Protein AF-A0A0W1F5X5-F1 (afdb_monomer)

Foldseek 3Di:
DDAWDKDKAKFVDDPQAFEKFWADALFPPGFTKIKGWIKMKIFGQGPPDQKWAWDFKWKDFVVGGIDGQDDQLCKFKPVSRRIHGHRGIMIGFQAWDAPDPPGDIDGSIDMDGDDDTQKMKIWIDTDVDPGTDIDMHGYHYPFDPFVQFFWAAQAFQVLADLQKFWKWAQDDRGCGTSNNPFNSKIWIAMWGFDPFDIDQACDDDDFAQVRGPQFQGFGAGGAKWFWADWDADFAFDGAQDFADPVDADWGWIWTDDGQKIKIKTQFHHPFADDDGGDIGHGGEGGGGFTHGHGRHHHTTIMMWMAGNVPRGTDHGFHFQKKKHNVSQQGSVRDGHRIDGGGGGHHHNDIITMRHHHDDNDDPPPPPPPPVPVQPPDDADFDADPQQKTWGQDPNDIDIDGHDGPVVVVVVVVVVVVVVVVVVVVVVVVVVVVVVVVVVVVVVPPDD

Mean predicted aligned error: 12.85 Å

pLDDT: mean 77.41, std 20.09, range [31.41, 98.75]

Solvent-accessible surface area (backbone atoms only — not comparable to full-atom values): 23651 Å² total; per-residue (Å²): 128,67,50,62,40,68,51,77,48,50,38,40,38,70,93,78,28,37,44,26,39,44,27,32,39,55,28,86,89,47,69,49,35,33,39,41,58,51,33,35,40,38,28,30,62,38,80,98,49,74,57,49,40,54,70,40,50,33,44,33,34,52,100,52,68,74,45,83,45,85,70,44,37,79,57,34,30,44,54,40,79,30,66,29,39,62,74,32,64,36,40,36,31,21,18,41,51,50,92,50,94,86,45,78,73,46,66,49,57,45,76,40,64,64,75,82,45,59,34,38,35,42,36,41,33,36,78,95,38,95,36,60,31,73,52,77,31,51,35,39,76,54,70,63,88,51,79,79,60,52,30,42,58,46,50,48,38,89,84,44,57,86,54,46,26,44,33,37,25,53,61,42,74,45,27,12,21,83,82,36,83,36,34,67,20,36,59,38,37,28,32,31,62,54,98,73,36,85,31,50,47,77,51,91,84,64,72,45,53,80,28,30,59,28,30,72,34,66,30,25,31,36,40,58,34,33,27,72,40,70,41,74,85,34,62,54,44,60,50,66,36,58,56,59,86,91,58,90,55,43,15,30,42,30,35,31,44,73,42,35,33,37,39,43,30,18,20,28,52,95,36,70,70,69,52,64,72,38,79,36,41,48,36,34,68,41,29,20,23,12,29,6,25,94,33,72,50,62,53,31,34,37,36,41,31,22,34,62,91,73,67,45,43,28,72,70,36,27,27,63,26,39,37,24,30,46,90,57,38,46,70,86,47,50,89,31,56,55,32,75,29,74,64,17,28,57,22,64,58,72,28,31,32,46,42,42,82,63,55,73,58,76,82,71,81,62,82,73,82,61,66,71,78,79,75,78,50,78,73,65,85,55,79,47,102,81,56,37,37,48,40,38,58,91,91,38,83,39,83,41,81,56,82,50,74,68,48,56,50,50,47,50,51,50,52,49,50,50,48,52,50,48,52,49,52,51,49,51,50,51,51,51,52,52,51,54,53,51,50,52,55,65,71,65,71,80,126

Radius of gyration: 28.17 Å; Cα contacts (8 Å, |Δi|>4): 1066; chains: 1; bounding box: 66×93×84 Å

Nearest PDB structures (foldseek):
  6yj1-assembly2_B  TM=6.302E-01  e=2.392E-03  Staphylococcus phage 2638A
  4zyb-assembly3_C  TM=6.434E-01  e=2.174E-03  Staphylococcus aureus subsp. aureus NCTC 8325
  4lxc-assembly1_A  TM=3.436E-01  e=1.059E-03  Staphylococcus simulans
  1tza-assembly1_A  TM=5.305E-01  e=2.896E-02  Shewanella oneidensis MR-1
  6h04-assembly1_A  TM=2.179E-01  e=1.477E+00  Homo sapiens

Structure (mmCIF, N/CA/C/O backbone):
data_AF-A0A0W1F5X5-F1
#
_entry.id   AF-A0A0W1F5X5-F1
#
loop_
_atom_site.group_PDB
_atom_site.id
_atom_site.type_symbol
_atom_site.label_atom_id
_atom_site.label_alt_id
_atom_site.label_comp_id
_atom_site.label_asym_id
_atom_site.label_entity_id
_atom_site.label_seq_id
_atom_site.pdbx_PDB_ins_code
_atom_site.Cartn_x
_atom_site.Cartn_y
_atom_site.Cartn_z
_atom_site.occupancy
_atom_site.B_iso_or_equiv
_atom_site.auth_seq_id
_atom_site.auth_comp_id
_atom_site.auth_asym_id
_atom_site.auth_atom_id
_atom_site.pdbx_PDB_model_num
ATOM 1 N N . MET A 1 1 ? -18.154 5.837 39.447 1.00 60.09 1 MET A N 1
ATOM 2 C CA . MET A 1 1 ? -18.493 6.417 38.129 1.00 60.09 1 MET A CA 1
ATOM 3 C C . MET A 1 1 ? -18.363 5.328 37.068 1.00 60.09 1 MET A C 1
ATOM 5 O O . MET A 1 1 ? -17.418 4.536 37.122 1.00 60.09 1 MET A O 1
ATOM 9 N N . SER A 1 2 ? -19.360 5.171 36.197 1.00 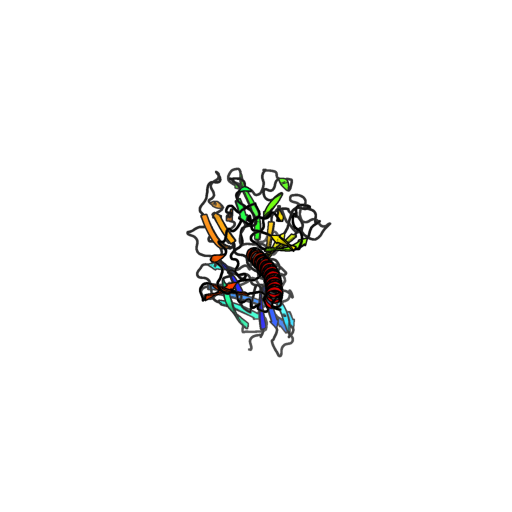80.50 2 SER A N 1
ATOM 10 C CA . SER A 1 2 ? -19.313 4.207 35.087 1.00 80.50 2 SER A CA 1
ATOM 11 C C . SER A 1 2 ? -18.207 4.596 34.099 1.00 80.50 2 SER A C 1
ATOM 13 O O . SER A 1 2 ? -17.767 5.739 34.110 1.00 80.50 2 SER A O 1
ATOM 15 N N . ALA A 1 3 ? -17.697 3.639 33.327 1.00 84.88 3 ALA A N 1
ATOM 16 C CA . ALA A 1 3 ? -16.928 3.936 32.116 1.00 84.88 3 ALA A CA 1
ATOM 17 C C . ALA A 1 3 ? -17.918 4.277 30.983 1.00 84.88 3 ALA A C 1
ATOM 19 O O . ALA A 1 3 ? -19.086 3.873 31.088 1.00 84.88 3 ALA A O 1
ATOM 20 N N . PRO A 1 4 ? -17.503 4.992 29.924 1.00 92.88 4 PRO A N 1
ATOM 21 C CA . PRO A 1 4 ? -18.316 5.062 28.718 1.00 92.88 4 PRO A CA 1
ATOM 22 C C . PRO A 1 4 ? -18.407 3.661 28.092 1.00 92.88 4 PRO A C 1
ATOM 24 O O . PRO A 1 4 ? -17.625 2.770 28.429 1.00 92.88 4 PRO A O 1
ATOM 27 N N . ILE A 1 5 ? -19.373 3.448 27.204 1.00 95.25 5 ILE A N 1
ATOM 28 C CA . ILE A 1 5 ? -19.547 2.187 26.477 1.00 95.25 5 ILE A CA 1
ATOM 29 C C . ILE A 1 5 ? -19.448 2.489 24.988 1.00 95.25 5 ILE A C 1
ATOM 31 O O . ILE A 1 5 ? -20.163 3.355 24.481 1.00 95.25 5 ILE A O 1
ATOM 35 N N . PHE A 1 6 ? -18.585 1.751 24.296 1.00 95.50 6 PHE A N 1
ATOM 36 C CA . PHE A 1 6 ? -18.416 1.853 22.853 1.00 95.50 6 PHE A CA 1
ATOM 37 C C . PHE A 1 6 ? -18.528 0.490 22.184 1.00 95.50 6 PHE A C 1
ATOM 39 O O . PHE A 1 6 ? -18.164 -0.531 22.755 1.00 95.50 6 PHE A O 1
ATOM 46 N N . GLU A 1 7 ? -18.966 0.490 20.936 1.00 94.75 7 GLU A N 1
ATOM 47 C CA . GLU A 1 7 ? -18.729 -0.610 20.007 1.00 94.75 7 GLU A CA 1
ATOM 48 C C . GLU A 1 7 ? -17.584 -0.191 19.080 1.00 94.75 7 GLU A C 1
ATOM 50 O O . GLU A 1 7 ? -17.727 0.777 18.328 1.00 94.75 7 GLU A O 1
ATOM 55 N N . ILE A 1 8 ? -16.433 -0.867 19.164 1.00 92.00 8 ILE A N 1
ATOM 56 C CA . ILE A 1 8 ? -15.252 -0.526 18.361 1.00 92.00 8 ILE A CA 1
ATOM 57 C C . ILE A 1 8 ? -15.034 -1.588 17.285 1.00 92.00 8 ILE A C 1
ATOM 59 O O . ILE A 1 8 ? -14.964 -2.784 17.565 1.00 92.00 8 ILE A O 1
ATOM 63 N N . SER A 1 9 ? -14.865 -1.130 16.050 1.00 88.19 9 SER A N 1
ATOM 64 C CA . SER A 1 9 ? -14.369 -1.925 14.923 1.00 88.19 9 SER A CA 1
ATOM 65 C C . SER A 1 9 ? -13.081 -1.306 14.381 1.00 88.19 9 SER A C 1
ATOM 67 O O . SER A 1 9 ? -12.815 -0.131 14.627 1.00 88.19 9 SER A O 1
ATOM 69 N N . ALA A 1 10 ? -12.260 -2.097 13.693 1.00 83.25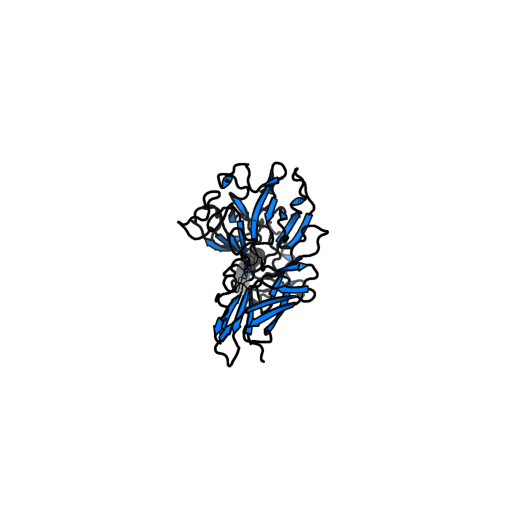 10 ALA A N 1
ATOM 70 C CA . ALA A 1 10 ? -10.944 -1.685 13.217 1.00 83.25 10 ALA A CA 1
ATOM 71 C C . ALA A 1 10 ? -10.701 -2.158 11.778 1.00 83.25 10 ALA A C 1
ATOM 73 O O . ALA A 1 10 ? -11.122 -3.259 11.432 1.00 83.25 10 ALA A O 1
ATOM 74 N N . ASP A 1 11 ? -9.993 -1.352 10.984 1.00 77.75 11 ASP A N 1
ATOM 75 C CA . ASP A 1 11 ? -9.624 -1.611 9.590 1.00 77.75 11 ASP A CA 1
ATOM 76 C C . ASP A 1 11 ? -8.106 -1.477 9.342 1.00 77.75 11 ASP A C 1
ATOM 78 O O . ASP A 1 11 ? -7.529 -0.496 9.807 1.00 77.75 11 ASP A O 1
ATOM 82 N N . PRO A 1 12 ? -7.448 -2.382 8.586 1.00 67.25 12 PRO A N 1
ATOM 83 C CA . PRO A 1 12 ? -7.967 -3.648 8.066 1.00 67.25 12 PRO A CA 1
ATOM 84 C C . PRO A 1 12 ? -8.328 -4.619 9.185 1.00 67.25 12 PRO A C 1
ATOM 86 O O . PRO A 1 12 ? -7.456 -5.147 9.881 1.00 67.25 12 PRO A O 1
ATOM 89 N N . GLY A 1 13 ? -9.619 -4.914 9.299 1.00 64.31 13 GLY A N 1
ATOM 90 C CA . GLY A 1 13 ? -10.119 -5.969 10.144 1.00 64.31 13 GLY A CA 1
ATOM 91 C C . GLY A 1 13 ? -11.014 -6.882 9.342 1.00 64.31 13 GLY A C 1
ATOM 92 O O . GLY A 1 13 ? -12.101 -6.505 8.892 1.00 64.31 13 GLY A O 1
ATOM 93 N N . LEU A 1 14 ? -10.549 -8.114 9.158 1.00 62.94 14 LEU A N 1
ATOM 94 C CA . LEU A 1 14 ? -11.404 -9.207 8.724 1.00 62.94 14 LEU A CA 1
ATOM 95 C C . LEU A 1 14 ? -11.882 -9.957 9.960 1.00 62.94 14 LEU A C 1
ATOM 97 O O . LEU A 1 14 ? -11.085 -10.347 10.813 1.00 62.94 14 LEU A O 1
ATOM 101 N N . ASN A 1 15 ? -13.194 -10.172 10.045 1.00 67.50 15 ASN A N 1
ATOM 102 C CA . ASN A 1 15 ? -13.817 -11.009 11.073 1.00 67.50 15 ASN A CA 1
ATOM 103 C C . ASN A 1 15 ? -13.499 -10.576 12.520 1.00 67.50 15 ASN A C 1
ATOM 105 O O . ASN A 1 15 ? -13.303 -11.420 13.390 1.00 67.50 15 ASN A O 1
ATOM 109 N N . GLY A 1 16 ? -13.417 -9.263 12.773 1.00 74.50 16 GLY A N 1
ATOM 110 C CA . GLY A 1 16 ? -13.181 -8.705 14.113 1.00 74.50 16 GLY A CA 1
ATOM 111 C C . GLY A 1 16 ? -11.739 -8.819 14.622 1.00 74.50 16 GLY A C 1
ATOM 112 O O . GLY A 1 16 ? -11.485 -8.515 15.784 1.00 74.50 16 GLY A O 1
ATOM 113 N N . LYS A 1 17 ? -10.799 -9.241 13.771 1.00 84.19 17 LYS A N 1
ATOM 114 C CA . LYS A 1 17 ? -9.362 -9.301 14.075 1.00 84.19 17 LYS A CA 1
ATOM 115 C C . LYS A 1 17 ? -8.639 -8.117 13.459 1.00 84.19 17 LYS A C 1
ATOM 117 O O . LYS A 1 17 ? -9.147 -7.535 12.509 1.00 84.19 17 LYS A O 1
ATOM 122 N N . ILE A 1 18 ? -7.448 -7.800 13.953 1.00 85.31 18 ILE A N 1
ATOM 123 C CA . ILE A 1 18 ? -6.573 -6.785 13.358 1.00 85.31 18 ILE A CA 1
ATOM 124 C C . ILE A 1 18 ? -5.333 -7.481 12.839 1.00 85.31 18 ILE A C 1
ATOM 126 O O . ILE A 1 18 ? -4.806 -8.390 13.478 1.00 85.31 18 ILE A O 1
ATOM 130 N N . TYR A 1 19 ? -4.867 -7.060 11.674 1.00 86.06 19 TYR A N 1
ATOM 131 C CA . TYR A 1 19 ? -3.731 -7.697 11.044 1.00 86.06 19 TYR A CA 1
ATOM 132 C C . TYR A 1 19 ? -2.483 -6.816 11.085 1.00 86.06 19 TYR A C 1
ATOM 134 O O . TYR A 1 19 ? -2.550 -5.606 10.862 1.00 86.06 19 TYR A O 1
ATOM 142 N N . TYR A 1 20 ? -1.332 -7.436 11.334 1.00 89.06 20 TYR A N 1
ATOM 143 C CA . TYR A 1 20 ? -0.025 -6.783 11.291 1.00 89.06 20 TYR A CA 1
ATOM 144 C C . TYR A 1 20 ? 0.777 -7.240 10.075 1.00 89.06 20 TYR A C 1
ATOM 146 O O . TYR A 1 20 ? 0.798 -8.421 9.749 1.00 89.06 20 TYR A O 1
ATOM 154 N N . LEU A 1 21 ? 1.502 -6.336 9.425 1.00 91.38 21 LEU A N 1
ATOM 155 C CA . LEU A 1 21 ? 2.411 -6.689 8.337 1.00 91.38 21 LEU A CA 1
ATOM 156 C C . LEU A 1 21 ? 3.797 -7.029 8.908 1.00 91.38 21 LEU A C 1
ATOM 158 O O . LEU A 1 21 ? 4.434 -6.141 9.484 1.00 91.38 21 LEU A O 1
ATOM 162 N N . PRO A 1 22 ? 4.304 -8.265 8.754 1.00 92.62 22 PRO A N 1
ATOM 163 C CA . PRO A 1 22 ? 5.716 -8.546 9.001 1.00 92.62 22 PRO A CA 1
ATOM 164 C C . PRO A 1 22 ? 6.579 -7.782 7.993 1.00 92.62 22 PRO A C 1
ATOM 166 O O . PRO A 1 22 ? 6.312 -7.817 6.791 1.00 92.62 22 PRO A O 1
ATOM 169 N N . LEU A 1 23 ? 7.618 -7.101 8.466 1.00 93.50 23 LEU A N 1
ATOM 170 C CA . LEU A 1 23 ? 8.556 -6.368 7.620 1.00 93.50 23 LEU A CA 1
ATOM 171 C C . LEU A 1 23 ? 9.862 -7.143 7.504 1.00 93.50 23 LEU A C 1
ATOM 173 O O . LEU A 1 23 ? 10.369 -7.685 8.488 1.00 93.50 23 LEU A O 1
ATOM 177 N N . ALA A 1 24 ? 10.438 -7.157 6.307 1.00 90.38 24 ALA A N 1
ATOM 178 C CA . ALA A 1 24 ? 11.785 -7.662 6.127 1.00 90.38 24 ALA A CA 1
ATOM 179 C C . ALA A 1 24 ? 12.769 -6.786 6.924 1.00 90.38 24 ALA A C 1
ATOM 181 O O . ALA A 1 24 ? 12.716 -5.554 6.806 1.00 90.38 24 ALA A O 1
ATOM 182 N N . PRO A 1 25 ? 13.689 -7.381 7.704 1.00 85.38 25 PRO A N 1
ATOM 183 C CA . PRO A 1 25 ? 14.663 -6.611 8.463 1.00 85.38 25 PRO A CA 1
ATOM 184 C C . PRO A 1 25 ? 15.579 -5.850 7.500 1.00 85.38 25 PRO A C 1
ATOM 186 O O . PRO A 1 25 ? 15.880 -6.316 6.401 1.00 85.38 25 PRO A O 1
ATOM 189 N N . GLN A 1 26 ? 16.056 -4.668 7.885 1.00 78.94 26 GLN A N 1
ATOM 190 C CA . GLN A 1 26 ? 16.924 -3.873 7.007 1.00 78.94 26 GLN A CA 1
ATOM 191 C C . GLN A 1 26 ? 18.217 -4.630 6.632 1.00 78.94 26 GLN A C 1
ATOM 193 O O . GLN A 1 26 ? 18.745 -4.463 5.534 1.00 78.94 26 GLN A O 1
ATOM 198 N N . SER A 1 27 ? 18.694 -5.509 7.518 1.00 74.88 27 SER A N 1
ATOM 199 C CA . SER A 1 27 ? 19.760 -6.477 7.250 1.00 74.88 27 SER A CA 1
ATOM 200 C C . SER A 1 27 ? 19.672 -7.656 8.229 1.00 74.88 27 SER A C 1
ATOM 202 O O . SER A 1 27 ? 18.883 -7.620 9.167 1.00 74.88 27 SER A O 1
ATOM 204 N N . LYS A 1 28 ? 20.476 -8.707 8.021 1.00 75.19 28 LYS A N 1
ATOM 205 C CA . LYS A 1 28 ? 20.411 -9.969 8.790 1.00 75.19 28 LYS A CA 1
ATOM 206 C C . LYS A 1 28 ? 20.594 -9.820 10.311 1.00 75.19 28 LYS A C 1
ATOM 208 O O . LYS A 1 28 ? 20.215 -10.719 11.046 1.00 75.19 28 LYS A O 1
ATOM 213 N N . ASP A 1 29 ? 21.220 -8.728 10.747 1.00 80.31 29 ASP A N 1
ATOM 214 C CA . ASP A 1 29 ? 21.550 -8.480 12.155 1.00 80.31 29 ASP A CA 1
ATOM 215 C C . ASP A 1 29 ? 20.536 -7.525 12.818 1.00 80.31 29 ASP A C 1
ATOM 217 O O . ASP A 1 29 ? 20.648 -7.226 14.004 1.00 80.31 29 ASP A O 1
ATOM 221 N N . HIS A 1 30 ? 19.551 -7.028 12.060 1.00 80.56 30 HIS A N 1
ATOM 222 C CA . HIS A 1 30 ? 18.452 -6.239 12.603 1.00 80.56 30 HIS A CA 1
ATOM 223 C C . HIS A 1 30 ? 17.339 -7.149 13.120 1.00 80.56 30 HIS A C 1
ATOM 225 O O . HIS A 1 30 ? 17.049 -8.192 12.534 1.00 80.56 30 HIS A O 1
ATOM 231 N N . GLN A 1 31 ? 16.704 -6.724 14.213 1.00 83.62 31 GLN A N 1
ATOM 232 C CA . GLN A 1 31 ? 15.558 -7.425 14.779 1.00 83.62 31 GLN A CA 1
ATOM 233 C C . GLN A 1 31 ? 14.386 -7.457 13.794 1.00 83.62 31 GLN A C 1
ATOM 235 O O . GLN A 1 31 ? 14.233 -6.577 12.942 1.00 83.62 31 GLN A O 1
ATOM 240 N N . GLU A 1 32 ? 13.549 -8.482 13.930 1.00 85.06 32 GLU A N 1
ATOM 241 C CA . GLU A 1 32 ? 12.275 -8.541 13.223 1.00 85.06 32 GLU A CA 1
ATOM 242 C C . GLU A 1 32 ? 11.399 -7.351 13.607 1.00 85.06 32 GLU A C 1
ATOM 244 O O . GLU A 1 32 ? 11.373 -6.927 14.764 1.00 85.06 32 GLU A O 1
ATOM 249 N N . ARG A 1 33 ? 10.675 -6.824 12.619 1.00 90.69 33 ARG A N 1
ATOM 250 C CA . ARG A 1 33 ? 9.828 -5.641 12.765 1.00 90.69 33 ARG A CA 1
ATOM 251 C C . ARG A 1 33 ? 8.442 -5.937 12.228 1.00 90.69 33 ARG A C 1
ATOM 253 O O . ARG A 1 33 ? 8.286 -6.599 11.200 1.00 90.69 33 ARG A O 1
ATOM 260 N N . TYR A 1 34 ? 7.441 -5.383 12.891 1.00 90.94 34 TYR A N 1
ATOM 261 C CA . TYR A 1 34 ? 6.040 -5.578 12.554 1.00 90.94 34 TYR A CA 1
ATOM 262 C C . TYR A 1 34 ? 5.351 -4.227 12.460 1.00 90.94 34 TYR A C 1
ATOM 264 O O . TYR A 1 34 ? 5.500 -3.390 13.346 1.00 90.94 34 TYR A O 1
ATOM 272 N N . LYS A 1 35 ? 4.590 -4.012 11.389 1.00 90.44 35 LYS A N 1
ATOM 273 C CA . LYS A 1 35 ? 3.799 -2.798 11.200 1.00 90.44 35 LYS A CA 1
ATOM 274 C C . LYS A 1 35 ? 2.341 -3.079 11.519 1.00 90.44 35 LYS A C 1
ATOM 276 O O . LYS A 1 35 ? 1.724 -3.942 10.894 1.00 90.44 35 LYS A O 1
ATOM 281 N N . VAL A 1 36 ? 1.775 -2.298 12.429 1.00 87.50 36 VAL A N 1
ATOM 282 C CA . VAL A 1 36 ? 0.338 -2.272 12.700 1.00 87.50 36 VAL A CA 1
ATOM 283 C C . VAL A 1 36 ? -0.218 -0.944 12.209 1.00 87.50 36 VAL A C 1
ATOM 285 O O . VAL A 1 36 ? 0.294 0.134 12.520 1.00 87.50 36 VAL A O 1
ATOM 288 N N . CYS A 1 37 ? -1.274 -1.025 11.410 1.00 82.62 37 CYS A N 1
ATOM 289 C CA . CYS A 1 37 ? -2.082 0.120 11.030 1.00 82.62 37 CYS A CA 1
ATOM 290 C C . CYS A 1 37 ? -3.541 -0.222 11.285 1.00 82.62 37 CYS A C 1
ATOM 292 O O . CYS A 1 37 ? -3.983 -1.305 10.911 1.00 82.62 37 CYS A O 1
ATOM 294 N N . ALA A 1 38 ? -4.259 0.686 11.940 1.00 79.88 38 ALA A N 1
ATOM 295 C CA . ALA A 1 38 ? -5.662 0.508 12.263 1.00 79.88 38 ALA A CA 1
ATOM 296 C C . ALA A 1 38 ? -6.408 1.835 12.097 1.00 79.88 38 ALA A C 1
ATOM 298 O O . ALA A 1 38 ? -6.045 2.837 12.708 1.00 79.88 38 ALA A O 1
ATOM 299 N N . ARG A 1 39 ? -7.479 1.827 11.310 1.00 82.31 39 ARG A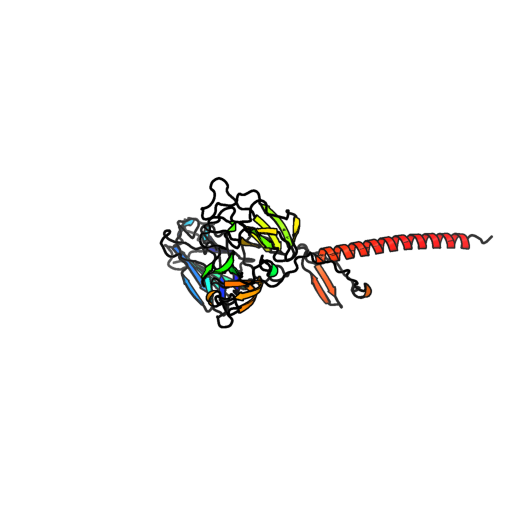 N 1
ATOM 300 C CA . ARG A 1 39 ? -8.537 2.835 11.331 1.00 82.31 39 ARG A CA 1
ATOM 301 C C . ARG A 1 39 ? -9.643 2.307 12.228 1.00 82.31 39 ARG A C 1
ATOM 303 O O . ARG A 1 39 ? -10.184 1.241 11.960 1.00 82.31 39 ARG A O 1
ATOM 310 N N . LEU A 1 40 ? -9.957 3.014 13.302 1.00 86.44 40 LEU A N 1
ATOM 311 C CA . LEU A 1 40 ? -10.970 2.591 14.261 1.00 86.44 40 LEU A CA 1
ATOM 312 C C . LEU A 1 40 ? -12.295 3.278 13.945 1.00 86.44 40 LEU A C 1
ATOM 314 O O . LEU A 1 40 ? -12.323 4.473 13.678 1.00 86.44 40 LEU A O 1
ATOM 318 N N . ARG A 1 41 ? -13.402 2.548 14.026 1.00 89.38 41 ARG A N 1
ATOM 319 C CA . ARG A 1 41 ? -14.750 3.117 14.043 1.00 89.38 41 ARG A CA 1
ATOM 320 C C . ARG A 1 41 ? -15.379 2.821 15.395 1.00 89.38 41 ARG A C 1
ATOM 322 O O . ARG A 1 41 ? -15.563 1.655 15.741 1.00 89.38 41 ARG A O 1
ATOM 329 N N . LEU A 1 42 ? -15.687 3.877 16.139 1.00 92.94 42 LEU A N 1
ATOM 330 C CA . LEU A 1 42 ? -16.192 3.842 17.505 1.00 92.94 42 LEU A CA 1
ATOM 331 C C . LEU A 1 42 ? -17.643 4.315 17.507 1.00 92.94 42 LEU A C 1
ATOM 333 O O . LEU A 1 42 ? -17.893 5.470 17.185 1.00 92.94 42 LEU A O 1
ATOM 337 N N . VAL A 1 43 ? -18.592 3.459 17.882 1.00 95.50 43 VAL A N 1
ATOM 338 C CA . VAL A 1 43 ? -20.001 3.848 18.063 1.00 95.50 43 VAL A CA 1
ATOM 339 C C . VAL A 1 43 ? -20.274 4.059 19.539 1.00 95.50 43 VAL A C 1
ATOM 341 O O . VAL A 1 43 ? -20.027 3.157 20.341 1.00 95.50 43 VAL A O 1
ATOM 344 N N . ASN A 1 44 ? -20.799 5.223 19.911 1.00 96.25 44 ASN A N 1
ATOM 345 C CA . ASN A 1 44 ? -21.176 5.489 21.293 1.00 96.25 44 ASN A CA 1
ATOM 346 C C . ASN A 1 44 ? -22.433 4.687 21.673 1.00 96.25 44 ASN A C 1
ATOM 348 O O . ASN A 1 44 ? -23.509 4.903 21.124 1.00 96.25 44 ASN A O 1
ATOM 352 N N . LYS A 1 45 ? -22.309 3.800 22.662 1.00 96.31 45 LYS A N 1
ATOM 353 C CA . LYS A 1 45 ? -23.406 2.996 23.230 1.00 96.31 45 LYS A CA 1
ATOM 354 C C . LYS A 1 45 ? -23.686 3.350 24.693 1.00 96.31 45 LYS A C 1
ATOM 356 O O . LYS A 1 45 ? -24.310 2.586 25.430 1.00 96.31 45 LYS A O 1
ATOM 361 N N . THR A 1 46 ? -23.214 4.509 25.145 1.00 94.75 46 THR A N 1
ATOM 362 C CA . THR A 1 46 ? -23.349 4.951 26.534 1.00 94.75 46 THR A CA 1
ATOM 363 C C . THR A 1 46 ? -24.774 5.421 26.816 1.00 94.75 46 THR A C 1
ATOM 365 O O . THR A 1 46 ? -25.147 6.552 26.512 1.00 94.75 46 THR A O 1
ATOM 368 N N . THR A 1 47 ? -25.584 4.567 27.436 1.00 91.62 47 THR A N 1
ATOM 369 C CA . THR A 1 47 ? -26.965 4.898 27.817 1.00 91.62 47 THR A CA 1
ATOM 370 C C . THR A 1 47 ? -27.025 5.940 28.939 1.00 91.62 47 THR A C 1
ATOM 372 O O . THR A 1 47 ? -26.175 5.952 29.830 1.00 91.62 47 THR A O 1
ATOM 375 N N . GLY A 1 48 ? -28.072 6.773 28.957 1.00 87.94 48 GLY A N 1
ATOM 376 C CA . GLY A 1 48 ? -28.311 7.745 30.037 1.00 87.94 48 GLY A CA 1
ATOM 377 C C . GLY A 1 48 ? -27.487 9.035 29.941 1.00 87.94 48 GLY A C 1
ATOM 378 O O . GLY A 1 48 ? -27.482 9.837 30.875 1.00 87.94 48 GLY A O 1
ATOM 379 N N . ARG A 1 49 ? -26.800 9.258 28.816 1.00 85.44 49 ARG A N 1
ATOM 380 C CA . ARG A 1 49 ? -26.101 10.504 28.474 1.00 85.44 49 ARG A CA 1
ATOM 381 C C . ARG A 1 49 ? -26.588 10.998 27.114 1.00 85.44 49 ARG A C 1
ATOM 383 O O . ARG A 1 49 ? -26.924 10.194 26.253 1.00 85.44 49 ARG A O 1
ATOM 390 N N . ARG A 1 50 ? -26.597 12.319 26.919 1.00 87.69 50 ARG A N 1
ATOM 391 C CA . ARG A 1 50 ? -26.923 12.927 25.618 1.00 87.69 50 ARG A CA 1
ATOM 392 C C . ARG A 1 50 ? -25.795 12.726 24.601 1.00 87.69 50 ARG A C 1
ATOM 394 O O . ARG A 1 50 ? -26.080 12.444 23.445 1.00 87.69 50 ARG A O 1
ATOM 401 N N . ALA A 1 51 ? -24.549 12.871 25.044 1.00 94.25 51 ALA A N 1
ATOM 402 C CA . ALA A 1 51 ? -23.349 12.667 24.243 1.00 94.25 51 ALA A CA 1
ATOM 403 C C . ALA A 1 51 ? -22.160 12.277 25.135 1.00 94.25 51 ALA A C 1
ATOM 405 O O . ALA A 1 51 ? -22.227 12.413 26.362 1.00 94.25 51 ALA A O 1
ATOM 406 N N . VAL A 1 52 ? -21.087 11.798 24.509 1.00 94.31 52 VAL A N 1
ATOM 407 C CA . VAL A 1 52 ? -19.761 11.618 25.116 1.00 94.31 52 VAL A CA 1
ATOM 408 C C . VAL A 1 52 ? -18.727 12.391 24.304 1.00 94.31 52 VAL A C 1
ATOM 410 O O . VAL A 1 52 ? -18.846 12.463 23.086 1.00 94.31 52 VAL A O 1
ATOM 413 N N . THR A 1 53 ? -17.709 12.936 24.965 1.00 93.31 53 THR A N 1
ATOM 414 C CA . THR A 1 53 ? -16.590 13.615 24.295 1.00 93.31 53 THR A CA 1
ATOM 415 C C . THR A 1 53 ? -15.337 12.769 24.440 1.00 93.31 53 THR A C 1
ATOM 417 O O . THR A 1 53 ? -14.840 12.599 25.557 1.00 93.31 53 THR A O 1
ATOM 420 N N . ILE A 1 54 ? -14.848 12.212 23.333 1.00 90.88 54 ILE A N 1
ATOM 421 C CA . ILE A 1 54 ? -13.591 11.459 23.281 1.00 90.88 54 ILE A CA 1
ATOM 422 C C . ILE A 1 54 ? -12.426 12.445 23.384 1.00 90.88 54 ILE A C 1
ATOM 424 O O . ILE A 1 54 ? -12.309 13.365 22.584 1.00 90.88 54 ILE A O 1
ATOM 428 N N . THR A 1 55 ? -11.546 12.230 24.359 1.00 88.44 55 THR A N 1
ATOM 429 C CA . THR A 1 55 ? -10.364 13.073 24.607 1.00 88.44 55 THR A CA 1
ATOM 430 C C . THR A 1 55 ? -9.047 12.321 24.446 1.00 88.44 55 THR A C 1
ATOM 432 O O . THR A 1 55 ? -7.984 12.934 24.463 1.00 88.44 55 THR A O 1
ATOM 435 N N . GLY A 1 56 ? -9.089 10.995 24.292 1.00 85.12 56 GLY A N 1
ATOM 436 C CA . GLY A 1 56 ? -7.890 10.174 24.171 1.00 85.12 56 GLY A CA 1
ATOM 437 C C . GLY A 1 56 ? -8.179 8.795 23.589 1.00 85.12 56 GLY A C 1
ATOM 438 O O . GLY A 1 56 ? -9.169 8.165 23.957 1.00 85.12 56 GLY A O 1
ATOM 439 N N . ILE A 1 57 ? -7.289 8.307 22.728 1.00 86.25 57 ILE A N 1
ATOM 440 C CA . ILE A 1 57 ? -7.223 6.916 22.284 1.00 86.25 57 ILE A CA 1
ATOM 441 C C . ILE A 1 57 ? -5.778 6.463 22.466 1.00 86.25 57 ILE A C 1
ATOM 443 O O . ILE A 1 57 ? -4.847 7.115 22.003 1.00 86.25 57 ILE A O 1
ATOM 447 N N . ARG A 1 58 ? -5.594 5.342 23.156 1.00 85.94 58 ARG A N 1
ATOM 448 C CA . ARG A 1 58 ? -4.287 4.732 23.408 1.00 85.94 58 ARG A CA 1
ATOM 449 C C . ARG A 1 58 ? -4.296 3.299 22.904 1.00 85.94 58 ARG A C 1
ATOM 451 O O . ARG A 1 58 ? -5.256 2.568 23.161 1.00 85.94 58 ARG A O 1
ATOM 458 N N . LEU A 1 59 ? -3.222 2.905 22.225 1.00 87.88 59 LEU A N 1
ATOM 459 C CA . LEU A 1 59 ? -3.000 1.529 21.795 1.00 87.88 59 LEU A CA 1
ATOM 460 C C . LEU A 1 59 ? -1.957 0.891 22.708 1.00 87.88 59 LEU A C 1
ATOM 462 O O . LEU A 1 59 ? -0.901 1.467 22.955 1.00 87.88 59 LEU A O 1
ATOM 466 N N . SER A 1 60 ? -2.225 -0.303 23.217 1.00 89.44 60 SER A N 1
ATOM 467 C CA . SER A 1 60 ? -1.215 -1.113 23.897 1.00 89.44 60 SER A CA 1
ATOM 468 C C . SER A 1 60 ? -1.165 -2.508 23.304 1.00 89.44 60 SER A C 1
ATOM 470 O O . SER A 1 60 ? -2.164 -3.030 22.807 1.00 89.44 60 SER A O 1
ATOM 472 N N . PHE A 1 61 ? 0.015 -3.108 23.342 1.00 90.75 61 PHE A N 1
ATOM 473 C CA . PHE A 1 61 ? 0.286 -4.384 22.699 1.00 90.75 61 PHE A CA 1
ATOM 474 C C . PHE A 1 61 ? 0.840 -5.347 23.743 1.00 90.75 61 PHE A C 1
ATOM 476 O O . PHE A 1 61 ? 1.619 -4.961 24.606 1.00 90.75 61 PHE A O 1
ATOM 483 N N . GLU A 1 62 ? 0.412 -6.602 23.717 1.00 86.94 62 GLU A N 1
ATOM 484 C CA . GLU A 1 62 ? 0.894 -7.591 24.686 1.00 86.94 62 GLU A CA 1
ATOM 485 C C . GLU A 1 62 ? 2.411 -7.800 24.567 1.00 86.94 62 GLU A C 1
ATOM 487 O O . GLU A 1 62 ? 2.916 -8.011 23.470 1.00 86.94 62 GLU A O 1
ATOM 492 N N . GLY A 1 63 ? 3.137 -7.749 25.690 1.00 84.94 63 GLY A N 1
ATOM 493 C CA . GLY A 1 63 ? 4.606 -7.850 25.703 1.00 84.94 63 GLY A CA 1
ATOM 494 C C . GLY A 1 63 ? 5.330 -6.590 25.217 1.00 84.94 63 GLY A C 1
ATOM 495 O O . GLY A 1 63 ? 6.556 -6.546 25.211 1.00 84.94 63 GLY A O 1
ATOM 496 N N . HIS A 1 64 ? 4.569 -5.558 24.864 1.00 80.06 64 HIS A N 1
ATOM 497 C CA . HIS A 1 64 ? 5.029 -4.284 24.337 1.00 80.06 64 HIS A CA 1
ATOM 498 C C . HIS A 1 64 ? 4.442 -3.150 25.189 1.00 80.06 64 HIS A C 1
ATOM 500 O O . HIS A 1 64 ? 3.458 -3.320 25.911 1.00 80.06 64 HIS A O 1
ATOM 506 N N . GLY A 1 65 ? 5.075 -1.981 25.172 1.00 73.88 65 GLY A N 1
ATOM 507 C CA . GLY A 1 65 ? 4.591 -0.828 25.931 1.00 73.88 65 GLY A CA 1
ATOM 508 C C . GLY A 1 65 ? 3.210 -0.334 25.476 1.00 73.88 65 GLY A C 1
ATOM 509 O O . GLY A 1 65 ? 2.615 -0.814 24.507 1.00 73.88 65 GLY A O 1
ATOM 510 N N . ALA A 1 66 ? 2.701 0.674 26.181 1.00 74.81 66 ALA A N 1
ATOM 511 C CA . ALA A 1 66 ? 1.597 1.474 25.674 1.00 74.81 66 ALA A CA 1
ATOM 512 C C . ALA A 1 66 ? 2.139 2.577 24.760 1.00 74.81 66 ALA A C 1
ATOM 514 O O . ALA A 1 66 ? 3.121 3.237 25.096 1.00 74.81 66 ALA A O 1
ATOM 515 N N . PHE A 1 67 ? 1.467 2.783 23.635 1.00 72.38 67 PHE A N 1
ATOM 516 C CA . PHE A 1 67 ? 1.752 3.839 22.681 1.00 72.38 67 PHE A CA 1
ATOM 517 C C . PHE A 1 67 ? 0.632 4.864 22.782 1.00 72.38 67 PHE A C 1
ATOM 519 O O . PHE A 1 67 ? -0.536 4.584 22.479 1.00 72.38 67 PHE A O 1
ATOM 526 N N . ASP A 1 68 ? 0.995 6.045 23.271 1.00 63.50 68 ASP A N 1
ATOM 527 C CA . ASP A 1 68 ? 0.130 7.205 23.174 1.00 63.50 68 ASP A CA 1
ATOM 528 C C . ASP A 1 68 ? 0.038 7.600 21.712 1.00 63.50 68 ASP A C 1
ATOM 530 O O . ASP A 1 68 ? 1.021 8.010 21.098 1.00 63.50 68 ASP A O 1
ATOM 534 N N . MET A 1 69 ? -1.153 7.421 21.154 1.00 66.38 69 MET A N 1
ATOM 535 C CA . MET A 1 69 ? -1.441 7.949 19.839 1.00 66.38 69 MET A CA 1
ATOM 536 C C . MET A 1 69 ? -1.750 9.423 20.011 1.00 66.38 69 MET A C 1
ATOM 538 O O . MET A 1 69 ? -2.527 9.798 20.895 1.00 66.38 69 MET A O 1
ATOM 542 N N . GLU A 1 70 ? -1.159 10.264 19.171 1.00 62.09 70 GLU A N 1
ATOM 543 C CA . GLU A 1 70 ? -1.444 11.683 19.252 1.00 62.09 70 GLU A CA 1
ATOM 544 C C . GLU A 1 70 ? -2.867 11.930 18.746 1.00 62.09 70 GLU A C 1
ATOM 546 O O . GLU A 1 70 ? -3.176 11.857 17.547 1.00 62.09 70 GLU A O 1
ATOM 551 N N . MET A 1 71 ? -3.756 12.155 19.709 1.00 60.25 71 MET A N 1
ATOM 552 C CA . MET A 1 71 ? -5.129 12.551 19.474 1.00 60.25 71 MET A CA 1
ATOM 553 C C . MET A 1 71 ? -5.151 14.048 19.256 1.00 60.25 71 MET A C 1
ATOM 555 O O . MET A 1 71 ? -5.221 14.824 20.204 1.00 60.25 71 MET A O 1
ATOM 559 N N . VAL A 1 72 ? -5.128 14.432 17.987 1.00 60.78 72 VAL A N 1
ATOM 560 C CA . VAL A 1 72 ? -5.579 15.750 17.561 1.00 60.78 72 VAL A CA 1
ATOM 561 C C . VAL A 1 72 ? -6.936 15.519 16.899 1.00 60.78 72 VAL A C 1
ATOM 563 O O . VAL A 1 72 ? -6.960 15.109 15.736 1.00 60.78 72 VAL A O 1
ATOM 566 N N . PRO A 1 73 ? -8.054 15.655 17.645 1.00 55.94 73 PRO A N 1
ATOM 567 C CA . PRO A 1 73 ? -9.400 15.398 17.136 1.00 55.94 73 PRO A CA 1
ATOM 568 C C . PRO A 1 73 ? -9.649 16.050 15.768 1.00 55.94 73 PRO A C 1
ATOM 570 O O . PRO A 1 73 ? -10.026 15.356 14.835 1.00 55.94 73 PRO A O 1
ATOM 573 N N . GLU A 1 74 ? -9.232 17.307 15.593 1.00 56.72 74 GLU A N 1
ATOM 574 C CA . GLU A 1 74 ? -9.316 18.094 14.347 1.00 56.72 74 GLU A CA 1
ATOM 575 C C . GLU A 1 74 ? -8.469 17.592 13.158 1.00 56.72 74 GLU A C 1
ATOM 577 O O . GLU A 1 74 ? -8.384 18.264 12.125 1.00 56.72 74 GLU A O 1
ATOM 582 N N . LYS A 1 75 ? -7.722 16.494 13.317 1.00 63.19 75 LYS A N 1
ATOM 583 C CA . LYS A 1 75 ? -6.776 15.981 12.302 1.00 63.19 75 LYS A CA 1
ATOM 584 C C . LYS A 1 75 ? -6.850 14.473 12.107 1.00 63.19 75 LYS A C 1
ATOM 586 O O . LYS A 1 75 ? -6.554 13.977 11.024 1.00 63.19 75 LYS A O 1
ATOM 591 N N . ASN A 1 76 ? -7.197 13.743 13.166 1.00 71.31 76 ASN A N 1
ATOM 592 C CA . ASN A 1 76 ? -7.132 12.284 13.201 1.00 71.31 76 ASN A CA 1
ATOM 593 C C . ASN A 1 76 ? -8.468 11.651 13.619 1.00 71.31 76 ASN A C 1
ATOM 595 O O . ASN A 1 76 ? -8.501 10.440 13.861 1.00 71.31 76 ASN A O 1
ATOM 599 N N . MET A 1 77 ? -9.547 12.438 13.721 1.00 78.38 77 MET A N 1
ATOM 600 C CA . MET A 1 77 ? -10.880 11.944 14.042 1.00 78.38 77 MET A CA 1
ATOM 601 C C . MET A 1 77 ? -11.978 12.676 13.259 1.00 78.38 77 MET A C 1
ATOM 603 O O . MET A 1 77 ? -11.915 13.877 13.040 1.00 78.38 77 MET A O 1
ATOM 607 N N . GLU A 1 78 ? -13.017 11.940 12.884 1.00 83.12 78 GLU A N 1
ATOM 608 C CA . GLU A 1 78 ? -14.255 12.476 12.318 1.00 83.12 78 GLU A CA 1
ATOM 609 C C . GLU A 1 78 ? -15.432 11.955 13.168 1.00 83.12 78 GLU A C 1
ATOM 611 O O . GLU A 1 78 ? -15.587 10.733 13.233 1.00 83.12 78 GLU A O 1
ATOM 616 N N . PRO A 1 79 ? -16.255 12.803 13.825 1.00 84.56 79 PRO A N 1
ATOM 617 C CA . PRO A 1 79 ? -16.194 14.263 13.813 1.00 84.56 79 PRO A CA 1
ATOM 618 C C . PRO A 1 79 ? -14.970 14.813 14.557 1.00 84.56 79 PRO A C 1
ATOM 620 O O . PRO A 1 79 ? -14.486 14.230 15.529 1.00 84.56 79 PRO A O 1
ATOM 623 N N . GLU A 1 80 ? -14.502 15.965 14.083 1.00 82.94 80 GLU A N 1
ATOM 624 C CA . GLU A 1 80 ? -13.274 16.627 14.534 1.00 82.94 80 GLU A CA 1
ATOM 625 C C . GLU A 1 80 ? -13.310 17.080 16.000 1.00 82.94 80 GLU A C 1
ATOM 627 O O . GLU A 1 80 ? -12.262 17.252 16.607 1.00 82.94 80 GLU A O 1
ATOM 632 N N . ASP A 1 81 ? -14.487 17.257 16.601 1.00 84.69 81 ASP A N 1
ATOM 633 C CA . ASP A 1 81 ? -14.636 17.660 18.006 1.00 84.69 81 ASP A CA 1
ATOM 634 C C . ASP A 1 81 ? -14.687 16.468 18.982 1.00 84.69 81 ASP A C 1
ATOM 636 O O . ASP A 1 81 ? -14.656 16.649 20.203 1.00 84.69 81 ASP A O 1
ATOM 640 N N . GLY A 1 82 ? -14.769 15.237 18.462 1.00 87.31 82 GLY A N 1
ATOM 641 C CA . GLY A 1 82 ? -14.892 14.020 19.261 1.00 87.31 82 GLY A CA 1
ATOM 642 C C . GLY A 1 82 ? -16.183 13.887 20.056 1.00 87.31 82 GLY A C 1
ATOM 643 O O . GLY A 1 82 ? -16.252 13.024 20.938 1.00 87.31 82 GLY A O 1
ATOM 644 N N . VAL A 1 83 ? -17.185 14.724 19.785 1.00 92.69 83 VAL A N 1
ATOM 645 C CA . VAL A 1 83 ? -18.481 14.683 20.457 1.00 92.69 83 VAL A CA 1
ATOM 646 C C . VAL A 1 83 ? -19.384 13.706 19.715 1.00 92.69 83 VAL A C 1
ATOM 648 O O . VAL A 1 83 ? -19.691 13.884 18.544 1.00 92.69 83 VAL A O 1
ATOM 651 N N . LEU A 1 84 ? -19.832 12.665 20.412 1.00 94.06 84 LEU A N 1
ATOM 652 C CA . LEU A 1 84 ? -20.699 11.632 19.850 1.00 94.06 84 LEU A CA 1
ATOM 653 C C . LEU A 1 84 ? -22.004 11.551 20.624 1.00 94.06 84 LEU A C 1
ATOM 655 O O . LEU A 1 84 ? -21.996 11.207 21.814 1.00 94.06 84 LEU A O 1
ATOM 659 N N . ALA A 1 85 ? -23.134 11.795 19.957 1.00 95.75 85 ALA A N 1
ATOM 660 C CA . ALA A 1 85 ? -24.432 11.452 20.525 1.00 95.75 85 ALA A CA 1
ATOM 661 C C . ALA A 1 85 ? -24.574 9.927 20.687 1.00 95.75 85 ALA A C 1
ATOM 663 O O . ALA A 1 85 ? -23.732 9.143 20.243 1.00 95.75 85 ALA A O 1
ATOM 664 N N . PHE A 1 86 ? -25.622 9.485 21.381 1.00 95.38 86 PHE A N 1
ATOM 665 C CA . PHE A 1 86 ? -25.934 8.057 21.457 1.00 95.38 86 PHE A CA 1
ATOM 666 C C . PHE A 1 86 ? -26.155 7.482 20.047 1.00 95.38 86 PHE A C 1
ATOM 668 O O . PHE A 1 86 ? -26.848 8.095 19.242 1.00 95.38 86 PHE A O 1
ATOM 675 N N . ASP A 1 87 ? -25.571 6.316 19.770 1.00 95.12 87 ASP A N 1
ATOM 676 C CA . ASP A 1 87 ? -25.570 5.619 18.475 1.00 95.12 87 ASP A CA 1
ATOM 677 C C . ASP A 1 87 ? -24.854 6.321 17.308 1.00 95.12 87 ASP A C 1
ATOM 679 O O . ASP A 1 87 ? -24.782 5.762 16.210 1.00 95.12 87 ASP A O 1
ATOM 683 N N . GLU A 1 88 ? -24.227 7.474 17.537 1.00 95.88 88 GLU A N 1
ATOM 684 C CA . GLU A 1 88 ? -23.339 8.091 16.552 1.00 95.88 88 GLU A CA 1
ATOM 685 C C . GLU A 1 88 ? -21.943 7.465 16.569 1.00 95.88 88 GLU A C 1
ATOM 687 O O . GLU A 1 88 ? -21.508 6.857 17.556 1.00 95.88 88 GLU A O 1
ATOM 692 N N . ALA A 1 89 ? -21.240 7.601 15.443 1.00 92.44 89 ALA A N 1
ATOM 693 C CA . ALA A 1 89 ? -19.934 7.002 15.235 1.00 92.44 89 ALA A CA 1
ATOM 694 C C . ALA A 1 89 ? -18.852 8.056 15.010 1.00 92.44 89 ALA A C 1
ATOM 696 O O . ALA A 1 89 ? -19.045 8.966 14.209 1.00 92.44 89 ALA A O 1
ATOM 697 N N . ALA A 1 90 ? -17.698 7.855 15.645 1.00 89.69 90 ALA A N 1
ATOM 698 C CA . ALA A 1 90 ? -16.456 8.489 15.238 1.00 89.69 90 ALA A CA 1
ATOM 699 C C . ALA A 1 90 ? -15.615 7.514 14.420 1.00 89.69 90 ALA A C 1
ATOM 701 O O . ALA A 1 90 ? -15.562 6.314 14.710 1.00 89.69 90 ALA A O 1
ATOM 702 N N . THR A 1 91 ? -14.898 8.041 13.440 1.00 86.00 91 THR A N 1
ATOM 703 C CA . THR A 1 91 ? -13.757 7.364 12.841 1.00 86.00 91 THR A CA 1
ATOM 704 C C . THR A 1 91 ? -12.486 7.971 13.400 1.00 86.00 91 THR A C 1
ATOM 706 O O . THR A 1 91 ? -12.341 9.182 13.384 1.00 86.00 91 THR A O 1
ATOM 709 N N . TRP A 1 92 ? -11.561 7.135 13.851 1.00 83.06 92 TRP A N 1
ATOM 710 C CA . TRP A 1 92 ? -10.198 7.520 14.173 1.00 83.06 92 TRP A CA 1
ATOM 711 C C . TRP A 1 92 ? -9.219 6.868 13.201 1.00 83.06 92 TRP A C 1
ATOM 713 O O . TRP A 1 92 ? -9.412 5.721 12.783 1.00 83.06 92 TRP A O 1
ATOM 723 N N . HIS A 1 93 ? -8.147 7.577 12.862 1.00 76.50 93 HIS A N 1
ATOM 724 C CA . HIS A 1 93 ? -7.183 7.132 11.864 1.00 76.50 93 HIS A CA 1
ATOM 725 C C . HIS A 1 93 ? -5.742 7.252 12.373 1.00 76.50 93 HIS A C 1
ATOM 727 O O . HIS A 1 93 ? -5.374 8.184 13.087 1.00 76.50 93 HIS A O 1
ATOM 733 N N . ASN A 1 94 ? -4.894 6.318 11.950 1.00 70.00 94 ASN A N 1
ATOM 734 C CA . ASN A 1 94 ? -3.501 6.201 12.372 1.00 70.00 94 ASN A CA 1
ATOM 735 C C . ASN A 1 94 ? -2.515 6.964 11.454 1.00 70.00 94 ASN A C 1
ATOM 737 O O . ASN A 1 94 ? -1.396 6.512 11.195 1.00 70.00 94 ASN A O 1
ATOM 741 N N . GLY A 1 95 ? -2.967 8.120 10.965 1.00 64.38 95 GLY A N 1
ATOM 742 C CA . GLY A 1 95 ? -2.334 8.970 9.959 1.00 64.38 95 GLY A CA 1
ATOM 743 C C . GLY A 1 95 ? -1.051 9.652 10.380 1.00 64.38 95 GLY A C 1
ATOM 744 O O . GLY A 1 95 ? -0.554 9.483 11.489 1.00 64.38 95 GLY A O 1
ATOM 745 N N . SER A 1 96 ? -0.501 10.458 9.474 1.00 65.44 96 SER A N 1
ATOM 746 C CA . SER A 1 96 ? 0.543 11.406 9.840 1.00 65.44 96 SER A CA 1
ATOM 747 C C . SER A 1 96 ? 0.037 12.835 9.736 1.00 65.44 96 SER A C 1
ATOM 749 O O . SER A 1 96 ? -0.681 13.180 8.794 1.00 65.44 96 SER A O 1
ATOM 751 N N . TRP A 1 97 ? 0.432 13.671 10.689 1.00 65.56 97 TRP A N 1
ATOM 752 C CA . TRP A 1 97 ? 0.047 15.075 10.740 1.00 65.56 97 TRP A CA 1
ATOM 753 C C . TRP A 1 97 ? 1.259 15.940 11.103 1.00 65.56 97 TRP A C 1
ATOM 755 O O . TRP A 1 97 ? 2.286 15.452 11.572 1.00 65.56 97 TRP A O 1
ATOM 765 N N . ARG A 1 98 ? 1.171 17.231 10.803 1.00 64.00 98 ARG A N 1
ATOM 766 C CA . ARG A 1 98 ? 2.118 18.266 11.233 1.00 64.00 98 ARG A CA 1
ATOM 767 C C . ARG A 1 98 ? 1.319 19.545 11.446 1.00 64.00 98 ARG A C 1
ATOM 769 O O . ARG A 1 98 ? 0.339 19.759 10.734 1.00 64.00 98 ARG A O 1
ATOM 776 N N . GLU A 1 99 ? 1.729 20.372 12.393 1.00 64.88 99 GLU A N 1
ATOM 777 C CA . GLU A 1 99 ? 1.036 21.623 12.726 1.00 64.88 99 GLU A CA 1
ATOM 778 C C . GLU A 1 99 ? 1.063 22.633 11.573 1.00 64.88 99 GLU A C 1
ATOM 780 O O . GLU A 1 99 ? 0.054 23.243 11.236 1.00 64.88 99 GLU A O 1
ATOM 785 N N . ASN A 1 100 ? 2.210 22.753 10.915 1.00 71.44 100 ASN A N 1
ATOM 786 C CA . ASN A 1 100 ? 2.422 23.567 9.725 1.00 71.44 100 ASN A CA 1
ATOM 787 C C . ASN A 1 100 ? 3.508 22.903 8.861 1.00 71.44 100 ASN A C 1
ATOM 789 O O . ASN A 1 100 ? 3.968 21.807 9.182 1.00 71.44 100 ASN A O 1
ATOM 793 N N . GLU A 1 101 ? 3.888 23.504 7.732 1.00 67.69 101 GLU A N 1
ATOM 794 C CA . GLU A 1 101 ? 4.871 22.899 6.821 1.00 67.69 101 GLU A CA 1
ATOM 795 C C . GLU A 1 101 ? 6.275 22.737 7.410 1.00 67.69 101 GLU A C 1
ATOM 797 O O . GLU A 1 101 ? 6.975 21.807 7.004 1.00 67.69 101 GLU A O 1
ATOM 802 N N . ASP A 1 102 ? 6.630 23.556 8.398 1.00 72.69 102 ASP A N 1
ATOM 803 C CA . ASP A 1 102 ? 7.951 23.583 9.026 1.00 72.69 102 ASP A CA 1
ATOM 804 C C . ASP A 1 102 ? 8.047 22.657 10.254 1.00 72.69 102 ASP A C 1
ATOM 806 O O . ASP A 1 102 ? 9.146 22.276 10.667 1.00 72.69 102 ASP A O 1
ATOM 810 N N . SER A 1 103 ? 6.911 22.253 10.834 1.00 71.69 103 SER A N 1
ATOM 811 C CA . SER A 1 103 ? 6.874 21.369 12.003 1.00 71.69 103 SER A CA 1
ATOM 812 C C . SER A 1 103 ? 7.246 19.916 11.664 1.00 71.69 103 SER A C 1
ATOM 814 O O . SER A 1 103 ? 6.843 19.387 10.616 1.00 71.69 103 SER A O 1
ATOM 816 N N . PRO A 1 104 ? 7.959 19.210 12.570 1.00 68.62 104 PRO A N 1
ATOM 817 C CA . PRO A 1 104 ? 8.251 17.795 12.397 1.00 68.62 104 PRO A CA 1
ATOM 818 C C . PRO A 1 104 ? 6.949 16.998 12.314 1.00 68.62 104 PRO A C 1
ATOM 820 O O . PRO A 1 104 ? 6.004 17.205 13.074 1.00 68.62 104 PRO A O 1
ATOM 823 N N . ARG A 1 105 ? 6.905 16.079 11.353 1.00 70.00 105 ARG A N 1
ATOM 824 C CA . ARG A 1 105 ? 5.733 15.248 11.099 1.00 70.00 105 ARG A CA 1
ATOM 825 C C . ARG A 1 105 ? 5.612 14.146 12.141 1.00 70.00 105 ARG A C 1
ATOM 827 O O . ARG A 1 105 ? 6.550 13.378 12.342 1.00 70.00 105 ARG A O 1
ATOM 834 N N . GLN A 1 106 ? 4.426 14.041 12.714 1.00 68.56 106 GLN A N 1
ATOM 835 C CA . GLN A 1 106 ? 4.029 13.009 13.656 1.00 68.56 106 GLN A CA 1
ATOM 836 C C . GLN A 1 106 ? 3.381 11.865 12.886 1.00 68.56 106 GLN A C 1
ATOM 838 O O . GLN A 1 106 ? 2.573 12.108 11.991 1.00 68.56 106 GLN A O 1
ATOM 843 N N . TYR A 1 107 ? 3.750 10.624 13.194 1.00 71.06 107 TYR A N 1
ATOM 844 C CA . TYR A 1 107 ? 3.249 9.430 12.515 1.00 71.06 107 TYR A CA 1
ATOM 845 C C . TYR A 1 107 ? 2.568 8.517 13.530 1.00 71.06 107 TYR A C 1
ATOM 847 O O . TYR A 1 107 ? 3.228 7.987 14.416 1.00 71.06 107 TYR A O 1
ATOM 855 N N . ASN A 1 108 ? 1.277 8.253 13.343 1.00 71.25 108 ASN A N 1
ATOM 856 C CA . ASN A 1 108 ? 0.512 7.325 14.177 1.00 71.25 108 ASN A CA 1
ATOM 857 C C . ASN A 1 108 ? 0.587 5.866 13.664 1.00 71.25 108 ASN A C 1
ATOM 859 O O . ASN A 1 108 ? -0.187 5.001 14.067 1.00 71.25 108 ASN A O 1
ATOM 863 N N . GLN A 1 109 ? 1.533 5.552 12.776 1.00 78.31 109 GLN A N 1
ATOM 864 C CA . GLN A 1 109 ? 1.824 4.174 12.371 1.00 78.31 109 GLN A CA 1
ATOM 865 C C . GLN A 1 109 ? 2.638 3.489 13.464 1.00 78.31 109 GLN A C 1
ATOM 867 O O . GLN A 1 109 ? 3.655 4.028 13.896 1.00 78.31 109 GLN A O 1
ATOM 872 N N . VAL A 1 110 ? 2.234 2.286 13.870 1.00 84.50 110 VAL A N 1
ATOM 873 C CA . VAL A 1 110 ? 2.928 1.560 14.934 1.00 84.50 110 VAL A CA 1
ATOM 874 C C . VAL A 1 110 ? 3.899 0.560 14.321 1.00 84.50 110 VAL A C 1
ATOM 876 O O . VAL A 1 110 ? 3.506 -0.289 13.517 1.00 84.50 110 VAL A O 1
ATOM 879 N N . TYR A 1 111 ? 5.160 0.654 14.734 1.00 87.69 111 TYR A N 1
ATOM 880 C CA . TYR A 1 111 ? 6.207 -0.313 14.430 1.00 87.69 111 TYR A CA 1
ATOM 881 C C . TYR A 1 111 ? 6.645 -0.972 15.731 1.00 87.69 111 TYR A C 1
ATOM 883 O O . TYR A 1 111 ? 6.951 -0.284 16.704 1.00 87.69 111 TYR A O 1
ATOM 891 N N . LEU A 1 112 ? 6.634 -2.299 15.749 1.00 89.25 112 LEU A N 1
ATOM 892 C CA . LEU A 1 112 ? 6.938 -3.108 16.923 1.00 89.25 112 LEU A CA 1
ATOM 893 C C . LEU A 1 112 ? 8.151 -3.975 16.617 1.00 89.25 112 LEU A C 1
ATOM 895 O O . LEU A 1 112 ? 8.227 -4.576 15.540 1.00 89.25 112 LEU A O 1
ATOM 899 N N . ASP A 1 113 ? 9.079 -4.039 17.563 1.00 89.31 113 ASP A N 1
ATOM 900 C CA . ASP A 1 113 ? 10.175 -5.001 17.520 1.00 89.31 113 ASP A CA 1
ATOM 901 C C . ASP A 1 113 ? 9.644 -6.409 17.859 1.00 89.31 113 ASP A C 1
ATOM 903 O O . ASP A 1 113 ? 8.525 -6.577 18.347 1.00 89.31 113 ASP A O 1
ATOM 907 N N . GLY A 1 114 ? 10.409 -7.452 17.551 1.00 84.56 114 GLY A N 1
ATOM 908 C CA . GLY A 1 114 ? 10.011 -8.823 17.869 1.00 84.56 114 GLY A CA 1
ATOM 909 C C . GLY A 1 114 ? 10.110 -9.180 19.359 1.00 84.56 114 GLY A C 1
ATOM 910 O O . GLY A 1 114 ? 10.909 -8.586 20.083 1.00 84.56 114 GLY A O 1
ATOM 911 N N . PRO A 1 115 ? 9.348 -10.192 19.824 1.00 87.88 115 PRO A N 1
ATOM 912 C CA . PRO A 1 115 ? 8.416 -11.029 19.057 1.00 87.88 115 PRO A CA 1
ATOM 913 C C . PRO A 1 115 ? 7.079 -10.327 18.757 1.00 87.88 115 PRO A C 1
ATOM 915 O O . PRO A 1 115 ? 6.678 -9.400 19.461 1.00 87.88 115 PRO A O 1
ATOM 918 N N . ALA A 1 116 ? 6.374 -10.784 17.716 1.00 86.06 116 ALA A N 1
ATOM 919 C CA . ALA A 1 116 ? 5.079 -10.219 17.337 1.00 86.06 116 ALA A CA 1
ATOM 920 C C . ALA A 1 116 ? 4.046 -10.333 18.481 1.00 86.06 116 ALA A C 1
ATOM 922 O O . ALA A 1 116 ? 3.896 -11.419 19.050 1.00 86.06 116 ALA A O 1
ATOM 923 N N . PRO A 1 117 ? 3.292 -9.263 18.796 1.00 87.88 117 PRO A N 1
ATOM 924 C CA . PRO A 1 117 ? 2.213 -9.343 19.773 1.00 87.88 117 PRO A CA 1
ATOM 925 C C . PRO A 1 117 ? 1.056 -10.189 19.244 1.00 87.88 117 PRO A C 1
ATOM 927 O O . PRO A 1 117 ? 0.750 -10.161 18.053 1.00 87.88 117 PRO A O 1
ATOM 930 N N . THR A 1 118 ? 0.348 -10.868 20.148 1.00 92.31 118 THR A N 1
ATOM 931 C CA . THR A 1 118 ? -0.878 -11.609 19.793 1.00 92.31 118 THR A CA 1
ATOM 932 C C . THR A 1 118 ? -2.153 -10.811 20.035 1.00 92.31 118 THR A C 1
ATOM 934 O O . THR A 1 118 ? -3.224 -11.182 19.557 1.00 92.31 118 THR A O 1
ATOM 937 N N . LYS A 1 119 ? -2.048 -9.693 20.764 1.00 92.25 119 LYS A N 1
ATOM 938 C CA . LYS A 1 119 ? -3.178 -8.851 21.153 1.00 92.25 119 LYS A CA 1
ATOM 939 C C . LYS A 1 119 ? -2.842 -7.374 21.064 1.00 92.25 119 LYS A C 1
ATOM 941 O O . LYS A 1 119 ? -1.738 -6.952 21.414 1.00 92.25 119 LYS A O 1
ATOM 946 N N . MET A 1 120 ? -3.847 -6.596 20.677 1.00 91.50 120 MET A N 1
ATOM 947 C CA . MET A 1 120 ? -3.848 -5.139 20.747 1.00 91.50 120 MET A CA 1
ATOM 948 C C . MET A 1 120 ? -5.047 -4.678 21.572 1.00 91.50 120 MET A C 1
ATOM 950 O O . MET A 1 120 ? -6.171 -5.111 21.333 1.00 91.50 120 MET A O 1
ATOM 954 N N . THR A 1 121 ? -4.827 -3.786 22.532 1.00 92.25 121 THR A N 1
ATOM 955 C CA . THR A 1 121 ? -5.892 -3.172 23.329 1.00 92.25 121 THR A CA 1
ATOM 956 C C . THR A 1 121 ? -6.039 -1.706 22.957 1.00 92.25 121 THR A C 1
ATOM 958 O O . THR A 1 121 ? -5.075 -0.946 22.994 1.00 92.25 121 THR A O 1
ATOM 961 N N . VAL A 1 122 ? -7.266 -1.316 22.623 1.00 91.62 122 VAL A N 1
ATOM 962 C CA . VAL A 1 122 ? -7.682 0.076 22.446 1.00 91.62 122 VAL A CA 1
ATOM 963 C C . VAL A 1 122 ? -8.241 0.568 23.775 1.00 91.62 122 VAL A C 1
ATOM 965 O O . VAL A 1 122 ? -9.140 -0.062 24.328 1.00 91.62 122 VAL A O 1
ATOM 968 N N . SER A 1 123 ? -7.733 1.690 24.276 1.00 92.06 123 SER A N 1
ATOM 969 C CA . SER A 1 123 ? -8.261 2.401 25.443 1.00 92.06 123 SER A CA 1
ATOM 970 C C . SER A 1 123 ? -8.801 3.760 25.014 1.00 92.06 123 SER A C 1
ATOM 972 O O . SER A 1 123 ? -8.044 4.559 24.471 1.00 92.06 123 SER A O 1
ATOM 974 N N . VAL A 1 124 ? -10.068 4.043 25.312 1.00 92.31 124 VAL A N 1
ATOM 975 C CA . VAL A 1 124 ? -10.760 5.300 24.989 1.00 92.31 124 VAL A CA 1
ATOM 976 C C . VAL A 1 124 ? -11.017 6.092 26.268 1.00 92.31 124 VAL A C 1
ATOM 978 O O . VAL A 1 124 ? -11.671 5.600 27.193 1.00 92.31 124 VAL A O 1
ATOM 981 N N . THR A 1 125 ? -10.511 7.320 26.306 1.00 91.88 125 THR A N 1
ATOM 982 C CA . THR A 1 125 ? -10.699 8.287 27.392 1.00 91.88 125 THR A CA 1
ATOM 983 C C . THR A 1 125 ? -11.769 9.300 26.988 1.00 91.88 125 THR A C 1
ATOM 985 O O . THR A 1 125 ? -11.765 9.782 25.853 1.00 91.88 125 THR A O 1
ATOM 988 N N . CYS A 1 126 ? -12.669 9.645 27.912 1.00 92.38 126 CYS A N 1
ATOM 989 C CA . CYS A 1 126 ? -13.698 10.662 27.694 1.00 92.38 126 CYS A CA 1
ATOM 990 C C . CYS A 1 126 ? -13.703 11.701 28.823 1.00 92.38 126 CYS A C 1
ATOM 992 O O . CYS A 1 126 ? -13.493 11.336 29.979 1.00 92.38 126 CYS A O 1
ATOM 994 N N . ALA A 1 127 ? -13.991 12.967 28.497 1.00 91.25 127 ALA A N 1
ATOM 995 C CA . ALA A 1 127 ? -13.878 14.113 29.415 1.00 91.25 127 ALA A CA 1
ATOM 996 C C . ALA A 1 127 ? -14.615 13.920 30.758 1.00 91.25 127 ALA A C 1
ATOM 998 O O . ALA A 1 127 ? -14.052 14.173 31.820 1.00 91.25 127 ALA A O 1
ATOM 999 N N . ASP A 1 128 ? -15.847 13.403 30.719 1.00 87.75 128 ASP A N 1
ATOM 1000 C CA . ASP A 1 128 ? -16.722 13.287 31.897 1.00 87.75 128 ASP A CA 1
ATOM 1001 C C . ASP A 1 128 ? -16.671 11.909 32.584 1.00 87.75 128 ASP A C 1
ATOM 1003 O O . ASP A 1 128 ? -17.605 11.522 33.301 1.00 87.75 128 ASP A O 1
ATOM 1007 N N . PHE A 1 129 ? -15.617 11.127 32.332 1.00 91.56 129 PHE A N 1
ATOM 1008 C CA . PHE A 1 129 ? -15.487 9.756 32.818 1.00 91.56 129 PHE A CA 1
ATOM 1009 C C . PHE A 1 129 ? -14.139 9.534 33.507 1.00 91.56 129 PHE A C 1
ATOM 1011 O O . PHE A 1 129 ? -13.081 9.801 32.954 1.00 91.56 129 PHE A O 1
ATOM 1018 N N . THR A 1 130 ? -14.164 8.962 34.713 1.00 89.25 130 THR A N 1
ATOM 1019 C CA . THR A 1 130 ? -12.937 8.645 35.472 1.00 89.25 130 THR A CA 1
ATOM 1020 C C . THR A 1 130 ? -12.344 7.278 35.127 1.00 89.25 130 THR A C 1
ATOM 1022 O O . THR A 1 130 ? -11.343 6.877 35.714 1.00 89.25 130 THR A O 1
ATOM 1025 N N . ARG A 1 131 ? -13.007 6.507 34.258 1.00 92.94 131 ARG A N 1
ATOM 1026 C CA . ARG A 1 131 ? -12.546 5.202 33.777 1.00 92.94 131 ARG A CA 1
ATOM 1027 C C . ARG A 1 131 ? -12.613 5.176 32.262 1.00 92.94 131 ARG A C 1
ATOM 1029 O O . ARG A 1 131 ? -13.626 5.575 31.692 1.00 92.94 131 ARG A O 1
ATOM 1036 N N . ASN A 1 132 ? -11.567 4.637 31.654 1.00 93.50 132 ASN A N 1
ATOM 1037 C CA . ASN A 1 132 ? -11.499 4.434 30.216 1.00 93.50 132 ASN A CA 1
ATOM 1038 C C . ASN A 1 132 ? -12.354 3.230 29.809 1.00 93.50 132 ASN A C 1
ATOM 1040 O O . ASN A 1 132 ? -12.487 2.270 30.574 1.00 93.50 132 ASN A O 1
ATOM 1044 N N . TYR A 1 133 ? -12.896 3.267 28.595 1.00 95.06 133 TYR A N 1
ATOM 1045 C CA . TYR A 1 133 ? -13.400 2.063 27.940 1.00 95.06 133 TYR A CA 1
ATOM 1046 C C . TYR A 1 133 ? -12.230 1.334 27.282 1.00 95.06 133 TYR A C 1
ATOM 1048 O O . TYR A 1 133 ? -11.400 1.975 26.641 1.00 95.06 133 TYR A O 1
ATOM 1056 N N . THR A 1 134 ? -12.156 0.013 27.420 1.00 94.31 134 THR A N 1
ATOM 1057 C CA . THR A 1 134 ? -11.119 -0.791 26.770 1.00 94.31 134 THR A CA 1
ATOM 1058 C C . THR A 1 134 ? -11.728 -1.910 25.941 1.00 94.31 134 THR A C 1
ATOM 1060 O O . THR A 1 134 ? -12.675 -2.568 26.366 1.00 94.31 134 THR A O 1
ATOM 1063 N N . GLN A 1 135 ? -11.160 -2.150 24.761 1.00 93.75 135 GLN A N 1
ATOM 1064 C CA . GLN A 1 135 ? -11.498 -3.291 23.914 1.00 93.75 135 GLN A CA 1
ATOM 1065 C C . GLN A 1 135 ? -10.218 -3.930 23.383 1.00 93.75 135 GLN A C 1
ATOM 1067 O O . GLN A 1 135 ? -9.340 -3.242 22.862 1.00 93.75 135 GLN A O 1
ATOM 1072 N N . THR A 1 136 ? -10.112 -5.249 23.523 1.00 93.44 136 THR A N 1
ATOM 1073 C CA . THR A 1 136 ? -8.957 -6.025 23.064 1.00 93.44 136 THR A CA 1
ATOM 1074 C C . THR A 1 136 ? -9.310 -6.786 21.796 1.00 93.44 136 THR A C 1
ATOM 1076 O O . THR A 1 136 ? -10.367 -7.407 21.709 1.00 93.44 136 THR A O 1
ATOM 1079 N N . PHE A 1 137 ? -8.401 -6.743 20.830 1.00 91.50 137 PHE A N 1
ATOM 1080 C CA . PHE A 1 137 ? -8.482 -7.433 19.553 1.00 91.50 137 PHE A CA 1
ATOM 1081 C C . PHE A 1 137 ? -7.372 -8.475 19.463 1.00 91.50 137 PHE A C 1
ATOM 1083 O O . PHE A 1 137 ? -6.247 -8.227 19.911 1.00 91.50 137 PHE A O 1
ATOM 1090 N N . ASP A 1 138 ? -7.679 -9.604 18.829 1.00 91.50 138 ASP A N 1
ATOM 1091 C CA . ASP A 1 138 ? -6.648 -10.526 18.366 1.00 91.50 138 ASP A CA 1
ATOM 1092 C C . ASP A 1 138 ? -5.843 -9.853 17.253 1.00 91.50 138 ASP A C 1
ATOM 1094 O O . ASP A 1 138 ? -6.408 -9.301 16.299 1.00 91.50 138 ASP A O 1
ATOM 1098 N N . LEU A 1 139 ? -4.521 -9.922 17.380 1.00 89.19 139 LEU A N 1
ATOM 1099 C CA . LEU A 1 139 ? -3.574 -9.413 16.406 1.00 89.19 139 LEU A CA 1
ATOM 1100 C C . LEU A 1 139 ? -2.985 -10.592 15.623 1.00 89.19 139 LEU A C 1
ATOM 1102 O O . LEU A 1 139 ? -2.353 -11.482 16.190 1.00 89.19 139 LEU A O 1
ATOM 1106 N N . ILE A 1 140 ? -3.225 -10.618 14.315 1.00 88.00 140 ILE A N 1
ATOM 1107 C CA . ILE A 1 140 ? -2.884 -11.743 13.440 1.00 88.00 140 ILE A CA 1
ATOM 1108 C C . ILE A 1 140 ? -1.867 -11.306 12.397 1.00 88.00 140 ILE A C 1
ATOM 1110 O O . ILE A 1 140 ? -1.955 -10.215 11.839 1.00 88.00 140 ILE A O 1
ATOM 1114 N N . ARG A 1 141 ? -0.905 -12.177 12.090 1.00 87.81 141 ARG A N 1
ATOM 1115 C CA . ARG A 1 141 ? 0.031 -11.934 10.995 1.00 87.81 141 ARG A CA 1
ATOM 1116 C C . ARG A 1 141 ? -0.753 -11.769 9.699 1.00 87.81 141 ARG A C 1
ATOM 1118 O O . ARG A 1 141 ? -1.493 -12.671 9.309 1.00 87.81 141 ARG A O 1
ATOM 1125 N N . TRP A 1 142 ? -0.554 -10.654 9.009 1.00 83.12 142 TRP A N 1
ATOM 1126 C CA . TRP A 1 142 ? -0.911 -10.537 7.606 1.00 83.12 142 TRP A CA 1
ATOM 1127 C C . TRP A 1 142 ? -0.068 -11.556 6.843 1.00 83.12 142 TRP A C 1
ATOM 1129 O O . TRP A 1 142 ? 1.151 -11.420 6.738 1.00 83.12 142 TRP A O 1
ATOM 1139 N N . GLY A 1 143 ? -0.716 -12.641 6.437 1.00 70.00 143 GLY A N 1
ATOM 1140 C CA . GLY A 1 143 ? -0.148 -13.676 5.583 1.00 70.00 143 GLY A CA 1
ATOM 1141 C C . GLY A 1 143 ? -0.794 -13.627 4.210 1.00 70.00 143 GLY A C 1
ATOM 1142 O O . GLY A 1 143 ? -1.180 -12.558 3.757 1.00 70.00 143 GLY A O 1
ATOM 1143 N N . ASP A 1 144 ? -0.929 -14.791 3.587 1.00 60.03 144 ASP A N 1
ATOM 1144 C CA . ASP A 1 144 ? -1.606 -15.001 2.311 1.00 60.03 144 ASP A CA 1
ATOM 1145 C C . ASP A 1 144 ? -3.133 -15.164 2.517 1.00 60.03 144 ASP A C 1
ATOM 1147 O O . ASP A 1 144 ? -3.581 -16.268 2.839 1.00 60.03 144 ASP A O 1
ATOM 1151 N N . PRO A 1 145 ? -3.964 -14.104 2.397 1.00 51.66 145 PRO A N 1
ATOM 1152 C CA . PRO A 1 145 ? -5.417 -14.246 2.470 1.00 51.66 145 PRO A CA 1
ATOM 1153 C C . PRO A 1 145 ? -6.017 -14.904 1.217 1.00 51.66 145 PRO A C 1
ATOM 1155 O O . PRO A 1 145 ? -7.215 -15.174 1.228 1.00 51.66 145 PRO A O 1
ATOM 1158 N N . THR A 1 146 ? -5.233 -15.146 0.154 1.00 49.44 146 THR A N 1
ATOM 1159 C CA . THR A 1 146 ? -5.723 -15.631 -1.149 1.00 49.44 146 THR A CA 1
ATOM 1160 C C . THR A 1 146 ? -5.489 -17.128 -1.349 1.00 49.44 146 THR A C 1
ATOM 1162 O O . THR A 1 146 ? -6.258 -17.789 -2.039 1.00 49.44 146 THR A O 1
ATOM 1165 N N . GLY A 1 147 ? -4.460 -17.685 -0.708 1.00 53.62 147 GLY A N 1
ATOM 1166 C CA . GLY A 1 147 ? -3.979 -19.044 -0.951 1.00 53.62 147 GLY A CA 1
ATOM 1167 C C . GLY A 1 147 ? -3.037 -19.171 -2.159 1.00 53.62 147 GLY A C 1
ATOM 1168 O O . GLY A 1 147 ? -2.627 -20.293 -2.467 1.00 53.62 147 GLY A O 1
ATOM 1169 N N . ASP A 1 148 ? -2.685 -18.060 -2.825 1.00 59.41 148 ASP A N 1
ATOM 1170 C CA . ASP A 1 148 ? -1.843 -18.012 -4.039 1.00 59.41 148 ASP A CA 1
ATOM 1171 C C . ASP A 1 148 ? -0.399 -17.540 -3.773 1.00 59.41 148 ASP A C 1
ATOM 1173 O O . ASP A 1 148 ? 0.459 -17.535 -4.667 1.00 59.41 148 ASP A O 1
ATOM 1177 N N . GLY A 1 149 ? -0.100 -17.198 -2.523 1.00 73.69 149 GLY A N 1
ATOM 1178 C CA . GLY A 1 149 ? 1.202 -16.766 -2.042 1.00 73.69 149 GLY A CA 1
ATOM 1179 C C . GLY A 1 149 ? 1.498 -15.269 -2.226 1.00 73.69 149 GLY A C 1
ATOM 1180 O O . GLY A 1 149 ? 0.706 -14.514 -2.787 1.00 73.69 149 GLY A O 1
ATOM 1181 N N . PRO A 1 150 ? 2.675 -14.814 -1.755 1.00 87.69 150 PRO A N 1
ATOM 1182 C CA . PRO A 1 150 ? 3.053 -13.403 -1.803 1.00 87.69 150 PRO A CA 1
ATOM 1183 C C . PRO A 1 150 ? 3.230 -12.878 -3.232 1.00 87.69 150 PRO A C 1
ATOM 1185 O O . PRO A 1 150 ? 3.600 -13.612 -4.156 1.00 87.69 150 PRO A O 1
ATOM 1188 N N . LEU A 1 151 ? 3.068 -11.571 -3.401 1.00 91.44 151 LEU A N 1
ATOM 1189 C CA . LEU A 1 151 ? 3.170 -10.907 -4.697 1.00 91.44 151 LEU A CA 1
ATOM 1190 C C . LEU A 1 151 ? 4.638 -10.665 -5.109 1.00 91.44 151 LEU A C 1
ATOM 1192 O O . LEU A 1 151 ? 5.545 -10.599 -4.283 1.00 91.44 151 LEU A O 1
ATOM 1196 N N . LEU A 1 152 ? 4.917 -10.529 -6.402 1.00 92.19 152 LEU A N 1
ATOM 1197 C CA . LEU A 1 152 ? 6.199 -9.996 -6.887 1.00 92.19 152 LEU A CA 1
ATOM 1198 C C . LEU A 1 152 ? 6.222 -8.468 -6.750 1.00 92.19 152 LEU A C 1
ATOM 1200 O O . LEU A 1 152 ? 5.184 -7.845 -6.567 1.00 92.19 152 LEU A O 1
ATOM 1204 N N . LEU A 1 153 ? 7.390 -7.839 -6.883 1.00 94.19 153 LEU A N 1
ATOM 1205 C CA . LEU A 1 153 ? 7.437 -6.390 -7.099 1.00 94.19 153 LEU A CA 1
ATOM 1206 C C . LEU A 1 153 ? 6.910 -6.027 -8.500 1.00 94.19 153 LEU A C 1
ATOM 1208 O O . LEU A 1 153 ? 7.083 -6.809 -9.436 1.00 94.19 153 LEU A O 1
ATOM 1212 N N . PRO A 1 154 ? 6.359 -4.814 -8.689 1.00 95.81 154 PRO A N 1
ATOM 1213 C CA . PRO A 1 154 ? 5.823 -4.354 -9.975 1.00 95.81 154 PRO A CA 1
ATOM 1214 C C . PRO A 1 154 ? 6.909 -3.920 -10.981 1.00 95.81 154 PRO A C 1
ATOM 1216 O O . PRO A 1 154 ? 6.619 -3.225 -11.952 1.00 95.81 154 PRO A O 1
ATOM 1219 N N . PHE A 1 155 ? 8.162 -4.314 -10.744 1.00 94.44 155 PHE A N 1
ATOM 1220 C CA . PHE A 1 155 ? 9.330 -4.045 -11.580 1.00 94.44 155 PHE A CA 1
ATOM 1221 C C . PHE A 1 155 ? 10.172 -5.318 -11.671 1.00 94.44 155 PHE A C 1
ATOM 1223 O O . PHE A 1 155 ? 10.282 -6.063 -10.696 1.00 94.44 155 PHE A O 1
ATOM 1230 N N . VAL A 1 156 ? 10.810 -5.551 -12.816 1.00 86.88 156 VAL A N 1
ATOM 1231 C CA . VAL A 1 156 ? 11.587 -6.774 -13.070 1.00 86.88 156 VAL A CA 1
ATOM 1232 C C . VAL A 1 156 ? 13.062 -6.458 -13.294 1.00 86.88 156 VAL A C 1
ATOM 1234 O O . VAL A 1 156 ? 13.419 -5.422 -13.853 1.00 86.88 156 VAL A O 1
ATOM 1237 N N . ARG A 1 157 ? 13.948 -7.365 -12.859 1.00 85.62 157 ARG A N 1
ATOM 1238 C CA . ARG A 1 157 ? 15.396 -7.101 -12.811 1.00 85.62 157 ARG A CA 1
ATOM 1239 C C . ARG A 1 157 ? 15.999 -6.638 -14.136 1.00 85.62 157 ARG A C 1
ATOM 1241 O O . ARG A 1 157 ? 16.804 -5.718 -14.119 1.00 85.62 157 ARG A O 1
ATOM 1248 N N . HIS A 1 158 ? 15.668 -7.285 -15.249 1.00 84.94 158 HIS A N 1
ATOM 1249 C CA . HIS A 1 158 ? 16.315 -7.036 -16.544 1.00 84.94 158 HIS A CA 1
ATOM 1250 C C . HIS A 1 158 ? 15.874 -5.717 -17.208 1.00 84.94 158 HIS A C 1
ATOM 1252 O O . HIS A 1 158 ? 16.435 -5.345 -18.230 1.00 84.94 158 HIS A O 1
ATOM 1258 N N . GLU A 1 159 ? 14.894 -5.007 -16.638 1.00 89.44 159 GLU A N 1
ATOM 1259 C CA . GLU A 1 159 ? 14.479 -3.665 -17.083 1.00 89.44 159 GLU A CA 1
ATOM 1260 C C . GLU A 1 159 ? 15.121 -2.534 -16.265 1.00 89.44 159 GLU A C 1
ATOM 1262 O O . GLU A 1 159 ? 14.915 -1.352 -16.557 1.00 89.44 159 GLU A O 1
ATOM 1267 N N . LEU A 1 160 ? 15.893 -2.891 -15.237 1.00 89.88 160 LEU A N 1
ATOM 1268 C CA . LEU A 1 160 ? 16.670 -1.971 -14.415 1.00 89.88 160 LEU A CA 1
ATOM 1269 C C . LEU A 1 160 ? 18.120 -1.949 -14.901 1.00 89.88 160 LEU A C 1
ATOM 1271 O O . LEU A 1 160 ? 18.685 -3.000 -15.218 1.00 89.88 160 LEU A O 1
ATOM 1275 N N . GLY A 1 161 ? 18.740 -0.768 -14.894 1.00 88.69 161 GLY A N 1
ATOM 1276 C CA . GLY A 1 161 ? 20.192 -0.656 -15.015 1.00 88.69 161 GLY A CA 1
ATOM 1277 C C . GLY A 1 161 ? 20.914 -1.458 -13.928 1.00 88.69 161 GLY A C 1
ATOM 1278 O O . GLY A 1 161 ? 20.347 -1.768 -12.878 1.00 88.69 161 GLY A O 1
ATOM 1279 N N . ASP A 1 162 ? 22.174 -1.812 -14.167 1.00 86.06 162 ASP A N 1
ATOM 1280 C CA . ASP A 1 162 ? 22.978 -2.551 -13.183 1.00 86.06 162 ASP A CA 1
ATOM 1281 C C . ASP A 1 162 ? 23.233 -1.756 -11.899 1.00 86.06 162 ASP A C 1
ATOM 1283 O O . ASP A 1 162 ? 23.424 -2.343 -10.832 1.00 86.06 162 ASP A O 1
ATOM 1287 N N . ASP A 1 163 ? 23.179 -0.431 -11.995 1.00 89.06 163 ASP A N 1
ATOM 1288 C CA . ASP A 1 163 ? 23.285 0.535 -10.908 1.00 89.06 163 ASP A CA 1
ATOM 1289 C C . ASP A 1 163 ? 21.928 0.965 -10.326 1.00 89.06 163 ASP A C 1
ATOM 1291 O O . ASP A 1 163 ? 21.886 1.715 -9.351 1.00 89.06 163 ASP A O 1
ATOM 1295 N N . GLU A 1 164 ? 20.814 0.506 -10.901 1.00 93.19 164 GLU A N 1
ATOM 1296 C CA . GLU A 1 164 ? 19.477 0.930 -10.499 1.00 93.19 164 GLU A CA 1
ATOM 1297 C C . GLU A 1 164 ? 18.832 -0.030 -9.499 1.00 93.19 164 GLU A C 1
ATOM 1299 O O . GLU A 1 164 ? 18.950 -1.257 -9.561 1.00 93.19 164 GLU A O 1
ATOM 1304 N N . TYR A 1 165 ? 18.092 0.564 -8.569 1.00 94.69 165 TYR A N 1
ATOM 1305 C CA . TYR A 1 165 ? 17.375 -0.129 -7.513 1.00 94.69 165 TYR A CA 1
ATOM 1306 C C . TYR A 1 165 ? 15.951 0.401 -7.439 1.00 94.69 165 TYR A C 1
ATOM 1308 O O . TYR A 1 165 ? 15.716 1.604 -7.575 1.00 94.69 165 TYR A O 1
ATOM 1316 N N . VAL A 1 166 ? 15.008 -0.493 -7.159 1.00 96.31 166 VAL A N 1
ATOM 1317 C CA . VAL A 1 166 ? 13.670 -0.097 -6.717 1.00 96.31 166 VAL A CA 1
ATOM 1318 C C . VAL A 1 166 ? 13.811 0.420 -5.286 1.00 96.31 166 VAL A C 1
ATOM 1320 O O . VAL A 1 166 ? 14.398 -0.258 -4.453 1.00 96.31 166 VAL A O 1
ATOM 1323 N N . VAL A 1 167 ? 13.328 1.619 -4.979 1.00 95.62 167 VAL A N 1
ATOM 1324 C CA . VAL A 1 167 ? 13.502 2.244 -3.660 1.00 95.62 167 VAL A CA 1
ATOM 1325 C C . VAL A 1 167 ? 12.155 2.657 -3.088 1.00 95.62 167 VAL A C 1
ATOM 1327 O O . VAL A 1 167 ? 11.428 3.441 -3.702 1.00 95.62 167 VAL A O 1
ATOM 1330 N N . THR A 1 168 ? 11.850 2.137 -1.900 1.00 94.69 168 THR A N 1
ATOM 1331 C CA . THR A 1 168 ? 10.612 2.392 -1.151 1.00 94.69 168 THR A CA 1
ATOM 1332 C C . THR A 1 168 ? 10.818 2.096 0.345 1.00 94.69 168 THR A C 1
ATOM 1334 O O . THR A 1 168 ? 11.907 1.692 0.763 1.00 94.69 168 THR A O 1
ATOM 1337 N N . SER A 1 169 ? 9.784 2.309 1.155 1.00 92.06 169 SER A N 1
ATOM 1338 C CA . SER A 1 169 ? 9.728 1.984 2.582 1.00 92.06 169 SER A CA 1
ATOM 1339 C C . SER A 1 169 ? 8.318 1.564 2.976 1.00 92.06 169 SER A C 1
ATOM 1341 O O . SER A 1 169 ? 7.348 2.025 2.384 1.00 92.06 169 SER A O 1
ATOM 1343 N N . ALA A 1 170 ? 8.180 0.774 4.041 1.00 89.88 170 ALA A N 1
ATOM 1344 C CA . ALA A 1 170 ? 6.875 0.539 4.660 1.00 89.88 170 ALA A CA 1
ATOM 1345 C C . ALA A 1 170 ? 6.308 1.788 5.354 1.00 89.88 170 ALA A C 1
ATOM 1347 O O . ALA A 1 170 ? 5.107 1.834 5.627 1.00 89.88 170 ALA A O 1
ATOM 1348 N N . ARG A 1 171 ? 7.124 2.820 5.604 1.00 85.19 171 ARG A N 1
ATOM 1349 C CA . ARG A 1 171 ? 6.617 4.156 5.929 1.00 85.19 171 ARG A CA 1
ATOM 1350 C C . ARG A 1 171 ? 5.971 4.757 4.691 1.00 85.19 171 ARG A C 1
ATOM 1352 O O . ARG A 1 171 ? 6.619 4.895 3.659 1.00 85.19 171 ARG A O 1
ATOM 1359 N N . HIS A 1 172 ? 4.718 5.160 4.828 1.00 78.81 172 HIS A N 1
ATOM 1360 C CA . HIS A 1 172 ? 4.024 5.934 3.808 1.00 78.81 172 HIS A CA 1
ATOM 1361 C C . HIS A 1 172 ? 3.275 7.093 4.461 1.00 78.81 172 HIS A C 1
ATOM 1363 O O . HIS A 1 172 ? 2.773 6.993 5.585 1.00 78.81 172 HIS A O 1
ATOM 1369 N N . TYR A 1 173 ? 3.292 8.225 3.766 1.00 67.44 173 TYR A N 1
ATOM 1370 C CA . TYR A 1 173 ? 2.926 9.531 4.289 1.00 67.44 173 TYR A CA 1
ATOM 1371 C C . TYR A 1 173 ? 1.434 9.628 4.641 1.00 67.44 173 TYR A C 1
ATOM 1373 O O . TYR A 1 173 ? 1.094 10.253 5.644 1.00 67.44 173 TYR A O 1
ATOM 1381 N N . TYR A 1 174 ? 0.552 8.952 3.901 1.00 63.75 174 TYR A N 1
ATOM 1382 C CA . TYR A 1 174 ? -0.897 8.969 4.142 1.00 63.75 174 TYR A CA 1
ATOM 1383 C C . TYR A 1 174 ? -1.462 7.639 4.659 1.00 63.75 174 TYR A C 1
ATOM 1385 O O . TYR A 1 174 ? -2.681 7.461 4.645 1.00 63.75 174 TYR A O 1
ATOM 1393 N N . ASN A 1 175 ? -0.622 6.732 5.185 1.00 59.78 175 ASN A N 1
ATOM 1394 C CA . ASN A 1 175 ? -1.109 5.538 5.892 1.00 59.78 175 ASN A CA 1
ATOM 1395 C C . ASN A 1 175 ? -2.031 5.974 7.032 1.00 59.78 175 ASN A C 1
ATOM 1397 O O . ASN A 1 175 ? -1.540 6.385 8.079 1.00 59.78 175 ASN A O 1
ATOM 1401 N N . GLY A 1 176 ? -3.342 5.898 6.820 1.00 52.12 176 GLY A N 1
ATOM 1402 C CA . GLY A 1 176 ? -4.304 6.327 7.821 1.00 52.12 176 GLY A CA 1
ATOM 1403 C C . GLY A 1 176 ? -4.551 7.843 7.915 1.00 52.12 176 GLY A C 1
ATOM 1404 O O . GLY A 1 176 ? -4.959 8.247 8.984 1.00 52.12 176 GLY A O 1
ATOM 1405 N N . GLY A 1 177 ? -4.289 8.688 6.897 1.00 45.66 177 GLY A N 1
ATOM 1406 C CA . GLY A 1 177 ? -4.483 10.170 6.945 1.00 45.66 177 GLY A CA 1
ATOM 1407 C C . GLY A 1 177 ? -5.911 10.668 7.293 1.00 45.66 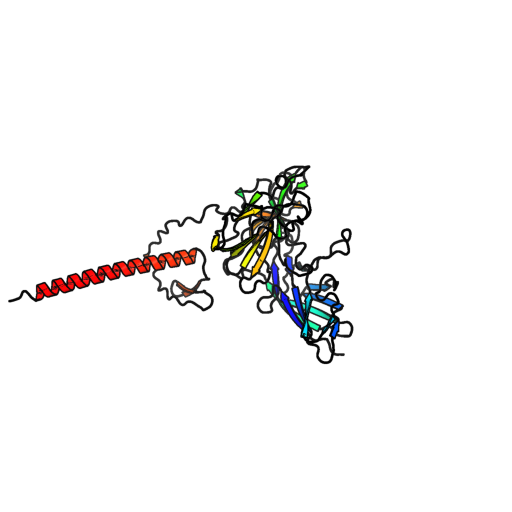177 GLY A C 1
ATOM 1408 O O . GLY A 1 177 ? -6.719 9.870 7.735 1.00 45.66 177 GLY A O 1
ATOM 1409 N N . ASN A 1 178 ? -6.260 11.948 7.055 1.00 43.59 178 ASN A N 1
ATOM 1410 C CA . ASN A 1 178 ? -7.531 12.592 7.500 1.00 43.59 178 ASN A CA 1
ATOM 1411 C C . ASN A 1 178 ? -8.826 11.798 7.202 1.00 43.59 178 ASN A C 1
ATOM 1413 O O . ASN A 1 178 ? -9.824 12.018 7.862 1.00 43.59 178 ASN A O 1
ATOM 1417 N N . SER A 1 179 ? -8.806 10.859 6.245 1.00 52.69 179 SER A N 1
ATOM 1418 C CA . SER A 1 179 ? -9.901 9.898 6.008 1.00 52.69 179 SER A CA 1
ATOM 1419 C C . SER A 1 179 ? -9.457 8.421 5.964 1.00 52.69 179 SER A C 1
ATOM 1421 O O . SER A 1 179 ? -10.254 7.526 5.686 1.00 52.69 179 SER A O 1
ATOM 1423 N N . GLY A 1 180 ? -8.187 8.123 6.244 1.00 57.09 180 GLY A N 1
ATOM 1424 C CA . GLY A 1 180 ? -7.644 6.773 6.396 1.00 57.09 180 GLY A CA 1
ATOM 1425 C C . GLY A 1 180 ? -7.586 5.921 5.127 1.00 57.09 180 GLY A C 1
ATOM 1426 O O . GLY A 1 180 ? -7.703 4.704 5.220 1.00 57.09 180 GLY A O 1
ATOM 1427 N N . THR A 1 181 ? -7.444 6.537 3.953 1.00 68.19 181 THR A N 1
ATOM 1428 C CA . THR A 1 181 ? -7.685 5.883 2.654 1.00 68.19 181 THR A CA 1
ATOM 1429 C C . THR A 1 181 ? -6.458 5.268 1.977 1.00 68.19 181 THR A C 1
ATOM 1431 O O . THR A 1 181 ? -6.605 4.781 0.872 1.00 68.19 181 THR A O 1
ATOM 1434 N N . GLN A 1 182 ? -5.269 5.267 2.593 1.00 77.75 182 GLN A N 1
ATOM 1435 C CA . GLN A 1 182 ? -4.044 4.690 1.993 1.00 77.75 182 GLN A CA 1
ATOM 1436 C C . GLN A 1 182 ? -3.288 3.779 2.978 1.00 77.75 182 GLN A C 1
ATOM 1438 O O . GLN A 1 182 ? -2.068 3.842 3.125 1.00 77.75 182 GLN A O 1
ATOM 1443 N N . ILE A 1 183 ? -4.023 2.971 3.749 1.00 81.25 183 ILE A N 1
ATOM 1444 C CA . ILE A 1 183 ? -3.453 2.071 4.764 1.00 81.25 183 ILE A CA 1
ATOM 1445 C C . ILE A 1 183 ? -2.597 0.984 4.087 1.00 81.25 183 ILE A C 1
ATOM 1447 O O . ILE A 1 183 ? -3.077 0.269 3.219 1.00 81.25 183 ILE A O 1
ATOM 1451 N N . PHE A 1 184 ? -1.339 0.852 4.526 1.00 86.38 184 PHE A N 1
ATOM 1452 C CA . PHE A 1 184 ? -0.311 -0.049 3.975 1.00 86.38 184 PHE A CA 1
ATOM 1453 C C . PHE A 1 184 ? 0.126 0.231 2.529 1.00 86.38 184 PHE A C 1
ATOM 1455 O O . PHE A 1 184 ? 0.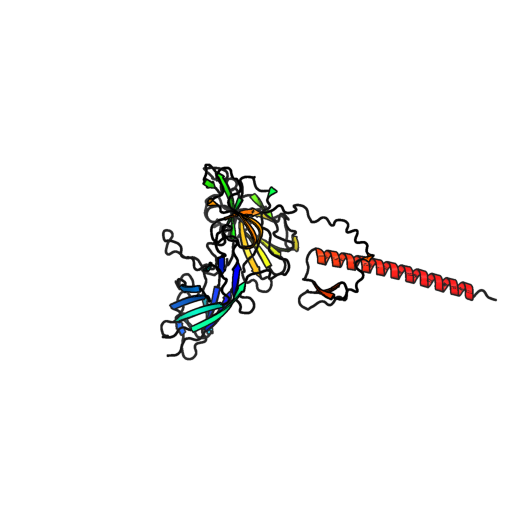796 -0.613 1.936 1.00 86.38 184 PHE A O 1
ATOM 1462 N N . ALA A 1 185 ? -0.169 1.413 1.991 1.00 89.88 185 ALA A N 1
ATOM 1463 C CA . ALA A 1 185 ? 0.264 1.765 0.648 1.00 89.88 185 ALA A CA 1
ATOM 1464 C C . ALA A 1 185 ? 1.789 1.973 0.549 1.00 89.88 185 ALA A C 1
ATOM 1466 O O . ALA A 1 185 ? 2.477 2.241 1.545 1.00 89.88 185 ALA A O 1
ATOM 1467 N N . TYR A 1 186 ? 2.303 1.850 -0.673 1.00 93.12 186 TYR A N 1
ATOM 1468 C CA . TYR A 1 186 ? 3.705 2.032 -1.030 1.00 93.12 186 TYR A CA 1
ATOM 1469 C C . TYR A 1 186 ? 3.856 3.108 -2.101 1.00 93.12 186 TYR A C 1
ATOM 1471 O O . TYR A 1 186 ? 3.253 3.012 -3.166 1.00 93.12 186 TYR A O 1
ATOM 1479 N N . ASP A 1 187 ? 4.755 4.061 -1.854 1.00 93.62 187 ASP A N 1
ATOM 1480 C CA . ASP A 1 187 ? 5.278 4.945 -2.895 1.00 93.62 187 ASP A CA 1
ATOM 1481 C C . ASP A 1 187 ? 6.632 4.399 -3.348 1.00 93.62 187 ASP A C 1
ATOM 1483 O O . ASP A 1 187 ? 7.569 4.248 -2.552 1.00 93.62 187 ASP A O 1
ATOM 1487 N N . ILE A 1 188 ? 6.738 4.052 -4.627 1.00 95.81 188 ILE A N 1
ATOM 1488 C CA . ILE A 1 188 ? 7.883 3.336 -5.180 1.00 95.81 188 ILE A CA 1
ATOM 1489 C C . ILE A 1 188 ? 8.597 4.212 -6.206 1.00 95.81 188 ILE A C 1
ATOM 1491 O O . ILE A 1 188 ? 8.009 4.711 -7.166 1.00 95.81 188 ILE A O 1
ATOM 1495 N N . SER A 1 189 ? 9.904 4.367 -6.014 1.00 95.81 189 SER A N 1
ATOM 1496 C CA . SER A 1 189 ? 10.803 5.079 -6.925 1.00 95.81 189 SER A CA 1
ATOM 1497 C C . SER A 1 189 ? 11.864 4.139 -7.500 1.00 95.81 189 SER A C 1
ATOM 1499 O O . SER A 1 189 ? 12.038 3.017 -7.028 1.00 95.81 189 SER A O 1
ATOM 1501 N N . ILE A 1 190 ? 12.608 4.611 -8.499 1.00 97.31 190 ILE A N 1
ATOM 1502 C CA . ILE A 1 190 ? 13.853 3.981 -8.948 1.00 97.31 190 ILE A CA 1
ATOM 1503 C C . ILE A 1 190 ? 14.985 4.961 -8.685 1.00 97.31 190 ILE A C 1
ATOM 1505 O O . ILE A 1 190 ? 14.862 6.147 -8.992 1.00 97.31 190 ILE A O 1
ATOM 1509 N N . GLN A 1 191 ? 16.078 4.482 -8.099 1.00 95.88 191 GLN A N 1
ATOM 1510 C CA . GLN A 1 191 ? 17.231 5.313 -7.763 1.00 95.88 191 GLN A CA 1
ATOM 1511 C C . GLN A 1 191 ? 18.540 4.593 -8.077 1.00 95.88 191 GLN A C 1
ATOM 1513 O O . GLN A 1 191 ? 18.588 3.366 -8.126 1.00 95.88 191 GLN A O 1
ATOM 1518 N N . ALA A 1 192 ? 19.601 5.375 -8.245 1.00 94.06 192 ALA A N 1
ATOM 1519 C CA . ALA A 1 192 ? 20.981 4.902 -8.339 1.00 94.06 192 ALA A CA 1
ATOM 1520 C C . ALA A 1 192 ? 21.906 5.870 -7.592 1.00 94.06 192 ALA A C 1
ATOM 1522 O O . ALA A 1 192 ? 21.505 7.007 -7.303 1.00 94.06 192 ALA A O 1
ATOM 1523 N N . ARG A 1 193 ? 23.146 5.457 -7.305 1.00 90.31 193 ARG A N 1
ATOM 1524 C CA . ARG A 1 193 ? 24.165 6.387 -6.802 1.00 90.31 193 ARG A CA 1
ATOM 1525 C C . ARG A 1 193 ? 24.677 7.269 -7.943 1.00 90.31 193 ARG A C 1
ATOM 1527 O O . ARG A 1 193 ? 25.025 6.789 -9.017 1.00 90.31 193 ARG A O 1
ATOM 1534 N N . ARG A 1 194 ? 24.769 8.571 -7.695 1.00 86.31 194 ARG A N 1
ATOM 1535 C CA . ARG A 1 194 ? 25.388 9.572 -8.566 1.00 86.31 194 ARG A CA 1
ATOM 1536 C C . ARG A 1 194 ? 26.285 10.444 -7.701 1.00 86.31 194 ARG A C 1
ATOM 1538 O O . ARG A 1 194 ? 25.816 11.010 -6.724 1.00 86.31 194 ARG A O 1
ATOM 1545 N N . ASN A 1 195 ? 27.569 10.530 -8.044 1.00 85.56 195 ASN A N 1
ATOM 1546 C CA . ASN A 1 195 ? 28.577 11.244 -7.247 1.00 85.56 195 ASN A CA 1
ATOM 1547 C C . ASN A 1 195 ? 28.593 10.810 -5.766 1.00 85.56 195 ASN A C 1
ATOM 1549 O O . ASN A 1 195 ? 28.756 11.630 -4.873 1.00 85.56 195 ASN A O 1
ATOM 1553 N N . GLY A 1 196 ? 28.385 9.515 -5.506 1.00 85.75 196 GLY A N 1
ATOM 1554 C CA . GLY A 1 196 ? 28.333 8.969 -4.149 1.00 85.75 196 GLY A CA 1
ATOM 1555 C C . GLY A 1 196 ? 26.997 9.151 -3.424 1.00 85.75 196 GLY A C 1
ATOM 1556 O O . GLY A 1 196 ? 26.835 8.578 -2.353 1.00 85.75 196 GLY A O 1
ATOM 1557 N N . GLU A 1 197 ? 26.005 9.836 -3.995 1.00 90.00 197 GLU A N 1
ATOM 1558 C CA . GLU A 1 197 ? 24.704 10.090 -3.358 1.00 90.00 197 GLU A CA 1
ATOM 1559 C C . GLU A 1 197 ? 23.553 9.389 -4.076 1.00 90.00 197 GLU A C 1
ATOM 1561 O O . GLU A 1 197 ? 23.580 9.195 -5.288 1.00 90.00 197 GLU A O 1
ATOM 1566 N N . TRP A 1 198 ? 22.510 9.007 -3.342 1.00 93.25 198 TRP A N 1
ATOM 1567 C CA . TRP A 1 198 ? 21.312 8.429 -3.946 1.00 93.25 198 TRP A CA 1
ATOM 1568 C C . TRP A 1 198 ? 20.511 9.482 -4.707 1.00 93.25 198 TRP A C 1
ATOM 1570 O O . TRP A 1 198 ? 20.080 10.479 -4.132 1.00 93.25 198 TRP A O 1
ATOM 1580 N N . SER A 1 199 ? 20.227 9.216 -5.981 1.00 94.00 199 SER A N 1
ATOM 1581 C CA . SER A 1 199 ? 19.400 10.087 -6.808 1.00 94.00 199 SER A CA 1
ATOM 1582 C C . SER A 1 199 ? 18.282 9.322 -7.502 1.00 94.00 199 SER A C 1
ATOM 1584 O O . SER A 1 199 ? 18.499 8.282 -8.129 1.00 94.00 199 SER A O 1
ATOM 1586 N N . ARG A 1 200 ? 17.078 9.900 -7.440 1.00 94.88 200 ARG A N 1
ATOM 1587 C CA . ARG A 1 200 ? 15.912 9.500 -8.245 1.00 94.88 200 ARG A CA 1
ATOM 1588 C C . ARG A 1 200 ? 15.977 10.026 -9.682 1.00 94.88 200 ARG A C 1
ATOM 1590 O O . ARG A 1 200 ? 15.218 9.576 -10.531 1.00 94.88 200 ARG A O 1
ATOM 1597 N N . ASN A 1 201 ? 16.885 10.961 -9.959 1.00 94.88 201 ASN A N 1
ATOM 1598 C CA . ASN A 1 201 ? 17.046 11.597 -11.260 1.00 94.88 201 ASN A CA 1
ATOM 1599 C C . ASN A 1 201 ? 18.244 11.006 -12.017 1.00 94.88 201 ASN A C 1
ATOM 1601 O O . ASN A 1 201 ? 19.235 10.559 -11.429 1.00 94.88 201 ASN A O 1
ATOM 1605 N N . AR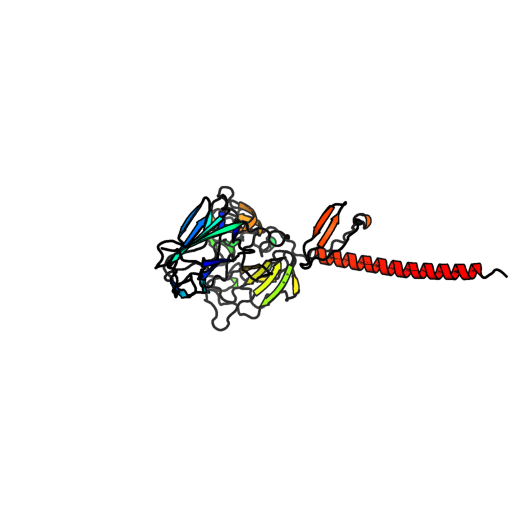G A 1 202 ? 18.151 11.023 -13.345 1.00 91.62 202 ARG A N 1
ATOM 1606 C CA . ARG A 1 202 ? 19.202 10.630 -14.291 1.00 91.62 202 ARG A CA 1
ATOM 1607 C C . ARG A 1 202 ? 20.260 11.728 -14.456 1.00 91.62 202 ARG A C 1
ATOM 1609 O O . ARG A 1 202 ? 21.411 11.420 -14.746 1.00 91.62 202 ARG A O 1
ATOM 1616 N N . VAL A 1 203 ? 19.890 12.991 -14.230 1.00 92.25 203 VAL A N 1
ATOM 1617 C CA . VAL A 1 203 ? 20.740 14.189 -14.389 1.00 92.25 203 VAL A CA 1
ATOM 1618 C C . VAL A 1 203 ? 20.762 15.040 -13.107 1.00 92.25 203 VAL A C 1
ATOM 1620 O O . VAL A 1 203 ? 19.955 14.804 -12.209 1.00 92.25 203 VAL A O 1
ATOM 1623 N N . ALA A 1 204 ? 21.703 15.992 -12.994 1.00 88.62 204 ALA A N 1
ATOM 1624 C CA . ALA A 1 204 ? 21.775 16.934 -11.859 1.00 88.62 204 ALA A CA 1
ATOM 1625 C C . ALA A 1 204 ? 20.558 17.858 -11.832 1.00 88.62 204 ALA A C 1
ATOM 1627 O O . ALA A 1 204 ? 19.797 17.858 -10.870 1.00 88.62 204 ALA A O 1
ATOM 1628 N N . ASP A 1 205 ? 20.381 18.592 -12.925 1.00 89.94 205 ASP A N 1
ATOM 1629 C CA . ASP A 1 205 ? 19.414 19.676 -13.036 1.00 89.94 205 ASP A CA 1
ATOM 1630 C C . ASP A 1 205 ? 18.169 19.158 -13.754 1.00 89.94 205 ASP A C 1
ATOM 1632 O O . ASP A 1 205 ? 17.900 19.472 -14.913 1.00 89.94 205 ASP A O 1
ATOM 1636 N N . ALA A 1 206 ? 17.456 18.256 -13.078 1.00 92.00 206 ALA A N 1
ATOM 1637 C CA . ALA A 1 206 ? 16.237 17.668 -13.612 1.00 92.00 206 ALA A CA 1
ATOM 1638 C C . ALA A 1 206 ? 15.159 18.749 -13.778 1.00 92.00 206 ALA A C 1
ATOM 1640 O O . ALA A 1 206 ? 14.852 19.482 -12.839 1.00 92.00 206 ALA A O 1
ATOM 1641 N N . THR A 1 207 ? 14.589 18.837 -14.976 1.00 92.75 207 THR A N 1
ATOM 1642 C CA . THR A 1 207 ? 13.558 19.824 -15.345 1.00 92.75 207 THR A CA 1
ATOM 1643 C C . THR A 1 207 ? 12.371 19.188 -16.061 1.00 92.75 207 THR A C 1
ATOM 1645 O O . THR A 1 207 ? 11.387 19.867 -16.348 1.00 92.75 207 THR A O 1
ATOM 1648 N N . LYS A 1 208 ? 12.443 17.888 -16.368 1.00 94.19 208 LYS A N 1
ATOM 1649 C CA . LYS A 1 208 ? 11.410 17.140 -17.089 1.00 94.19 208 LYS A CA 1
ATOM 1650 C C . LYS A 1 208 ? 11.135 15.815 -16.399 1.00 94.19 208 LYS A C 1
ATOM 1652 O O . LYS A 1 208 ? 12.026 15.210 -15.812 1.00 94.19 208 LYS A O 1
ATOM 1657 N N . ASN A 1 209 ? 9.923 15.287 -16.557 1.00 95.25 209 ASN A N 1
ATOM 1658 C CA . ASN A 1 209 ? 9.565 13.982 -15.995 1.00 95.25 209 ASN A CA 1
ATOM 1659 C C . ASN A 1 209 ? 10.501 12.865 -16.464 1.00 95.25 209 ASN A C 1
ATOM 1661 O O . ASN A 1 209 ? 10.901 12.029 -15.661 1.00 95.25 209 ASN A O 1
ATOM 1665 N N . THR A 1 210 ? 10.937 12.903 -17.723 1.00 95.81 210 THR A N 1
ATOM 1666 C CA . THR A 1 210 ? 11.910 11.960 -18.298 1.00 95.81 210 THR A CA 1
ATOM 1667 C C . THR A 1 210 ? 13.291 12.010 -17.641 1.00 95.81 210 THR A C 1
ATOM 1669 O O . THR A 1 210 ? 14.079 11.078 -17.805 1.00 95.81 210 THR A O 1
ATOM 1672 N N . ASP A 1 211 ? 13.593 13.046 -16.860 1.00 95.38 211 ASP A N 1
ATOM 1673 C CA . ASP A 1 211 ? 14.806 13.101 -16.050 1.00 95.38 211 ASP A CA 1
ATOM 1674 C C . ASP A 1 211 ? 14.680 12.223 -14.795 1.00 95.38 211 ASP A C 1
ATOM 1676 O O . ASP A 1 211 ? 15.696 11.782 -14.264 1.00 95.38 211 ASP A O 1
ATOM 1680 N N . SER A 1 212 ? 13.464 11.899 -14.340 1.00 95.75 212 SER A N 1
ATOM 1681 C CA . SER A 1 212 ? 13.215 10.958 -13.239 1.00 95.75 212 SER A CA 1
ATOM 1682 C C . SER A 1 212 ? 13.348 9.510 -13.701 1.00 95.75 212 SER A C 1
ATOM 1684 O O . SER A 1 212 ? 12.681 9.081 -14.642 1.00 95.75 212 SER A O 1
ATOM 1686 N N . ARG A 1 213 ? 14.150 8.710 -12.991 1.00 96.69 213 ARG A N 1
ATOM 1687 C CA . ARG A 1 213 ? 14.462 7.308 -13.322 1.00 96.69 213 ARG A CA 1
ATOM 1688 C C . ARG A 1 213 ? 13.246 6.397 -13.403 1.00 96.69 213 ARG A C 1
ATOM 1690 O O . ARG A 1 213 ? 13.298 5.415 -14.142 1.00 96.69 213 ARG A O 1
ATOM 1697 N N . VAL A 1 214 ? 12.189 6.703 -12.653 1.00 97.62 214 VAL A N 1
ATOM 1698 C CA . VAL A 1 214 ? 10.965 5.892 -12.624 1.00 97.62 214 VAL A CA 1
ATOM 1699 C C . VAL A 1 214 ? 9.974 6.281 -13.723 1.00 97.62 214 VAL A C 1
ATOM 1701 O O . VAL A 1 214 ? 9.248 5.420 -14.201 1.00 97.62 214 VAL A O 1
ATOM 1704 N N . PHE A 1 215 ? 9.971 7.535 -14.187 1.00 97.69 215 PHE A N 1
ATOM 1705 C CA . PHE A 1 215 ? 9.032 7.966 -15.225 1.00 97.69 215 PHE A CA 1
ATOM 1706 C C . PHE A 1 215 ? 9.276 7.211 -16.538 1.00 97.69 215 PHE A C 1
ATOM 1708 O O . PHE A 1 215 ? 10.420 7.100 -16.997 1.00 97.69 215 PHE A O 1
ATOM 1715 N N . GLY A 1 216 ? 8.200 6.690 -17.129 1.00 97.88 216 GLY A N 1
ATOM 1716 C CA . GLY A 1 216 ? 8.232 5.878 -18.346 1.00 97.88 216 GLY A CA 1
ATOM 1717 C C . GLY A 1 216 ? 8.704 4.435 -18.135 1.00 97.88 216 GLY A C 1
ATOM 1718 O O . GLY A 1 216 ? 8.874 3.703 -19.106 1.00 97.88 216 GLY A O 1
ATOM 1719 N N . ARG A 1 217 ? 8.951 3.997 -16.894 1.00 97.81 217 ARG A N 1
ATOM 1720 C CA . ARG A 1 217 ? 9.357 2.609 -16.620 1.00 97.81 217 ARG A CA 1
ATOM 1721 C C . ARG A 1 217 ? 8.156 1.687 -16.657 1.00 97.81 217 ARG A C 1
ATOM 1723 O O . ARG A 1 217 ? 7.112 2.033 -16.115 1.00 97.81 217 ARG A O 1
ATOM 1730 N N . ALA A 1 218 ? 8.325 0.510 -17.250 1.00 97.62 218 ALA A N 1
ATOM 1731 C CA . ALA A 1 218 ? 7.272 -0.492 -17.301 1.00 97.62 218 ALA A CA 1
ATOM 1732 C C . ALA A 1 218 ? 6.832 -0.896 -15.885 1.00 97.62 218 ALA A C 1
ATOM 1734 O O . ALA A 1 218 ? 7.656 -1.263 -15.046 1.00 97.62 218 ALA A O 1
ATOM 1735 N N . VAL A 1 219 ? 5.523 -0.836 -15.653 1.00 98.44 219 VAL A N 1
ATOM 1736 C CA . VAL A 1 219 ? 4.854 -1.358 -14.459 1.00 98.44 219 VAL A CA 1
ATOM 1737 C C . VAL A 1 219 ? 4.300 -2.729 -14.815 1.00 98.44 219 VAL A C 1
ATOM 1739 O O . VAL A 1 219 ? 3.600 -2.891 -15.821 1.00 98.44 219 VAL A O 1
ATOM 1742 N N . ARG A 1 220 ? 4.672 -3.728 -14.020 1.00 96.50 220 ARG A N 1
ATOM 1743 C CA . ARG A 1 220 ? 4.492 -5.149 -14.323 1.00 96.50 220 ARG A CA 1
ATOM 1744 C C . ARG A 1 220 ? 3.475 -5.785 -13.374 1.00 96.50 220 ARG A C 1
ATOM 1746 O O . ARG A 1 220 ? 3.427 -5.448 -12.193 1.00 96.50 220 ARG A O 1
ATOM 1753 N N . GLY A 1 221 ? 2.704 -6.740 -13.889 1.00 94.69 221 GLY A N 1
ATOM 1754 C CA . GLY A 1 221 ? 1.813 -7.584 -13.100 1.00 94.69 221 GLY A CA 1
ATOM 1755 C C . GLY A 1 221 ? 2.595 -8.362 -12.044 1.00 94.69 221 GLY A C 1
ATOM 1756 O O . GLY A 1 221 ? 3.649 -8.933 -12.330 1.00 94.69 221 GLY A O 1
ATOM 1757 N N . MET A 1 222 ? 2.088 -8.370 -10.816 1.00 94.06 222 MET A N 1
ATOM 1758 C CA . MET A 1 222 ? 2.795 -8.903 -9.646 1.00 94.06 222 MET A CA 1
ATOM 1759 C C . MET A 1 222 ? 2.515 -10.389 -9.388 1.00 94.06 222 MET A C 1
ATOM 1761 O O . MET A 1 222 ? 3.115 -10.999 -8.503 1.00 94.06 222 MET A O 1
ATOM 1765 N N . GLY A 1 223 ? 1.619 -10.981 -10.164 1.00 89.50 223 GLY A N 1
ATOM 1766 C CA . GLY A 1 223 ? 1.175 -12.361 -10.051 1.00 89.50 223 GLY A CA 1
ATOM 1767 C C . GLY A 1 223 ? 0.245 -12.705 -11.207 1.00 89.50 223 GLY A C 1
ATOM 1768 O O . GLY A 1 223 ? 0.096 -11.912 -12.139 1.00 89.50 223 GLY A O 1
ATOM 1769 N N . ASP A 1 224 ? -0.379 -13.873 -11.126 1.00 87.00 224 ASP A N 1
ATOM 1770 C CA . ASP A 1 224 ? -1.447 -14.247 -12.046 1.00 87.00 224 ASP A CA 1
ATOM 1771 C C . ASP A 1 224 ? -2.778 -13.708 -11.508 1.00 87.00 224 ASP A C 1
ATOM 1773 O O . ASP A 1 224 ? -3.050 -13.820 -10.313 1.00 87.00 224 ASP A O 1
ATOM 1777 N N . GLY A 1 225 ? -3.590 -13.097 -12.365 1.00 90.31 225 GLY A N 1
ATOM 1778 C CA . GLY A 1 225 ? -4.784 -12.373 -11.947 1.00 90.31 225 GLY A CA 1
ATOM 1779 C C . GLY A 1 225 ? -5.637 -11.870 -13.106 1.00 90.31 225 GLY A C 1
ATOM 1780 O O . GLY A 1 225 ? -5.487 -12.305 -14.248 1.00 90.31 225 GLY A O 1
ATOM 1781 N N . GLU A 1 226 ? -6.523 -10.928 -12.809 1.00 94.50 226 GLU A N 1
ATOM 1782 C CA . GLU A 1 226 ? -7.462 -10.327 -13.761 1.00 94.50 226 GLU A CA 1
ATOM 1783 C C . GLU A 1 226 ? -7.516 -8.812 -13.558 1.00 94.50 226 GLU A C 1
ATOM 1785 O O . GLU A 1 226 ? -7.576 -8.335 -12.423 1.00 94.50 226 GLU A O 1
ATOM 1790 N N . VAL A 1 227 ? -7.491 -8.039 -14.641 1.00 97.38 227 VAL A N 1
ATOM 1791 C CA . VAL A 1 227 ? -7.729 -6.594 -14.584 1.00 97.38 227 VAL A CA 1
ATOM 1792 C C . VAL A 1 227 ? -9.201 -6.358 -14.271 1.00 97.38 227 VAL A C 1
ATOM 1794 O O . VAL A 1 227 ? -10.071 -6.770 -15.032 1.00 97.38 227 VAL A O 1
ATOM 1797 N N . ILE A 1 228 ? -9.491 -5.678 -13.167 1.00 97.69 228 ILE A N 1
ATOM 1798 C CA . ILE A 1 228 ? -10.870 -5.437 -12.718 1.00 97.69 228 ILE A CA 1
ATOM 1799 C C . ILE A 1 228 ? -11.349 -4.012 -12.975 1.00 97.69 228 ILE A C 1
ATOM 1801 O O . ILE A 1 228 ? -12.556 -3.783 -12.991 1.00 97.69 228 ILE A O 1
ATOM 1805 N N . ASP A 1 229 ? -10.430 -3.064 -13.156 1.00 98.19 229 ASP A N 1
ATOM 1806 C CA . ASP A 1 229 ? -10.768 -1.682 -13.475 1.00 98.19 229 ASP A CA 1
ATOM 1807 C C . ASP A 1 229 ? -9.587 -0.960 -14.131 1.00 98.19 229 ASP A C 1
ATOM 1809 O O . ASP A 1 229 ? -8.421 -1.222 -13.809 1.00 98.19 229 ASP A O 1
ATOM 1813 N N . VAL A 1 230 ? -9.900 -0.031 -15.033 1.00 98.31 230 VAL A N 1
ATOM 1814 C CA . VAL A 1 230 ? -8.935 0.813 -15.740 1.00 98.31 230 VAL A CA 1
ATOM 1815 C C . VAL A 1 230 ? -9.478 2.234 -15.791 1.00 98.31 230 VAL A C 1
ATOM 1817 O O . VAL A 1 230 ? -10.549 2.498 -16.333 1.00 98.31 230 VAL A O 1
ATOM 1820 N N . ILE A 1 231 ? -8.697 3.160 -15.249 1.00 96.88 231 ILE A N 1
ATOM 1821 C CA . ILE A 1 231 ? -8.977 4.591 -15.224 1.00 96.88 231 ILE A CA 1
ATOM 1822 C C . ILE A 1 231 ? -7.845 5.274 -15.995 1.00 96.88 231 ILE A C 1
ATOM 1824 O O . ILE A 1 231 ? -6.688 5.166 -15.598 1.00 96.88 231 ILE A O 1
ATOM 1828 N N . ASP A 1 232 ? -8.150 5.979 -17.083 1.00 94.19 232 ASP A N 1
ATOM 1829 C CA . ASP A 1 232 ? -7.147 6.620 -17.949 1.00 94.19 232 ASP A CA 1
ATOM 1830 C C . ASP A 1 232 ? -7.610 8.013 -18.421 1.00 94.19 232 ASP A C 1
ATOM 1832 O O . ASP A 1 232 ? -8.725 8.451 -18.129 1.00 94.19 232 ASP A O 1
ATOM 1836 N N . GLY A 1 233 ? -6.753 8.719 -19.159 1.00 92.31 233 GLY A N 1
ATOM 1837 C CA . GLY A 1 233 ? -7.035 10.017 -19.777 1.00 92.31 233 GLY A CA 1
ATOM 1838 C C . GLY A 1 233 ? -6.597 11.230 -18.951 1.00 92.31 233 GLY A C 1
ATOM 1839 O O . GLY A 1 233 ? -6.716 12.367 -19.418 1.00 92.31 233 GLY A O 1
ATOM 1840 N N . PHE A 1 234 ? -6.042 11.020 -17.755 1.00 94.56 234 PHE A N 1
ATOM 1841 C CA . PHE A 1 234 ? -5.503 12.088 -16.916 1.00 94.56 234 PHE A CA 1
ATOM 1842 C C . PHE A 1 234 ? -4.121 12.526 -17.400 1.00 94.56 234 PHE A C 1
ATOM 1844 O O . PHE A 1 234 ? -3.255 11.711 -17.722 1.00 94.56 234 PHE A O 1
ATOM 1851 N N . TRP A 1 235 ? -3.899 13.839 -17.447 1.00 93.50 235 TRP A N 1
ATOM 1852 C CA . TRP A 1 235 ? -2.603 14.404 -17.813 1.00 93.50 235 TRP A CA 1
ATOM 1853 C C . TRP A 1 235 ? -1.537 14.131 -16.749 1.00 93.50 235 TRP A C 1
ATOM 1855 O O . TRP A 1 235 ? -1.801 14.181 -15.546 1.00 93.50 235 TRP A O 1
ATOM 1865 N N . ASP A 1 236 ? -0.314 13.892 -17.216 1.00 93.94 236 ASP A N 1
ATOM 1866 C CA . ASP A 1 236 ? 0.879 13.942 -16.378 1.00 93.94 236 ASP A CA 1
ATOM 1867 C C . ASP A 1 236 ? 1.084 15.374 -15.849 1.00 93.94 236 ASP A C 1
ATOM 1869 O O . ASP A 1 236 ? 0.812 16.360 -16.546 1.00 93.94 236 ASP A O 1
ATOM 1873 N N . ASN A 1 237 ? 1.559 15.501 -14.609 1.00 92.38 237 ASN A N 1
ATOM 1874 C CA . ASN A 1 237 ? 1.913 16.804 -14.047 1.00 92.38 237 ASN A CA 1
ATOM 1875 C C . ASN A 1 237 ? 3.227 17.309 -14.665 1.00 92.38 237 ASN A C 1
ATOM 1877 O O . ASN A 1 237 ? 4.100 16.511 -15.024 1.00 92.38 237 ASN A O 1
ATOM 1881 N N . ASP A 1 238 ? 3.416 18.628 -14.720 1.00 89.69 238 ASP A N 1
ATOM 1882 C CA . ASP A 1 238 ? 4.721 19.197 -15.065 1.00 89.69 238 ASP A CA 1
ATOM 1883 C C . ASP A 1 238 ? 5.768 18.824 -14.001 1.00 89.69 238 ASP A C 1
ATOM 1885 O O . ASP A 1 238 ? 5.457 18.632 -12.822 1.00 89.69 238 ASP A O 1
ATOM 1889 N N . PHE A 1 239 ? 7.030 18.690 -14.407 1.00 88.12 239 PHE A N 1
ATOM 1890 C CA . PHE A 1 239 ? 8.082 18.241 -13.496 1.00 88.12 239 PHE A CA 1
ATOM 1891 C C . PHE A 1 239 ? 8.296 19.224 -12.346 1.00 88.12 239 PHE A C 1
ATOM 1893 O O . PHE A 1 239 ? 8.471 20.421 -12.568 1.00 88.12 239 PHE A O 1
ATOM 1900 N N . GLY A 1 240 ? 8.323 18.716 -11.112 1.00 81.00 240 GLY A N 1
ATOM 1901 C CA . GLY A 1 240 ? 8.507 19.539 -9.915 1.00 81.00 240 GLY A CA 1
ATOM 1902 C C . GLY A 1 240 ? 7.322 20.454 -9.596 1.00 81.00 240 GLY A C 1
ATOM 1903 O O . GLY A 1 240 ? 7.300 21.046 -8.516 1.00 81.00 240 GLY A O 1
ATOM 1904 N N . ALA A 1 241 ? 6.329 20.549 -10.485 1.00 75.69 241 ALA A N 1
ATOM 1905 C CA . ALA A 1 241 ? 5.090 21.246 -10.213 1.00 75.69 241 ALA A CA 1
ATOM 1906 C C . ALA A 1 241 ? 4.245 20.448 -9.210 1.00 75.69 241 ALA A C 1
ATOM 1908 O O . ALA A 1 241 ? 4.394 19.234 -9.036 1.00 75.69 241 ALA A O 1
ATOM 1909 N N . GLY A 1 242 ? 3.359 21.157 -8.515 1.00 72.62 242 GLY A N 1
ATOM 1910 C CA . GLY A 1 242 ? 2.298 20.513 -7.753 1.00 72.62 242 GLY A CA 1
ATOM 1911 C C . GLY A 1 242 ? 1.248 19.894 -8.674 1.00 72.62 242 GLY A C 1
ATOM 1912 O O . GLY A 1 242 ? 1.359 19.924 -9.899 1.00 72.62 242 GLY A O 1
ATOM 1913 N N . ASN A 1 243 ? 0.196 19.366 -8.059 1.00 77.88 243 ASN A N 1
ATOM 1914 C CA . ASN A 1 243 ? -0.929 18.803 -8.792 1.00 77.88 243 ASN A CA 1
ATOM 1915 C C . ASN A 1 243 ? -1.509 19.825 -9.765 1.00 77.88 243 ASN A C 1
ATOM 1917 O O . ASN A 1 243 ? -1.770 20.976 -9.398 1.00 77.88 243 ASN A O 1
ATOM 1921 N N . ARG A 1 244 ? -1.799 19.356 -10.971 1.00 78.75 244 ARG A N 1
ATOM 1922 C CA . ARG A 1 244 ? -2.684 20.047 -11.894 1.00 78.75 244 ARG A CA 1
ATOM 1923 C C . ARG A 1 244 ? -4.040 20.320 -11.240 1.00 78.75 244 ARG A C 1
ATOM 1925 O O . ARG A 1 244 ? -4.594 19.470 -10.546 1.00 78.75 244 ARG A O 1
ATOM 1932 N N . THR A 1 245 ? -4.562 21.521 -11.457 1.00 77.31 245 THR A N 1
ATOM 1933 C CA . THR A 1 245 ? -5.878 21.952 -10.957 1.00 77.31 245 THR A CA 1
ATOM 1934 C C . THR A 1 245 ? -6.967 21.875 -12.022 1.00 77.31 245 THR A C 1
ATOM 1936 O O . THR A 1 245 ? -8.141 22.038 -11.703 1.00 77.31 245 THR A O 1
ATOM 1939 N N . ASP A 1 246 ? -6.597 21.627 -13.280 1.00 74.00 246 ASP A N 1
ATOM 1940 C CA . ASP A 1 246 ? -7.522 21.527 -14.408 1.00 74.00 246 ASP A CA 1
ATOM 1941 C C . ASP A 1 246 ? -8.182 20.144 -14.532 1.00 74.00 246 ASP A C 1
ATOM 1943 O O . ASP A 1 246 ? -9.225 20.027 -15.173 1.00 74.00 246 ASP A O 1
ATOM 1947 N N . HIS A 1 247 ? -7.639 19.113 -13.871 1.00 70.00 247 HIS A N 1
ATOM 1948 C CA . HIS A 1 247 ? -8.202 17.762 -13.848 1.00 70.00 247 HIS A CA 1
ATOM 1949 C C . HIS A 1 247 ? -7.972 17.068 -12.496 1.00 70.00 247 HIS A C 1
ATOM 1951 O O . HIS A 1 247 ? -6.876 17.121 -11.941 1.00 70.00 247 HIS A O 1
ATOM 1957 N N . TYR A 1 248 ? -8.993 16.369 -11.988 1.00 76.06 248 TYR A N 1
ATOM 1958 C CA . TYR A 1 248 ? -8.938 15.611 -10.733 1.00 76.06 248 TYR A CA 1
ATOM 1959 C C . TYR A 1 248 ? -9.038 14.109 -11.002 1.00 76.06 248 TYR A C 1
ATOM 1961 O O . TYR A 1 248 ? -10.037 13.653 -11.548 1.00 76.06 248 TYR A O 1
ATOM 1969 N N . GLY A 1 249 ? -8.024 13.347 -10.595 1.00 85.31 249 GLY A N 1
ATOM 1970 C CA . GLY A 1 249 ? -7.946 11.897 -10.796 1.00 85.31 249 GLY A CA 1
ATOM 1971 C C . GLY A 1 249 ? -6.544 11.467 -11.219 1.00 85.31 249 GLY A C 1
ATOM 1972 O O . GLY A 1 249 ? -5.668 12.307 -11.410 1.00 85.31 249 GLY A O 1
ATOM 1973 N N . SER A 1 250 ? -6.304 10.163 -11.314 1.00 93.12 250 SER A N 1
ATOM 1974 C CA . SER A 1 250 ? -5.007 9.601 -11.698 1.00 93.12 250 SER A CA 1
ATOM 1975 C C . SER A 1 250 ? -5.214 8.400 -12.607 1.00 93.12 250 SER A C 1
ATOM 1977 O O . SER A 1 250 ? -6.144 7.621 -12.385 1.00 93.12 250 SER A O 1
ATOM 1979 N N . ASN A 1 251 ? -4.331 8.230 -13.594 1.00 97.44 251 ASN A N 1
ATOM 1980 C CA . ASN A 1 251 ? -4.342 7.027 -14.416 1.00 97.44 251 ASN A CA 1
ATOM 1981 C C . ASN A 1 251 ? -4.012 5.831 -13.517 1.00 97.44 251 ASN A C 1
ATOM 1983 O O . ASN A 1 251 ? -2.978 5.826 -12.837 1.00 97.44 251 ASN A O 1
ATOM 1987 N N . THR A 1 252 ? -4.915 4.858 -13.488 1.00 98.19 252 THR A N 1
ATOM 1988 C CA . THR A 1 252 ? -4.932 3.769 -12.518 1.00 98.19 252 THR A CA 1
ATOM 1989 C C . THR A 1 252 ? -5.337 2.463 -13.182 1.00 98.19 252 THR A C 1
ATOM 1991 O O . THR A 1 252 ? -6.285 2.423 -13.959 1.00 98.19 252 THR A O 1
ATOM 1994 N N . VAL A 1 253 ? -4.657 1.378 -12.828 1.00 98.75 253 VAL A N 1
ATOM 1995 C CA . VAL A 1 253 ? -5.090 0.011 -13.146 1.00 98.75 253 VAL A CA 1
ATOM 1996 C C . VAL A 1 253 ? -5.340 -0.716 -11.833 1.00 98.75 253 VAL A C 1
ATOM 1998 O O . VAL A 1 253 ? -4.501 -0.648 -10.938 1.00 98.75 253 VAL A O 1
ATOM 2001 N N . TRP A 1 254 ? -6.458 -1.426 -11.716 1.00 98.44 254 TRP A N 1
ATOM 2002 C CA . TRP A 1 254 ? -6.710 -2.353 -10.615 1.00 98.44 254 TRP A CA 1
ATOM 2003 C C . TRP A 1 254 ? -6.633 -3.791 -11.117 1.00 98.44 254 TRP A C 1
ATOM 2005 O O . TRP A 1 254 ? -7.299 -4.156 -12.086 1.00 98.44 254 TRP A O 1
ATOM 2015 N N . VAL A 1 255 ? -5.841 -4.621 -10.440 1.00 97.75 255 VAL A N 1
ATOM 2016 C CA . VAL A 1 255 ? -5.710 -6.052 -10.749 1.00 97.75 255 VAL A CA 1
ATOM 2017 C C . VAL A 1 255 ? -6.103 -6.874 -9.534 1.00 97.75 255 VAL A C 1
ATOM 2019 O O . VAL A 1 255 ? -5.614 -6.632 -8.429 1.00 97.75 255 VAL A O 1
ATOM 2022 N N . ARG A 1 256 ? -6.966 -7.865 -9.744 1.00 94.62 256 ARG A N 1
ATOM 2023 C CA . ARG A 1 256 ? -7.310 -8.867 -8.742 1.00 94.62 256 ARG A CA 1
ATOM 2024 C C . ARG A 1 256 ? -6.339 -10.044 -8.816 1.00 94.62 256 ARG A C 1
ATOM 2026 O O . ARG A 1 256 ? -6.246 -10.707 -9.845 1.00 94.62 256 ARG A O 1
ATOM 2033 N N . TYR A 1 257 ? -5.660 -10.308 -7.707 1.00 89.81 257 TYR A N 1
ATOM 2034 C CA . TYR A 1 257 ? -4.809 -11.468 -7.458 1.00 89.81 257 TYR A CA 1
ATOM 2035 C C . TYR A 1 257 ? -5.464 -12.301 -6.350 1.00 89.81 257 TYR A C 1
ATOM 2037 O O . TYR A 1 257 ? -5.297 -12.006 -5.165 1.00 89.81 257 TYR A O 1
ATOM 2045 N N . GLY A 1 258 ? -6.279 -13.288 -6.729 1.00 85.62 258 GLY A N 1
ATOM 2046 C CA . GLY A 1 258 ? -7.105 -14.044 -5.782 1.00 85.62 258 GLY A CA 1
ATOM 2047 C C . GLY A 1 258 ? -8.059 -13.131 -4.996 1.00 85.62 258 GLY A C 1
ATOM 2048 O O . GLY A 1 258 ? -8.862 -12.412 -5.587 1.00 85.62 258 GLY A O 1
ATOM 2049 N N . GLU A 1 259 ? -7.956 -13.125 -3.666 1.00 84.81 259 GLU A N 1
ATOM 2050 C CA . GLU A 1 259 ? -8.784 -12.290 -2.772 1.00 84.81 259 GLU A CA 1
ATOM 2051 C C . GLU A 1 259 ? -8.284 -10.840 -2.618 1.00 84.81 259 GLU A C 1
ATOM 2053 O O . GLU A 1 259 ? -8.918 -10.036 -1.926 1.00 84.81 259 GLU A O 1
ATOM 2058 N N . LEU A 1 260 ? -7.145 -10.490 -3.222 1.00 88.38 260 LEU A N 1
ATOM 2059 C CA . LEU A 1 260 ? -6.569 -9.148 -3.156 1.00 88.38 260 LEU A CA 1
ATOM 2060 C C . LEU A 1 260 ? -6.832 -8.376 -4.441 1.00 88.38 260 LEU A C 1
ATOM 2062 O O . LEU A 1 260 ? -6.632 -8.885 -5.537 1.00 88.38 260 LEU A O 1
ATOM 2066 N N . GLU A 1 261 ? -7.198 -7.112 -4.303 1.00 93.38 261 GLU A N 1
ATOM 2067 C CA . GLU A 1 261 ? -7.272 -6.153 -5.397 1.00 93.38 261 GLU A CA 1
ATOM 2068 C C . GLU A 1 261 ? -6.200 -5.095 -5.185 1.00 93.38 261 GLU A C 1
ATOM 2070 O O . GLU A 1 261 ? -6.159 -4.436 -4.146 1.00 93.38 261 GLU A O 1
ATOM 2075 N N . VAL A 1 262 ? -5.319 -4.949 -6.168 1.00 96.00 262 VAL A N 1
ATOM 2076 C CA . VAL A 1 262 ? -4.151 -4.074 -6.102 1.00 96.00 262 VAL A CA 1
ATOM 2077 C C . VAL A 1 262 ? -4.296 -2.954 -7.115 1.00 96.00 262 VAL A C 1
ATOM 2079 O O . VAL A 1 262 ? -4.427 -3.217 -8.312 1.00 96.00 262 VAL A O 1
ATOM 2082 N N . GLY A 1 263 ? -4.244 -1.717 -6.629 1.00 97.69 263 GLY A N 1
ATOM 2083 C CA . GLY A 1 263 ? -4.243 -0.509 -7.440 1.00 97.69 263 GLY A CA 1
ATOM 2084 C C . GLY A 1 263 ? -2.820 -0.080 -7.792 1.00 97.69 263 GLY A C 1
ATOM 2085 O O . GLY A 1 263 ? -1.955 0.007 -6.921 1.00 97.69 263 GLY A O 1
ATOM 2086 N N . TYR A 1 264 ? -2.590 0.219 -9.068 1.00 98.38 264 TYR A N 1
ATOM 2087 C CA . TYR A 1 264 ? -1.367 0.813 -9.605 1.00 98.38 264 TYR A CA 1
ATOM 2088 C C . TYR A 1 264 ? -1.698 2.227 -10.064 1.00 98.38 264 TYR A C 1
ATOM 2090 O O . TYR A 1 264 ? -2.401 2.382 -11.059 1.00 98.38 264 TYR A O 1
ATOM 2098 N N . MET A 1 265 ? -1.228 3.243 -9.344 1.00 96.81 265 MET A N 1
ATOM 2099 C CA . MET A 1 265 ? -1.639 4.639 -9.526 1.00 96.81 265 MET A CA 1
ATOM 2100 C C . MET A 1 265 ? -0.481 5.540 -9.955 1.00 96.81 265 MET A C 1
ATOM 2102 O O . MET A 1 265 ? 0.690 5.155 -9.911 1.00 96.81 265 MET A O 1
ATOM 2106 N N . HIS A 1 266 ? -0.824 6.768 -10.350 1.00 96.06 266 HIS A N 1
ATOM 2107 C CA . HIS A 1 266 ? 0.096 7.749 -10.930 1.00 96.06 266 HIS A CA 1
ATOM 2108 C C . HIS A 1 266 ? 0.725 7.249 -12.228 1.00 96.06 266 HIS A C 1
ATOM 2110 O O . HIS A 1 266 ? 1.864 7.582 -12.549 1.00 96.06 266 HIS A O 1
ATOM 2116 N N . LEU A 1 267 ? -0.014 6.444 -12.995 1.00 98.50 267 LEU A N 1
ATOM 2117 C CA . LEU A 1 267 ? 0.472 5.912 -14.260 1.00 98.50 267 LEU A CA 1
ATOM 2118 C C . LEU A 1 267 ? 0.621 7.034 -15.292 1.00 98.50 267 LEU A C 1
ATOM 2120 O O . LEU A 1 267 ? -0.093 8.047 -15.266 1.00 98.50 267 LEU A O 1
ATOM 2124 N N . LYS A 1 268 ? 1.587 6.853 -16.191 1.00 97.94 268 LYS A N 1
ATOM 2125 C CA . LYS A 1 268 ? 1.872 7.788 -17.277 1.00 97.94 268 LYS A CA 1
ATOM 2126 C C . LYS A 1 268 ? 0.696 7.807 -18.243 1.00 97.94 268 LYS A C 1
ATOM 2128 O O . LYS A 1 268 ? 0.154 6.750 -18.576 1.00 97.94 268 LYS A O 1
ATOM 2133 N N . ARG A 1 269 ? 0.322 8.997 -18.703 1.00 95.62 269 ARG A N 1
ATOM 2134 C CA . ARG A 1 269 ? -0.758 9.158 -19.680 1.00 95.62 269 ARG A CA 1
ATOM 2135 C C . ARG A 1 269 ? -0.477 8.348 -20.953 1.00 95.62 269 ARG A C 1
ATOM 2137 O O . ARG A 1 269 ? 0.675 8.267 -21.393 1.00 95.62 269 ARG A O 1
ATOM 2144 N N . ASP A 1 270 ? -1.529 7.768 -21.530 1.00 95.56 270 ASP A N 1
ATOM 2145 C CA . ASP A 1 270 ? -1.492 7.029 -22.799 1.00 95.56 270 ASP A CA 1
ATOM 2146 C C . ASP A 1 270 ? -0.498 5.843 -22.767 1.00 95.56 270 ASP A C 1
ATOM 2148 O O . ASP A 1 270 ? 0.116 5.492 -23.775 1.00 95.56 270 ASP A O 1
ATOM 2152 N N . SER A 1 271 ? -0.274 5.254 -21.582 1.00 98.44 271 SER A N 1
ATOM 2153 C CA . SER A 1 271 ? 0.685 4.154 -21.388 1.00 98.44 271 SER A CA 1
ATOM 2154 C C . SER A 1 271 ? 0.069 2.830 -20.950 1.00 98.44 271 SER A C 1
ATOM 2156 O O . SER A 1 271 ? 0.782 1.824 -20.943 1.00 98.44 271 SER A O 1
ATOM 2158 N N . ILE A 1 272 ? -1.212 2.816 -20.569 1.00 98.62 272 ILE A N 1
ATOM 2159 C CA . ILE A 1 272 ? -1.914 1.603 -20.146 1.00 98.62 272 ILE A CA 1
ATOM 2160 C C . ILE A 1 272 ? -2.075 0.675 -21.360 1.00 98.62 272 ILE A C 1
ATOM 2162 O O . ILE A 1 272 ? -2.428 1.103 -22.453 1.00 98.62 272 ILE A O 1
ATOM 2166 N N . THR A 1 273 ? -1.750 -0.605 -21.173 1.00 97.75 273 THR A N 1
ATOM 2167 C CA . THR A 1 273 ? -1.683 -1.632 -22.237 1.00 97.75 273 THR A CA 1
ATOM 2168 C C . THR A 1 273 ? -2.672 -2.780 -22.033 1.00 97.75 273 THR A C 1
ATOM 2170 O O . THR A 1 273 ? -2.546 -3.834 -22.657 1.00 97.75 273 THR A O 1
ATOM 2173 N N . VAL A 1 274 ? -3.606 -2.605 -21.102 1.00 97.44 274 VAL A N 1
ATOM 2174 C CA . VAL A 1 274 ? -4.577 -3.615 -20.682 1.00 97.44 274 VAL A CA 1
ATOM 2175 C C . VAL A 1 274 ? -5.961 -2.995 -20.570 1.00 97.44 274 VAL A C 1
ATOM 2177 O O . VAL A 1 274 ? -6.084 -1.795 -20.324 1.00 97.44 274 VAL A O 1
ATOM 2180 N N . GLU A 1 275 ? -6.983 -3.828 -20.699 1.00 97.12 275 GLU A N 1
ATOM 2181 C CA . GLU A 1 275 ? -8.387 -3.447 -20.533 1.00 97.12 275 GLU A CA 1
ATOM 2182 C C . GLU A 1 275 ? -9.034 -4.248 -19.395 1.00 97.12 275 GLU A C 1
ATOM 2184 O O . GLU A 1 275 ? -8.542 -5.307 -19.001 1.00 97.12 275 GLU A O 1
ATOM 2189 N N . THR A 1 276 ? -10.143 -3.753 -18.843 1.00 97.00 276 THR A N 1
ATOM 2190 C CA . THR A 1 276 ? -10.925 -4.498 -17.846 1.00 97.00 276 THR A CA 1
ATOM 2191 C C . THR A 1 276 ? -11.349 -5.863 -18.398 1.00 97.00 276 THR A C 1
ATOM 2193 O O . THR A 1 276 ? -11.885 -5.956 -19.500 1.00 97.00 276 THR A O 1
ATOM 2196 N N . GLY A 1 277 ? -11.132 -6.921 -17.616 1.00 91.44 277 GLY A N 1
ATOM 2197 C CA . GLY A 1 277 ? -11.346 -8.320 -17.994 1.00 91.44 277 GLY A CA 1
ATOM 2198 C C . GLY A 1 277 ? -10.095 -9.029 -18.526 1.00 91.44 277 GLY A C 1
ATOM 2199 O O . GLY A 1 277 ? -10.105 -10.253 -18.677 1.00 91.44 277 GLY A O 1
ATOM 2200 N N . ASP A 1 278 ? -8.996 -8.311 -18.781 1.00 88.38 278 ASP A N 1
ATOM 2201 C CA . ASP A 1 278 ? -7.754 -8.931 -19.243 1.00 88.38 278 ASP A CA 1
ATOM 2202 C C . ASP A 1 278 ? -7.129 -9.852 -18.188 1.00 88.38 278 ASP A C 1
ATOM 2204 O O . ASP A 1 278 ? -6.966 -9.495 -17.021 1.00 88.38 278 ASP A O 1
ATOM 2208 N N . THR A 1 279 ? -6.648 -11.020 -18.622 1.00 87.88 279 THR A N 1
ATOM 2209 C CA . THR A 1 279 ? -5.840 -11.906 -17.770 1.00 87.88 279 THR A CA 1
ATOM 2210 C C . THR A 1 279 ? -4.430 -11.352 -17.571 1.00 87.88 279 THR A C 1
ATOM 2212 O O . THR A 1 279 ? -3.680 -11.158 -18.526 1.00 87.88 279 THR A O 1
ATOM 2215 N N . VAL A 1 280 ? -4.003 -11.179 -16.329 1.00 88.00 280 VAL A N 1
ATOM 2216 C CA . VAL A 1 280 ? -2.631 -10.807 -15.974 1.00 88.00 280 VAL A CA 1
ATOM 2217 C C . VAL A 1 280 ? -1.854 -12.073 -15.629 1.00 88.00 280 VAL A C 1
ATOM 2219 O O . VAL A 1 280 ? -2.332 -12.898 -14.865 1.00 88.00 280 VAL A O 1
ATOM 2222 N N . TRP A 1 281 ? -0.653 -12.234 -16.180 1.00 85.81 281 TRP A N 1
ATOM 2223 C CA . TRP A 1 281 ? 0.336 -13.182 -15.660 1.00 85.81 281 TRP A CA 1
ATOM 2224 C C . TRP A 1 281 ? 1.477 -12.411 -15.002 1.00 85.81 281 TRP A C 1
ATOM 2226 O O . TRP A 1 281 ? 1.729 -11.245 -15.338 1.00 85.81 281 TRP A O 1
ATOM 2236 N N . ALA A 1 282 ? 2.201 -13.066 -14.097 1.00 84.81 282 ALA A N 1
ATOM 2237 C CA . ALA A 1 282 ? 3.370 -12.480 -13.449 1.00 84.81 282 ALA A CA 1
ATOM 2238 C C . ALA A 1 282 ? 4.364 -11.920 -14.489 1.00 84.81 282 ALA A C 1
ATOM 2240 O O . ALA A 1 282 ? 4.891 -12.659 -15.317 1.00 84.81 282 ALA A O 1
ATOM 2241 N N . GLY A 1 283 ? 4.636 -10.612 -14.443 1.00 87.25 283 GLY A N 1
ATOM 2242 C CA . GLY A 1 283 ? 5.521 -9.931 -15.395 1.00 87.25 283 GLY A CA 1
ATOM 2243 C C . GLY A 1 283 ? 4.844 -9.362 -16.653 1.00 87.25 283 GLY A C 1
ATOM 2244 O O . GLY A 1 283 ? 5.521 -8.683 -17.435 1.00 87.25 283 GLY A O 1
ATOM 2245 N N . ARG A 1 284 ? 3.532 -9.550 -16.868 1.00 91.50 284 ARG A N 1
ATOM 2246 C CA . ARG A 1 284 ? 2.796 -8.861 -17.952 1.00 91.50 284 ARG A CA 1
ATOM 2247 C C . ARG A 1 284 ? 2.949 -7.342 -17.789 1.00 91.50 284 ARG A C 1
ATOM 2249 O O . ARG A 1 284 ? 2.827 -6.835 -16.677 1.00 91.50 284 ARG A O 1
ATOM 2256 N N . LYS A 1 285 ? 3.237 -6.601 -18.866 1.00 96.12 285 LYS A N 1
ATOM 2257 C CA . LYS A 1 285 ? 3.223 -5.125 -18.811 1.00 96.12 285 LYS A CA 1
ATOM 2258 C C . LYS A 1 285 ? 1.776 -4.673 -18.595 1.00 96.12 285 LYS A C 1
ATOM 2260 O O . LYS A 1 285 ? 0.893 -5.132 -19.311 1.00 96.12 285 LYS A O 1
ATOM 2265 N N . LEU A 1 286 ? 1.559 -3.812 -17.605 1.00 98.25 286 LEU A N 1
ATOM 2266 C CA . LEU A 1 286 ? 0.267 -3.178 -17.342 1.00 98.25 286 LEU A CA 1
ATOM 2267 C C . LEU A 1 286 ? 0.253 -1.772 -17.936 1.00 98.25 286 LEU A C 1
ATOM 2269 O O . LEU A 1 286 ? -0.636 -1.436 -18.713 1.00 98.25 286 LEU A O 1
ATOM 2273 N N . ALA A 1 287 ? 1.272 -0.979 -17.602 1.00 98.62 287 ALA A N 1
ATOM 2274 C CA . ALA A 1 287 ? 1.397 0.421 -17.992 1.00 98.62 287 ALA A CA 1
ATOM 2275 C C . ALA A 1 287 ? 2.852 0.909 -17.859 1.00 98.62 287 ALA A C 1
ATOM 2277 O O . ALA A 1 287 ? 3.784 0.104 -17.730 1.00 98.62 287 ALA A O 1
ATOM 2278 N N . GLU A 1 288 ? 3.059 2.226 -17.859 1.00 98.75 288 GLU A N 1
ATOM 2279 C CA . GLU A 1 288 ? 4.306 2.871 -17.445 1.00 98.75 288 GLU A CA 1
ATOM 2280 C C . GLU A 1 288 ? 4.083 3.753 -16.211 1.00 98.75 288 GLU A C 1
ATOM 2282 O O . GLU A 1 288 ? 3.043 4.394 -16.066 1.00 98.75 288 GLU A O 1
ATOM 2287 N N . ALA A 1 289 ? 5.069 3.811 -15.316 1.00 98.50 289 ALA A N 1
ATOM 2288 C CA . ALA A 1 289 ? 5.023 4.694 -14.158 1.00 98.50 289 ALA A CA 1
ATOM 2289 C C . ALA A 1 289 ? 5.110 6.157 -14.613 1.00 98.50 289 ALA A C 1
ATOM 2291 O O . ALA A 1 289 ? 5.925 6.509 -15.472 1.00 98.50 289 ALA A O 1
ATOM 2292 N N . GLY A 1 290 ? 4.271 7.007 -14.033 1.00 96.88 290 GLY A N 1
ATOM 2293 C CA . GLY A 1 290 ? 4.124 8.405 -14.411 1.00 96.88 290 GLY A CA 1
ATOM 2294 C C . GLY A 1 290 ? 4.132 9.331 -13.204 1.00 96.88 290 GLY A C 1
ATOM 2295 O O . GLY A 1 290 ? 4.843 9.110 -12.219 1.00 96.88 290 GLY A O 1
ATOM 2296 N N . ASN A 1 291 ? 3.366 10.410 -13.319 1.00 95.69 291 ASN A N 1
ATOM 2297 C CA . ASN A 1 291 ? 3.096 11.330 -12.221 1.00 95.69 291 ASN A CA 1
ATOM 2298 C C . ASN A 1 291 ? 1.701 11.961 -12.326 1.00 95.69 291 ASN A C 1
ATOM 2300 O O . ASN A 1 291 ? 1.523 13.083 -11.864 1.00 95.69 291 ASN A O 1
ATOM 2304 N N . SER A 1 292 ? 0.733 11.296 -12.962 1.00 94.94 292 SER A N 1
ATOM 2305 C CA . SER A 1 292 ? -0.637 11.809 -13.080 1.00 94.94 292 SER A CA 1
ATOM 2306 C C . SER A 1 292 ? -1.334 11.914 -11.715 1.00 94.94 292 SER A C 1
ATOM 2308 O O . SER A 1 292 ? -1.085 11.126 -10.800 1.00 94.94 292 SER A O 1
ATOM 2310 N N . GLY A 1 293 ? -2.256 12.866 -11.568 1.00 91.31 293 GLY A N 1
ATOM 2311 C CA . GLY A 1 293 ? -3.052 13.046 -10.349 1.00 91.31 293 GLY A CA 1
ATOM 2312 C C . GLY A 1 293 ? -2.298 13.675 -9.182 1.00 91.31 293 GLY A C 1
ATOM 2313 O O . GLY A 1 293 ? -1.488 14.576 -9.379 1.00 91.31 293 GLY A O 1
ATOM 2314 N N . ASN A 1 294 ? -2.592 13.250 -7.948 1.00 87.25 294 ASN A N 1
ATOM 2315 C CA . ASN A 1 294 ? -2.024 13.855 -6.736 1.00 87.25 294 ASN A CA 1
ATOM 2316 C C . ASN A 1 294 ? -0.577 13.401 -6.476 1.00 87.25 294 ASN A C 1
ATOM 2318 O O . ASN A 1 294 ? -0.307 12.681 -5.520 1.00 87.25 294 ASN A O 1
ATOM 2322 N N . THR A 1 295 ? 0.349 13.814 -7.340 1.00 85.75 295 THR A N 1
ATOM 2323 C CA . THR A 1 295 ? 1.784 13.562 -7.193 1.00 85.75 295 THR A CA 1
ATOM 2324 C C . THR A 1 295 ? 2.493 14.854 -6.807 1.00 85.75 295 THR A C 1
ATOM 2326 O O . THR A 1 295 ? 2.638 15.761 -7.622 1.00 85.75 295 THR A O 1
ATOM 2329 N N . LYS A 1 296 ? 3.001 14.933 -5.573 1.00 74.25 296 LYS A N 1
ATOM 2330 C CA . LYS A 1 296 ? 3.832 16.065 -5.140 1.00 74.25 296 LYS A CA 1
ATOM 2331 C C . LYS A 1 296 ? 5.315 15.790 -5.388 1.00 74.25 296 LYS A C 1
ATOM 2333 O O . LYS A 1 296 ? 5.870 14.803 -4.909 1.00 74.25 296 LYS A O 1
ATOM 2338 N N . GLY A 1 297 ? 5.980 16.709 -6.082 1.00 75.31 297 GLY A N 1
ATOM 2339 C CA . GLY A 1 297 ? 7.427 16.687 -6.275 1.00 75.31 297 GLY A CA 1
ATOM 2340 C C . GLY A 1 297 ? 7.855 15.863 -7.487 1.00 75.31 297 GLY A C 1
ATOM 2341 O O . GLY A 1 297 ? 8.072 16.425 -8.554 1.00 75.31 297 GLY A O 1
ATOM 2342 N N . SER A 1 298 ? 8.033 14.547 -7.332 1.00 84.25 298 SER A N 1
ATOM 2343 C CA . SER A 1 298 ? 8.634 13.706 -8.381 1.00 84.25 298 SER A CA 1
ATOM 2344 C C . SER A 1 298 ? 7.765 12.517 -8.796 1.00 84.25 298 SER A C 1
ATOM 2346 O O . SER A 1 298 ? 7.093 11.947 -7.931 1.00 84.25 298 SER A O 1
ATOM 2348 N N . PRO A 1 299 ? 7.866 12.069 -10.067 1.00 95.06 299 PRO A N 1
ATOM 2349 C CA . PRO A 1 299 ? 7.277 10.811 -10.520 1.00 95.06 299 PRO A CA 1
ATOM 2350 C C . PRO A 1 299 ? 7.586 9.644 -9.580 1.00 95.06 299 PRO A C 1
ATOM 2352 O O . PRO A 1 299 ? 8.719 9.524 -9.102 1.00 95.06 299 PRO A O 1
ATOM 2355 N N . HIS A 1 300 ? 6.582 8.810 -9.328 1.00 95.50 300 HIS A N 1
ATOM 2356 C CA . HIS A 1 300 ? 6.647 7.586 -8.530 1.00 95.50 300 HIS A CA 1
ATOM 2357 C C . HIS A 1 300 ? 5.443 6.700 -8.871 1.00 95.50 300 HIS A C 1
ATOM 2359 O O . HIS A 1 300 ? 4.456 7.177 -9.422 1.00 95.50 300 HIS A O 1
ATOM 2365 N N . LEU A 1 301 ? 5.532 5.413 -8.548 1.00 97.31 301 LEU A N 1
ATOM 2366 C CA . LEU A 1 301 ? 4.391 4.502 -8.590 1.00 97.31 301 LEU A CA 1
ATOM 2367 C C . LEU A 1 301 ? 3.767 4.456 -7.194 1.00 97.31 301 LEU A C 1
ATOM 2369 O O . LEU A 1 301 ? 4.461 4.083 -6.248 1.00 97.31 301 LEU A O 1
ATOM 2373 N N . HIS A 1 302 ? 2.491 4.808 -7.073 1.00 95.75 302 HIS A N 1
ATOM 2374 C CA . HIS A 1 302 ? 1.732 4.577 -5.846 1.00 95.75 302 HIS A CA 1
ATOM 2375 C C . HIS A 1 302 ? 0.977 3.256 -5.948 1.00 95.75 302 HIS A C 1
ATOM 2377 O O . HIS A 1 302 ? 0.422 2.917 -6.997 1.00 95.75 302 HIS A O 1
ATOM 2383 N N . MET A 1 303 ? 0.984 2.508 -4.855 1.00 94.75 303 MET A N 1
ATOM 2384 C CA . MET A 1 303 ? 0.395 1.186 -4.768 1.00 94.75 303 MET A CA 1
ATOM 2385 C C . MET A 1 303 ? -0.403 1.030 -3.491 1.00 94.75 303 MET A C 1
ATOM 2387 O O . MET A 1 303 ? 0.138 1.211 -2.403 1.00 94.75 303 MET A O 1
ATOM 2391 N N . GLU A 1 304 ? -1.642 0.583 -3.624 1.00 92.94 304 GLU A N 1
ATOM 2392 C CA . GLU A 1 304 ? -2.488 0.208 -2.498 1.00 92.94 304 GLU A CA 1
ATOM 2393 C C . GLU A 1 304 ? -3.202 -1.112 -2.772 1.00 92.94 304 GLU A C 1
ATOM 2395 O O . GLU A 1 304 ? -3.304 -1.572 -3.911 1.00 92.94 304 GLU A O 1
ATOM 2400 N N . CYS A 1 305 ? -3.660 -1.751 -1.703 1.00 91.19 305 CYS A N 1
ATOM 2401 C CA . CYS A 1 305 ? -4.275 -3.065 -1.752 1.00 91.19 305 CYS A CA 1
ATOM 2402 C C . CYS A 1 305 ? -5.557 -3.051 -0.935 1.00 91.19 305 CYS A C 1
ATOM 2404 O O . CYS A 1 305 ? -5.604 -2.430 0.128 1.00 91.19 305 CYS A O 1
ATOM 2406 N N . ARG A 1 306 ? -6.580 -3.757 -1.405 1.00 89.56 306 ARG A N 1
ATOM 2407 C CA . ARG A 1 306 ? -7.818 -3.995 -0.667 1.00 89.56 306 ARG A CA 1
ATOM 2408 C C . ARG A 1 306 ? -8.267 -5.440 -0.806 1.00 89.56 306 ARG A C 1
ATOM 2410 O O . ARG A 1 306 ? -7.916 -6.127 -1.760 1.00 89.56 306 ARG A O 1
ATOM 2417 N N . VAL A 1 307 ? -9.080 -5.892 0.136 1.00 85.75 307 VAL A N 1
ATOM 2418 C CA . VAL A 1 307 ? -9.714 -7.210 0.063 1.00 85.75 307 VAL A CA 1
ATOM 2419 C C . VAL A 1 307 ? -10.915 -7.145 -0.880 1.00 85.75 307 VAL A C 1
ATOM 2421 O O . VAL A 1 307 ? -11.817 -6.333 -0.668 1.00 85.75 307 VAL A O 1
ATOM 2424 N N . ALA A 1 308 ? -10.970 -8.036 -1.870 1.00 86.62 308 ALA A N 1
ATOM 2425 C CA . ALA A 1 308 ? -12.013 -8.065 -2.900 1.00 86.62 308 ALA A CA 1
ATOM 2426 C C . ALA A 1 308 ? -13.438 -8.178 -2.325 1.00 86.62 308 ALA A C 1
ATOM 2428 O O . ALA A 1 308 ? -14.376 -7.554 -2.813 1.00 86.62 308 ALA A O 1
ATOM 2429 N N . SER A 1 309 ? -13.612 -8.954 -1.252 1.00 83.44 309 SER A N 1
ATOM 2430 C CA . SER A 1 309 ? -14.934 -9.233 -0.674 1.00 83.44 309 SER A CA 1
ATOM 2431 C C . SER A 1 309 ? -15.597 -8.043 0.028 1.00 83.44 309 SER A C 1
ATOM 2433 O O . SER A 1 309 ? -16.807 -8.069 0.251 1.00 83.44 309 SER A O 1
ATOM 2435 N N . ASN A 1 310 ? -14.836 -7.016 0.421 1.00 81.69 310 ASN A N 1
ATOM 2436 C CA . ASN A 1 310 ? -15.365 -5.910 1.229 1.00 81.69 310 ASN A CA 1
ATOM 2437 C C . ASN A 1 310 ? -14.712 -4.541 0.971 1.00 81.69 310 ASN A C 1
ATOM 2439 O O . ASN A 1 310 ? -15.042 -3.582 1.668 1.00 81.69 310 ASN A O 1
ATOM 2443 N N . ASN A 1 311 ? -13.802 -4.437 -0.003 1.00 84.38 311 ASN A N 1
ATOM 2444 C CA . ASN A 1 311 ? -13.064 -3.225 -0.367 1.00 84.38 311 ASN A CA 1
ATOM 2445 C C . ASN A 1 311 ? -12.254 -2.582 0.772 1.00 84.38 311 ASN A C 1
ATOM 2447 O O . ASN A 1 311 ? -11.857 -1.421 0.667 1.00 84.38 311 ASN A O 1
ATOM 2451 N N . ARG A 1 312 ? -11.979 -3.308 1.862 1.00 81.69 312 ARG A N 1
ATOM 2452 C CA . ARG A 1 312 ? -11.161 -2.790 2.963 1.00 81.69 312 ARG A CA 1
ATOM 2453 C C . ARG A 1 312 ? -9.695 -2.807 2.579 1.00 81.69 312 ARG A C 1
ATOM 2455 O O . ARG A 1 312 ? -9.170 -3.856 2.209 1.00 81.69 312 ARG A O 1
ATOM 2462 N N . LEU A 1 313 ? -9.046 -1.656 2.721 1.00 85.44 313 LEU A N 1
ATOM 2463 C CA . LEU A 1 313 ? -7.614 -1.503 2.492 1.00 85.44 313 LEU A CA 1
ATOM 2464 C C . LEU A 1 313 ? -6.820 -2.412 3.411 1.00 85.44 313 LEU A C 1
ATOM 2466 O O . LEU A 1 313 ? -7.117 -2.485 4.601 1.00 85.44 313 LEU A O 1
ATOM 2470 N N . CYS A 1 314 ? -5.799 -3.061 2.874 1.00 86.06 314 CYS A N 1
ATOM 2471 C CA . CYS A 1 314 ? -5.028 -4.056 3.583 1.00 86.06 314 CYS A CA 1
ATOM 2472 C C . CYS A 1 314 ? -3.554 -4.080 3.182 1.00 86.06 314 CYS A C 1
ATOM 2474 O O . CYS A 1 314 ? -3.123 -3.419 2.242 1.00 86.06 314 CYS A O 1
ATOM 2476 N N . ALA A 1 315 ? -2.764 -4.856 3.923 1.00 88.69 315 ALA A N 1
ATOM 2477 C CA . ALA A 1 315 ? -1.352 -5.011 3.626 1.00 88.69 315 ALA A CA 1
ATOM 2478 C C . ALA A 1 315 ? -1.102 -5.928 2.419 1.00 88.69 315 ALA A C 1
ATOM 2480 O O . ALA A 1 315 ? -1.988 -6.629 1.927 1.00 88.69 315 ALA A O 1
ATOM 2481 N N . MET A 1 316 ? 0.146 -5.925 1.957 1.00 88.94 316 MET A N 1
ATOM 2482 C CA . MET A 1 316 ? 0.653 -6.798 0.903 1.00 88.94 316 MET A CA 1
ATOM 2483 C C . MET A 1 316 ? 2.030 -7.313 1.310 1.00 88.94 316 MET A C 1
ATOM 2485 O O . MET A 1 316 ? 2.855 -6.552 1.818 1.00 88.94 316 MET A O 1
ATOM 2489 N N . THR A 1 317 ? 2.274 -8.602 1.083 1.00 91.81 317 THR A N 1
ATOM 2490 C CA . THR A 1 317 ? 3.597 -9.206 1.232 1.00 91.81 317 THR A CA 1
ATOM 2491 C C . THR A 1 317 ? 4.205 -9.472 -0.136 1.00 91.81 317 THR A C 1
ATOM 2493 O O . THR A 1 317 ? 3.500 -9.736 -1.114 1.00 91.81 317 THR A O 1
ATOM 2496 N N . PHE A 1 318 ? 5.533 -9.396 -0.201 1.00 92.56 318 PHE A N 1
ATOM 2497 C CA . PHE A 1 318 ? 6.291 -9.623 -1.421 1.00 92.56 318 PHE A CA 1
ATOM 2498 C C . PHE A 1 318 ? 7.136 -10.895 -1.333 1.00 92.56 318 PHE A C 1
ATOM 2500 O O . PHE A 1 318 ? 7.436 -11.389 -0.244 1.00 92.56 318 PHE A O 1
ATOM 2507 N N . ARG A 1 319 ? 7.560 -11.417 -2.484 1.00 90.19 319 ARG A N 1
ATOM 2508 C CA . ARG A 1 319 ? 8.523 -12.525 -2.603 1.00 90.19 319 ARG A CA 1
ATOM 2509 C C . ARG A 1 319 ? 9.588 -12.270 -3.660 1.00 90.19 319 ARG A C 1
ATOM 2511 O O . ARG A 1 319 ? 9.465 -11.357 -4.479 1.00 90.19 319 ARG A O 1
ATOM 2518 N N . ASN A 1 320 ? 10.605 -13.136 -3.681 1.00 88.06 320 ASN A N 1
ATOM 2519 C CA . ASN A 1 320 ? 11.624 -13.193 -4.735 1.00 88.06 320 ASN A CA 1
ATOM 2520 C C . ASN A 1 320 ? 12.285 -11.832 -4.988 1.00 88.06 320 ASN A C 1
ATOM 2522 O O . ASN A 1 320 ? 12.425 -11.380 -6.125 1.00 88.06 320 ASN A O 1
ATOM 2526 N N . THR A 1 321 ? 12.659 -11.153 -3.908 1.00 88.81 321 THR A N 1
ATOM 2527 C CA . THR A 1 321 ? 13.309 -9.845 -3.966 1.00 88.81 321 THR A CA 1
ATOM 2528 C C . THR A 1 321 ? 14.415 -9.782 -2.924 1.00 88.81 321 THR A C 1
ATOM 2530 O O . THR A 1 321 ? 14.247 -10.231 -1.791 1.00 88.81 321 THR A O 1
ATOM 2533 N N . TRP A 1 322 ? 15.559 -9.209 -3.296 1.00 90.31 322 TRP A N 1
ATOM 2534 C CA . TRP A 1 322 ? 16.588 -8.828 -2.334 1.00 90.31 322 TRP A CA 1
ATOM 2535 C C . TRP A 1 322 ? 16.285 -7.442 -1.788 1.00 90.31 322 TRP A C 1
ATOM 2537 O O . TRP A 1 322 ? 16.176 -6.494 -2.563 1.00 90.31 322 TRP A O 1
ATOM 2547 N N . GLN A 1 323 ? 16.226 -7.317 -0.469 1.00 92.06 323 GLN A N 1
ATOM 2548 C CA . GLN A 1 323 ? 16.281 -6.039 0.222 1.00 92.06 323 GLN A CA 1
ATOM 2549 C C . GLN A 1 323 ? 17.712 -5.755 0.644 1.00 92.06 323 GLN A C 1
ATOM 2551 O O . GLN A 1 323 ? 18.345 -6.595 1.278 1.00 92.06 323 GLN A O 1
ATOM 2556 N N . LEU A 1 324 ? 18.210 -4.578 0.292 1.00 89.31 324 LEU A N 1
ATOM 2557 C CA . LEU A 1 324 ? 19.528 -4.091 0.644 1.00 89.31 324 LEU A CA 1
ATOM 2558 C C . LEU A 1 324 ? 19.415 -2.931 1.628 1.00 89.31 324 LEU A C 1
ATOM 2560 O O . LEU A 1 324 ? 18.543 -2.062 1.512 1.00 89.31 324 LEU A O 1
ATOM 2564 N N . GLU A 1 325 ? 20.366 -2.885 2.550 1.00 87.25 325 GLU A N 1
ATOM 2565 C CA . GLU A 1 325 ? 20.591 -1.728 3.399 1.00 87.25 325 GLU A CA 1
ATOM 2566 C C . GLU A 1 325 ? 21.100 -0.575 2.529 1.00 87.25 325 GLU A C 1
ATOM 2568 O O . GLU A 1 325 ? 22.271 -0.526 2.149 1.00 87.25 325 GLU A O 1
ATOM 2573 N N . ARG A 1 326 ? 20.181 0.327 2.167 1.00 89.31 326 ARG A N 1
ATOM 2574 C CA . ARG A 1 326 ? 20.389 1.397 1.180 1.00 89.31 326 ARG A CA 1
ATOM 2575 C C . ARG A 1 326 ? 21.647 2.220 1.454 1.00 89.31 326 ARG A C 1
ATOM 2577 O O . ARG A 1 326 ? 22.398 2.527 0.530 1.00 89.31 326 ARG A O 1
ATOM 2584 N N . GLU A 1 327 ? 21.912 2.529 2.716 1.00 87.50 327 GLU A N 1
ATOM 2585 C CA . GLU A 1 327 ? 23.057 3.360 3.093 1.00 87.50 327 GLU A CA 1
ATOM 2586 C C . GLU A 1 327 ? 24.406 2.629 3.001 1.00 87.50 327 GLU A C 1
ATOM 2588 O O . GLU A 1 327 ? 25.437 3.281 2.863 1.00 87.50 327 GLU A O 1
ATOM 2593 N N . LEU A 1 328 ? 24.405 1.291 2.960 1.00 87.25 328 LEU A N 1
ATOM 2594 C CA . LEU A 1 328 ? 25.604 0.454 2.820 1.00 87.25 328 LEU A CA 1
ATOM 2595 C C . LEU A 1 328 ? 25.821 -0.094 1.405 1.00 87.25 328 LEU A C 1
ATOM 2597 O O . LEU A 1 328 ? 26.735 -0.889 1.186 1.00 87.25 328 LEU A O 1
ATOM 2601 N N . VAL A 1 329 ? 24.991 0.295 0.436 1.00 86.69 329 VAL A N 1
ATOM 2602 C CA . VAL A 1 329 ? 25.299 0.056 -0.978 1.00 86.69 329 VAL A CA 1
ATOM 2603 C C . VAL A 1 329 ? 26.499 0.940 -1.341 1.00 86.69 329 VAL A C 1
ATOM 2605 O O . VAL A 1 329 ? 26.368 2.170 -1.231 1.00 86.69 329 VAL A O 1
ATOM 2608 N N . PRO A 1 330 ? 27.650 0.361 -1.741 1.00 81.06 330 PRO A N 1
ATOM 2609 C CA . PRO A 1 330 ? 28.834 1.150 -2.049 1.00 81.06 330 PRO A CA 1
ATOM 2610 C C . PRO A 1 330 ? 28.621 2.012 -3.302 1.00 81.06 330 PRO A C 1
ATOM 2612 O O . PRO A 1 330 ? 27.717 1.774 -4.104 1.00 81.06 330 PRO A O 1
ATOM 2615 N N . ALA A 1 331 ? 29.444 3.051 -3.465 1.00 82.00 331 ALA A N 1
ATOM 2616 C CA . ALA A 1 331 ? 29.298 4.026 -4.552 1.00 82.00 331 ALA A CA 1
ATOM 2617 C C . ALA A 1 331 ? 29.510 3.430 -5.957 1.00 82.00 331 ALA A C 1
ATOM 2619 O O . ALA A 1 331 ? 29.060 4.015 -6.938 1.00 82.00 331 ALA A O 1
ATOM 2620 N N . ASP A 1 332 ? 30.161 2.268 -6.046 1.00 77.00 332 ASP A N 1
ATOM 2621 C CA . ASP A 1 332 ? 30.315 1.474 -7.269 1.00 77.00 332 ASP A CA 1
ATOM 2622 C C . ASP A 1 332 ? 29.059 0.652 -7.627 1.00 77.00 332 ASP A C 1
ATOM 2624 O O . ASP A 1 332 ? 29.061 -0.086 -8.609 1.00 77.00 332 ASP A O 1
ATOM 2628 N N . ASN A 1 333 ? 27.978 0.787 -6.848 1.00 72.88 333 ASN A N 1
ATOM 2629 C CA . ASN A 1 333 ? 26.724 0.041 -6.974 1.00 72.88 333 ASN A CA 1
ATOM 2630 C C . ASN A 1 333 ? 26.885 -1.482 -6.800 1.00 72.88 333 ASN A C 1
ATOM 2632 O O . ASN A 1 333 ? 26.090 -2.284 -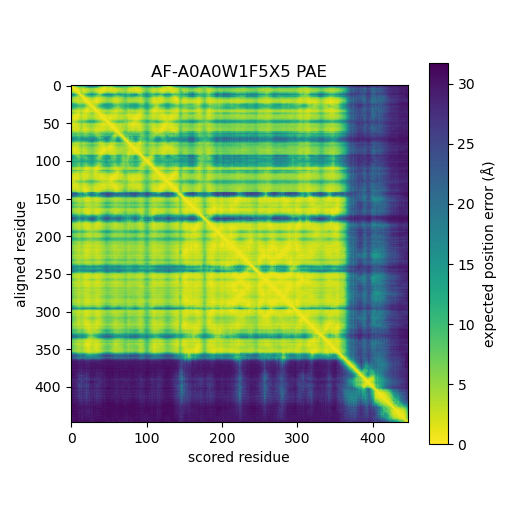7.312 1.00 72.88 333 ASN A O 1
ATOM 2636 N N . GLY A 1 334 ? 27.900 -1.895 -6.035 1.00 70.69 334 GLY A N 1
ATOM 2637 C CA . GLY A 1 334 ? 28.053 -3.263 -5.564 1.00 70.69 334 GLY A CA 1
ATOM 2638 C C . GLY A 1 334 ? 26.890 -3.719 -4.665 1.00 70.69 334 GLY A C 1
ATOM 2639 O O . GLY A 1 334 ? 26.083 -2.919 -4.177 1.00 70.69 334 GLY A O 1
ATOM 2640 N N . PRO A 1 335 ? 26.747 -5.032 -4.422 1.00 67.56 335 PRO A N 1
ATOM 2641 C CA . PRO A 1 335 ? 25.744 -5.522 -3.489 1.00 67.56 335 PRO A CA 1
ATOM 2642 C C . PRO A 1 335 ? 26.113 -5.097 -2.057 1.00 67.56 335 PRO A C 1
ATOM 2644 O O . PRO A 1 335 ? 27.092 -5.577 -1.495 1.00 67.56 335 PRO A O 1
ATOM 2647 N N . GLY A 1 336 ? 25.312 -4.217 -1.453 1.00 77.12 336 GLY A N 1
ATOM 2648 C CA . GLY A 1 336 ? 25.363 -3.946 -0.013 1.00 77.12 336 GLY A CA 1
ATOM 2649 C C . GLY A 1 336 ? 24.901 -5.146 0.830 1.00 77.12 336 GLY A C 1
ATOM 2650 O O . GLY A 1 336 ? 24.550 -6.211 0.306 1.00 77.12 336 GLY A O 1
ATOM 2651 N N . ARG A 1 337 ? 24.846 -4.973 2.160 1.00 85.94 337 ARG A N 1
ATOM 2652 C CA . ARG A 1 337 ? 24.226 -5.968 3.059 1.00 85.94 337 ARG A CA 1
ATOM 2653 C C . ARG A 1 337 ? 22.785 -6.207 2.624 1.00 85.94 337 ARG A C 1
ATOM 2655 O O . ARG A 1 337 ? 22.051 -5.251 2.392 1.00 85.94 337 ARG A O 1
ATOM 2662 N N . ARG A 1 338 ? 22.395 -7.479 2.506 1.00 87.25 338 ARG A N 1
ATOM 2663 C CA . ARG A 1 338 ? 21.096 -7.864 1.949 1.00 87.25 338 ARG A CA 1
ATOM 2664 C C . ARG A 1 338 ? 20.409 -8.978 2.720 1.00 87.25 338 ARG A C 1
ATOM 2666 O O . ARG A 1 338 ? 21.077 -9.842 3.287 1.00 87.25 338 ARG A O 1
ATOM 2673 N N . VAL A 1 339 ? 19.085 -8.984 2.656 1.00 89.06 339 VAL A N 1
ATOM 2674 C CA . VAL A 1 339 ? 18.207 -10.074 3.096 1.00 89.06 339 VAL A CA 1
ATOM 2675 C C . VAL A 1 339 ? 17.194 -10.390 2.006 1.00 89.06 339 VAL A C 1
ATOM 2677 O O . VAL A 1 339 ? 16.901 -9.549 1.153 1.00 89.06 339 VAL A O 1
ATOM 2680 N N . ARG A 1 340 ? 16.689 -11.621 1.999 1.00 89.50 340 ARG A N 1
ATOM 2681 C CA . ARG A 1 340 ? 15.657 -12.033 1.051 1.00 89.50 340 ARG A CA 1
ATOM 2682 C C . ARG A 1 340 ? 14.286 -11.702 1.630 1.00 89.50 340 ARG A C 1
ATOM 2684 O O . ARG A 1 340 ? 14.048 -11.982 2.798 1.00 89.50 340 ARG A O 1
ATOM 2691 N N . ILE A 1 341 ? 13.417 -11.129 0.805 1.00 89.31 341 ILE A N 1
ATOM 2692 C CA . ILE A 1 341 ? 11.991 -10.990 1.094 1.00 89.31 341 ILE A CA 1
ATOM 2693 C C . ILE A 1 341 ? 11.272 -12.175 0.443 1.00 89.31 341 ILE A C 1
ATOM 2695 O O . ILE A 1 341 ? 11.273 -12.284 -0.785 1.00 89.31 341 ILE A O 1
ATOM 2699 N N . ASP A 1 342 ? 10.671 -13.038 1.264 1.00 85.44 342 ASP A N 1
ATOM 2700 C CA . ASP A 1 342 ? 9.764 -14.120 0.861 1.00 85.44 342 ASP A CA 1
ATOM 2701 C C . ASP A 1 342 ? 8.617 -14.205 1.881 1.00 85.44 342 ASP A C 1
ATOM 2703 O O . ASP A 1 342 ? 8.728 -14.910 2.878 1.00 85.44 342 ASP A O 1
ATOM 2707 N N . ASP A 1 343 ? 7.529 -13.476 1.630 1.00 89.19 343 ASP A N 1
ATOM 2708 C CA . ASP A 1 343 ? 6.360 -13.302 2.511 1.00 89.19 343 ASP A CA 1
ATOM 2709 C C . ASP A 1 343 ? 6.505 -12.234 3.610 1.00 89.19 343 ASP A C 1
ATOM 2711 O O . ASP A 1 343 ? 6.122 -12.419 4.766 1.00 89.19 343 ASP A O 1
ATOM 2715 N N . GLN A 1 344 ? 7.067 -11.082 3.251 1.00 92.38 344 GLN A N 1
ATOM 2716 C CA . GLN A 1 344 ? 7.133 -9.908 4.124 1.00 92.38 344 GLN A CA 1
ATOM 2717 C C . GLN A 1 344 ? 6.881 -8.631 3.316 1.00 92.38 344 GLN A C 1
ATOM 2719 O O . GLN A 1 344 ? 7.037 -8.610 2.094 1.00 92.38 344 GLN A O 1
ATOM 2724 N N . GLY A 1 345 ? 6.513 -7.552 4.000 1.00 93.75 345 GLY A N 1
ATOM 2725 C CA . GLY A 1 345 ? 6.631 -6.200 3.465 1.00 93.75 345 GLY A CA 1
ATOM 2726 C C . GLY A 1 345 ? 8.091 -5.731 3.411 1.00 93.75 345 GLY A C 1
ATOM 2727 O O . GLY A 1 345 ? 9.006 -6.389 3.908 1.00 93.75 345 GLY A O 1
ATOM 2728 N N . VAL A 1 346 ? 8.306 -4.555 2.829 1.00 93.00 346 VAL A N 1
ATOM 2729 C CA . VAL A 1 346 ? 9.611 -3.862 2.816 1.00 93.00 346 VAL A CA 1
ATOM 2730 C C . VAL A 1 346 ? 9.953 -3.322 4.215 1.00 93.00 346 VAL A C 1
ATOM 2732 O O . VAL A 1 346 ? 9.054 -3.107 5.022 1.00 93.00 346 VAL A O 1
ATOM 2735 N N . SER A 1 347 ? 11.233 -3.073 4.512 1.00 92.50 347 SER A N 1
ATOM 2736 C CA . SER A 1 347 ? 11.668 -2.421 5.758 1.00 92.50 347 SER A CA 1
ATOM 2737 C C . SER A 1 347 ? 10.921 -1.111 6.027 1.00 92.50 347 SER A C 1
ATOM 2739 O O . SER A 1 347 ? 10.514 -0.391 5.113 1.00 92.50 347 SER A O 1
ATOM 2741 N N . GLU A 1 348 ? 10.789 -0.772 7.308 1.00 89.75 348 GLU A N 1
ATOM 2742 C CA . GLU A 1 348 ? 10.328 0.540 7.749 1.00 89.75 348 GLU A CA 1
ATOM 2743 C C . GLU A 1 348 ? 11.223 1.669 7.222 1.00 89.75 348 GLU A C 1
ATOM 2745 O O . GLU A 1 348 ? 10.706 2.694 6.776 1.00 89.75 348 GLU A O 1
ATOM 2750 N N . GLN A 1 349 ? 12.549 1.505 7.278 1.00 88.31 349 GLN A N 1
ATOM 2751 C CA . GLN A 1 349 ? 13.453 2.490 6.687 1.00 88.31 349 GLN A CA 1
ATOM 2752 C C . GLN A 1 349 ? 13.481 2.341 5.167 1.00 88.31 349 GLN A C 1
ATOM 2754 O O . GLN A 1 349 ? 13.282 1.252 4.627 1.00 88.31 349 GLN A O 1
ATOM 2759 N N . THR A 1 350 ? 13.801 3.437 4.481 1.00 91.19 350 THR A N 1
ATOM 2760 C CA . THR A 1 350 ? 14.012 3.440 3.034 1.00 91.19 350 THR A CA 1
ATOM 2761 C C . THR A 1 350 ? 15.045 2.392 2.639 1.00 91.19 350 THR A C 1
ATOM 2763 O O . THR A 1 350 ? 16.216 2.471 3.017 1.00 91.19 350 THR A O 1
ATOM 2766 N N . ALA A 1 351 ? 14.605 1.422 1.846 1.00 92.12 351 ALA A N 1
ATOM 2767 C CA . ALA A 1 351 ? 15.412 0.299 1.413 1.00 92.12 351 ALA A CA 1
ATOM 2768 C C . ALA A 1 351 ? 15.640 0.336 -0.098 1.00 92.12 351 ALA A C 1
ATOM 2770 O O . ALA A 1 351 ? 14.811 0.836 -0.860 1.00 92.12 351 ALA A O 1
ATOM 2771 N N . ALA A 1 352 ? 16.773 -0.217 -0.525 1.00 93.12 352 ALA A N 1
ATOM 2772 C CA . ALA A 1 352 ? 17.045 -0.480 -1.929 1.00 93.12 352 ALA A CA 1
ATOM 2773 C C . ALA A 1 352 ? 16.685 -1.936 -2.224 1.00 93.12 352 ALA A C 1
ATOM 2775 O O . ALA A 1 352 ? 17.133 -2.843 -1.532 1.00 93.12 352 ALA A O 1
ATOM 2776 N N . LEU A 1 353 ? 15.871 -2.170 -3.241 1.00 93.50 353 LEU A N 1
ATOM 2777 C CA . LEU A 1 353 ? 15.340 -3.475 -3.593 1.00 93.50 353 LEU A CA 1
ATOM 2778 C C . LEU A 1 353 ? 15.859 -3.891 -4.965 1.00 93.50 353 LEU A C 1
ATOM 2780 O O . LEU A 1 353 ? 15.884 -3.104 -5.917 1.00 93.50 353 LEU A O 1
ATOM 2784 N N . ARG A 1 354 ? 16.247 -5.160 -5.066 1.00 90.19 354 ARG A N 1
ATOM 2785 C CA . ARG A 1 354 ? 16.547 -5.827 -6.331 1.00 90.19 354 ARG A CA 1
ATOM 2786 C C . ARG A 1 354 ? 15.557 -6.974 -6.528 1.00 90.19 354 ARG A C 1
ATOM 2788 O O . ARG A 1 354 ? 15.762 -8.035 -5.926 1.00 90.19 354 ARG A O 1
ATOM 2795 N N . PRO A 1 355 ? 14.495 -6.779 -7.334 1.00 87.75 355 PRO A N 1
ATOM 2796 C CA . PRO A 1 355 ? 13.608 -7.876 -7.700 1.00 87.75 355 PRO A CA 1
ATOM 2797 C C . PRO A 1 355 ? 14.404 -8.966 -8.415 1.00 87.75 355 PRO A C 1
ATOM 2799 O O . PRO A 1 355 ? 15.464 -8.704 -8.993 1.00 87.75 355 PRO A O 1
ATOM 2802 N N . PHE A 1 356 ? 13.921 -10.202 -8.358 1.00 80.81 356 PHE A N 1
ATOM 2803 C CA . PHE A 1 356 ? 14.515 -11.285 -9.134 1.00 80.81 356 PHE A CA 1
ATOM 2804 C C . PHE A 1 356 ? 14.074 -11.170 -10.600 1.00 80.81 356 PHE A C 1
ATOM 2806 O O . PHE A 1 356 ? 13.272 -10.311 -10.978 1.00 80.81 356 PHE A O 1
ATOM 2813 N N . ALA A 1 357 ? 14.634 -12.018 -11.460 1.00 71.38 357 ALA A N 1
ATOM 2814 C CA . ALA A 1 357 ? 14.119 -12.149 -12.812 1.00 71.38 357 ALA A CA 1
ATOM 2815 C C . ALA A 1 357 ? 12.700 -12.743 -12.775 1.00 71.38 357 ALA A C 1
ATOM 2817 O O . ALA A 1 357 ? 12.427 -13.684 -12.030 1.00 71.38 357 ALA A O 1
ATOM 2818 N N . THR A 1 358 ? 11.822 -12.209 -13.615 1.00 62.94 358 THR A N 1
ATOM 2819 C CA . THR A 1 358 ? 10.478 -12.740 -13.873 1.00 62.94 358 THR A CA 1
ATOM 2820 C C . THR A 1 358 ? 10.370 -13.032 -15.365 1.00 62.94 358 THR A C 1
ATOM 2822 O O . THR A 1 358 ? 11.049 -12.385 -16.168 1.00 62.94 358 THR A O 1
ATOM 2825 N N . GLN A 1 359 ? 9.565 -14.025 -15.743 1.00 60.06 359 GLN A N 1
ATOM 2826 C CA . GLN A 1 359 ? 9.307 -14.319 -17.151 1.00 60.06 359 GLN A CA 1
ATOM 2827 C C . GLN A 1 359 ? 8.599 -13.126 -17.809 1.00 60.06 359 GLN A C 1
ATOM 2829 O O . GLN A 1 359 ? 7.632 -12.595 -17.274 1.00 60.06 359 GLN A O 1
ATOM 2834 N N . LEU A 1 360 ? 9.113 -12.682 -18.957 1.00 59.84 360 LEU A N 1
ATOM 2835 C CA . LEU A 1 360 ? 8.492 -11.620 -19.759 1.00 59.84 360 LEU A CA 1
ATOM 2836 C C . LEU A 1 360 ? 7.428 -12.148 -20.713 1.00 59.84 360 LEU A C 1
ATOM 2838 O O . LEU A 1 360 ? 6.539 -11.409 -21.134 1.00 59.84 360 LEU A O 1
ATOM 2842 N N . THR A 1 361 ? 7.562 -13.409 -21.102 1.00 57.81 361 THR A N 1
ATOM 2843 C CA . THR A 1 361 ? 6.627 -14.069 -21.999 1.00 57.81 361 THR A CA 1
ATOM 2844 C C . THR A 1 361 ? 5.462 -14.619 -21.190 1.00 57.81 361 THR A C 1
ATOM 2846 O O . THR A 1 361 ? 5.681 -15.030 -20.045 1.00 57.81 361 THR A O 1
ATOM 2849 N N . PRO A 1 362 ? 4.252 -14.685 -21.777 1.00 50.94 362 PRO A N 1
ATOM 2850 C CA . PRO A 1 362 ? 3.205 -15.531 -21.229 1.00 50.94 362 PRO A CA 1
ATOM 2851 C C . PRO A 1 362 ? 3.810 -16.900 -20.912 1.00 50.94 362 PRO A C 1
ATOM 2853 O O . PRO A 1 362 ? 4.672 -17.353 -21.684 1.00 50.94 362 PRO A O 1
ATOM 2856 N N . PRO A 1 363 ? 3.411 -17.559 -19.812 1.00 52.03 363 PRO A N 1
ATOM 2857 C CA . PRO A 1 363 ? 3.757 -18.955 -19.641 1.00 52.03 363 PRO A CA 1
ATOM 2858 C C . PRO A 1 363 ? 3.337 -19.661 -20.927 1.00 52.03 363 PRO A C 1
ATOM 2860 O O . PRO A 1 363 ? 2.166 -19.644 -21.310 1.00 52.03 363 PRO A O 1
ATOM 2863 N N . THR A 1 364 ? 4.315 -20.200 -21.655 1.00 41.34 364 THR A N 1
ATOM 2864 C CA . THR A 1 364 ? 3.995 -21.070 -22.768 1.00 41.34 364 THR A CA 1
ATOM 2865 C C . THR A 1 364 ? 3.191 -22.197 -22.152 1.00 41.34 364 THR A C 1
ATOM 2867 O O . THR A 1 364 ? 3.601 -22.797 -21.153 1.00 41.34 364 THR A O 1
ATOM 2870 N N . LEU A 1 365 ? 2.028 -22.482 -22.730 1.00 39.03 365 LEU A N 1
ATOM 2871 C CA . LEU A 1 365 ? 1.492 -23.827 -22.667 1.00 39.03 365 LEU A CA 1
ATOM 2872 C C . LEU A 1 365 ? 2.555 -24.690 -23.339 1.00 39.03 365 LEU A C 1
ATOM 2874 O O . LEU A 1 365 ? 2.501 -24.947 -24.538 1.00 39.03 365 LEU A O 1
ATOM 2878 N N . GLY A 1 366 ? 3.600 -25.055 -22.589 1.00 31.83 366 GLY A N 1
ATOM 2879 C CA . GLY A 1 366 ? 4.411 -26.196 -22.939 1.00 31.83 366 GLY A CA 1
ATOM 2880 C C . GLY A 1 366 ? 3.393 -27.277 -23.218 1.00 31.83 366 GLY A C 1
ATOM 2881 O O . GLY A 1 366 ? 2.476 -27.457 -22.414 1.00 31.83 366 GLY A O 1
ATOM 2882 N N . ARG A 1 367 ? 3.476 -27.882 -24.402 1.00 31.41 367 ARG A N 1
ATOM 2883 C CA . ARG A 1 367 ? 2.723 -29.082 -24.721 1.00 31.41 367 ARG A CA 1
ATOM 2884 C C . ARG A 1 367 ? 2.930 -29.987 -23.517 1.00 31.41 367 ARG A C 1
ATOM 2886 O O . ARG A 1 367 ? 4.047 -30.443 -23.278 1.00 31.41 367 ARG A O 1
ATOM 2893 N N . VAL A 1 368 ? 1.923 -30.075 -22.656 1.00 31.61 368 VAL A N 1
ATOM 2894 C CA . VAL A 1 368 ? 2.019 -30.969 -21.527 1.00 31.61 368 VAL A CA 1
ATOM 2895 C C . VAL A 1 368 ? 1.735 -32.289 -22.200 1.00 31.61 368 VAL A C 1
ATOM 2897 O O . VAL A 1 368 ? 0.579 -32.653 -22.389 1.00 31.61 368 VAL A O 1
ATOM 2900 N N . ASP A 1 369 ? 2.795 -32.960 -22.638 1.00 33.28 369 ASP A N 1
ATOM 2901 C CA . ASP A 1 369 ? 2.770 -34.400 -22.828 1.00 33.28 369 ASP A CA 1
ATOM 2902 C C . ASP A 1 369 ? 2.601 -34.983 -21.412 1.00 33.28 369 ASP A C 1
ATOM 2904 O O . ASP A 1 369 ? 3.514 -35.548 -20.817 1.00 33.28 369 ASP A O 1
ATOM 2908 N N . VAL A 1 370 ? 1.440 -34.725 -20.794 1.00 33.88 370 VAL A N 1
ATOM 2909 C CA . VAL A 1 370 ? 0.943 -35.576 -19.731 1.00 33.88 370 VAL A CA 1
ATOM 2910 C C . VAL A 1 370 ? 0.691 -36.868 -20.476 1.00 33.88 370 VAL A C 1
ATOM 2912 O O . VAL A 1 370 ? -0.192 -36.916 -21.333 1.00 33.88 370 VAL A O 1
ATOM 2915 N N . GLU A 1 371 ? 1.479 -37.901 -20.202 1.00 33.31 371 GLU A N 1
ATOM 2916 C CA . GLU A 1 371 ? 0.996 -39.252 -20.437 1.00 33.31 371 GLU A CA 1
ATOM 2917 C C . GLU A 1 371 ? -0.357 -39.330 -19.724 1.00 33.31 371 GLU A C 1
ATOM 2919 O O . GLU A 1 371 ? -0.432 -39.329 -18.493 1.00 33.31 371 GLU A O 1
ATOM 2924 N N . LEU A 1 372 ? -1.430 -39.274 -20.518 1.00 34.81 372 LEU A N 1
ATOM 2925 C CA . LEU A 1 372 ? -2.826 -39.140 -20.093 1.00 34.81 372 LEU A CA 1
ATOM 2926 C C . LEU A 1 372 ? -3.221 -40.214 -19.055 1.00 34.81 372 LEU A C 1
ATOM 2928 O O . LEU A 1 372 ? -4.212 -40.077 -18.345 1.00 34.81 372 LEU A O 1
ATOM 2932 N N . GLU A 1 373 ? -2.411 -41.265 -18.936 1.00 36.31 373 GLU A N 1
ATOM 2933 C CA . GLU A 1 373 ? -2.547 -42.387 -18.015 1.00 36.31 373 GLU A CA 1
ATOM 2934 C C . GLU A 1 373 ? -2.305 -42.027 -16.536 1.00 36.31 373 GLU A C 1
ATOM 2936 O O . GLU A 1 373 ? -2.829 -42.710 -15.657 1.00 36.31 373 GLU A O 1
ATOM 2941 N N . ALA A 1 374 ? -1.582 -40.946 -16.214 1.00 35.00 374 ALA A N 1
ATOM 2942 C CA . ALA A 1 374 ? -1.247 -40.624 -14.8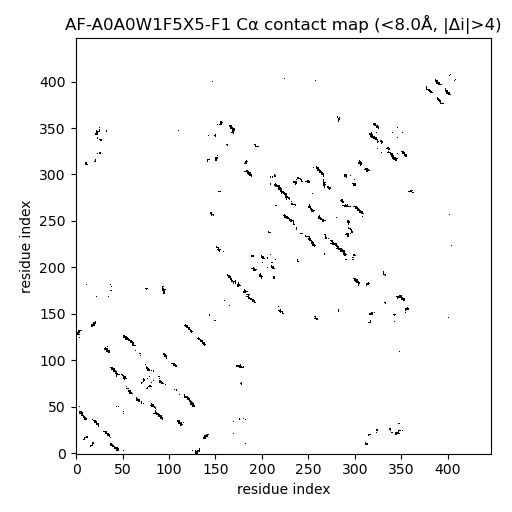19 1.00 35.00 374 ALA A CA 1
ATOM 2943 C C . ALA A 1 374 ? -2.327 -39.823 -14.059 1.00 35.00 374 ALA A C 1
ATOM 2945 O O . ALA A 1 374 ? -2.262 -39.719 -12.832 1.00 35.00 374 ALA A O 1
ATOM 2946 N N . ILE A 1 375 ? -3.329 -39.264 -14.750 1.00 36.44 375 ILE A N 1
ATOM 2947 C CA . ILE A 1 375 ? -4.428 -38.494 -14.135 1.00 36.44 375 ILE A CA 1
ATOM 2948 C C . ILE A 1 375 ? -5.753 -39.236 -14.342 1.00 36.44 375 ILE A C 1
ATOM 2950 O O . ILE A 1 375 ? -6.720 -38.700 -14.868 1.00 36.44 375 ILE A O 1
ATOM 2954 N N . VAL A 1 376 ? -5.818 -40.495 -13.914 1.00 33.31 376 VAL A N 1
ATOM 2955 C CA . VAL A 1 376 ? -7.099 -41.195 -13.740 1.00 33.31 376 VAL A CA 1
ATOM 2956 C C . VAL A 1 376 ? -7.227 -41.616 -12.280 1.00 33.31 376 VAL A C 1
ATOM 2958 O O . VAL A 1 376 ? -7.114 -42.779 -11.911 1.00 33.31 376 VAL A O 1
ATOM 2961 N N . GLY A 1 377 ? -7.425 -40.619 -11.421 1.00 34.19 377 GLY A N 1
ATOM 2962 C CA . GLY A 1 377 ? -8.029 -40.799 -10.106 1.00 34.19 377 GLY A CA 1
ATOM 2963 C C . GLY A 1 377 ? -9.338 -40.023 -10.107 1.00 34.19 377 GLY A C 1
ATOM 2964 O O . GLY A 1 377 ? -9.308 -38.812 -10.294 1.00 34.19 377 GLY A O 1
ATOM 2965 N N . GLU A 1 378 ? -10.462 -40.729 -9.982 1.00 38.44 378 GLU A N 1
ATOM 2966 C CA . GLU A 1 378 ? -11.838 -40.223 -10.081 1.00 38.44 378 GLU A CA 1
ATOM 2967 C C . GLU A 1 378 ? -12.017 -38.797 -9.519 1.00 38.44 378 GLU A C 1
ATOM 2969 O O . GLU A 1 378 ? -11.981 -38.556 -8.309 1.00 38.44 378 GLU A O 1
ATOM 2974 N N . VAL A 1 379 ? -12.221 -37.830 -10.418 1.00 40.34 379 VAL A N 1
ATOM 2975 C CA . VAL A 1 379 ? -12.527 -36.442 -10.065 1.00 40.34 379 VAL A CA 1
ATOM 2976 C C . VAL A 1 379 ? -14.033 -36.327 -9.834 1.00 40.34 379 VAL A C 1
ATOM 2978 O O . VAL A 1 379 ? -14.813 -36.276 -10.781 1.00 40.34 379 VAL A O 1
ATOM 2981 N N . PHE A 1 380 ? -14.457 -36.257 -8.572 1.00 37.25 380 PHE A N 1
ATOM 2982 C CA . PHE A 1 380 ? -15.811 -35.826 -8.215 1.00 37.25 380 PHE A CA 1
ATOM 2983 C C . PHE A 1 380 ? -15.826 -34.307 -8.016 1.00 37.25 380 PHE A C 1
ATOM 2985 O O . PHE A 1 380 ? -15.348 -33.795 -7.005 1.00 37.25 380 PHE A O 1
ATOM 2992 N N . GLY A 1 381 ? -16.375 -33.578 -8.989 1.00 38.84 381 GLY A N 1
ATOM 2993 C CA . GLY A 1 381 ? -16.574 -32.134 -8.901 1.00 38.84 381 GLY A CA 1
ATOM 2994 C C . GLY A 1 381 ? -17.810 -31.780 -8.073 1.00 38.84 381 GLY A C 1
ATOM 2995 O O . GLY A 1 381 ? -18.937 -31.980 -8.519 1.00 38.84 381 GLY A O 1
ATOM 2996 N N . GLY A 1 382 ? -17.604 -31.221 -6.881 1.00 37.97 382 GLY A N 1
ATOM 2997 C CA . GLY A 1 382 ? -18.618 -30.467 -6.144 1.00 37.97 382 GLY A CA 1
ATOM 2998 C C . GLY A 1 382 ? -18.182 -29.008 -6.035 1.00 37.97 382 GLY A C 1
ATOM 2999 O O . GLY A 1 382 ? -17.091 -28.736 -5.540 1.00 37.97 382 GLY A O 1
ATOM 3000 N N . VAL A 1 383 ? -19.015 -28.078 -6.505 1.00 40.00 383 VAL A N 1
ATOM 3001 C CA . VAL A 1 383 ? -18.758 -26.632 -6.425 1.00 40.00 383 VAL A CA 1
ATOM 3002 C C . VAL A 1 383 ? -19.350 -26.114 -5.116 1.00 40.00 383 VAL A C 1
ATOM 3004 O O . VAL A 1 383 ? -20.557 -26.227 -4.895 1.00 40.00 383 VAL A O 1
ATOM 3007 N N . SER A 1 384 ? -18.521 -25.562 -4.226 1.00 40.56 384 SER A N 1
ATOM 3008 C CA . SER A 1 384 ? -19.042 -24.841 -3.059 1.00 40.56 384 SER A CA 1
ATOM 3009 C C . SER A 1 384 ? -19.572 -23.466 -3.480 1.00 40.56 384 SER A C 1
ATOM 3011 O O . SER A 1 384 ? -19.151 -22.899 -4.488 1.00 40.56 384 SER A O 1
ATOM 3013 N N . LYS A 1 385 ? -20.472 -22.881 -2.683 1.00 35.97 385 LYS A N 1
ATOM 3014 C CA . LYS A 1 385 ? -21.101 -21.574 -2.960 1.00 35.97 385 LYS A CA 1
ATOM 3015 C C . LYS A 1 385 ? -20.098 -20.397 -3.062 1.00 35.97 385 LYS A C 1
ATOM 3017 O O . LYS A 1 385 ? -20.515 -19.307 -3.432 1.00 35.97 385 LYS A O 1
ATOM 3022 N N . GLY A 1 386 ? -18.813 -20.620 -2.747 1.00 37.38 386 GLY A N 1
ATOM 3023 C CA . GLY A 1 386 ? -17.707 -19.654 -2.828 1.00 37.38 386 GLY A CA 1
ATOM 3024 C C . GLY A 1 386 ? -16.672 -19.919 -3.934 1.00 37.38 386 GLY A C 1
ATOM 3025 O O . GLY A 1 386 ? -15.648 -19.255 -3.954 1.00 37.38 386 GLY A O 1
ATOM 3026 N N . GLY A 1 387 ? -16.899 -20.877 -4.843 1.00 41.19 387 GLY A N 1
ATOM 3027 C CA . GLY A 1 387 ? -16.008 -21.117 -5.993 1.00 41.19 387 GLY A CA 1
ATOM 3028 C C . GLY A 1 387 ? -14.815 -22.051 -5.741 1.00 41.19 387 GLY A C 1
ATOM 3029 O O . GLY A 1 387 ? -14.121 -22.400 -6.692 1.00 41.19 387 GLY A O 1
ATOM 3030 N N . ASP A 1 388 ? -14.608 -22.510 -4.504 1.00 43.03 388 ASP A N 1
ATOM 3031 C CA . ASP A 1 388 ? -13.635 -23.563 -4.185 1.00 43.03 388 ASP A CA 1
ATOM 3032 C C . ASP A 1 388 ? -14.116 -24.949 -4.644 1.00 43.03 388 ASP A C 1
ATOM 3034 O O . ASP A 1 388 ? -15.312 -25.264 -4.528 1.00 43.03 388 ASP A O 1
ATOM 3038 N N . GLY A 1 389 ? -13.170 -25.800 -5.062 1.00 51.09 389 GLY A N 1
ATOM 3039 C CA . GLY A 1 389 ? -13.389 -27.216 -5.381 1.00 51.09 389 GLY A CA 1
ATOM 3040 C C . GLY A 1 389 ? -12.508 -28.170 -4.563 1.00 51.09 389 GLY A C 1
ATOM 3041 O O . GLY A 1 389 ? -11.578 -27.759 -3.865 1.00 51.09 389 GLY A O 1
ATOM 3042 N N . PHE A 1 390 ? -12.781 -29.472 -4.658 1.00 47.88 390 PHE A N 1
ATOM 3043 C CA . PHE A 1 390 ? -11.936 -30.532 -4.100 1.00 47.88 390 PHE A CA 1
ATOM 3044 C C . PHE A 1 390 ? -11.613 -31.566 -5.180 1.00 47.88 390 PHE A C 1
ATOM 3046 O O . PHE A 1 390 ? -12.453 -31.865 -6.023 1.00 47.88 390 PHE A O 1
ATOM 3053 N N . VAL A 1 391 ? -10.411 -32.137 -5.132 1.00 47.69 391 VAL A N 1
ATOM 3054 C CA . VAL A 1 391 ? -9.996 -33.277 -5.962 1.00 47.69 391 VAL A CA 1
ATOM 3055 C C . VAL A 1 391 ? -9.455 -34.389 -5.071 1.00 47.69 391 VAL A C 1
ATOM 3057 O O . VAL A 1 391 ? -8.866 -34.117 -4.025 1.00 47.69 391 VAL A O 1
ATOM 3060 N N . ILE A 1 392 ? -9.645 -35.648 -5.459 1.00 43.03 392 ILE A N 1
ATOM 3061 C CA . ILE A 1 392 ? -9.038 -36.790 -4.771 1.00 43.03 392 ILE A CA 1
ATOM 3062 C C . ILE A 1 392 ? -7.810 -37.218 -5.570 1.00 43.03 392 ILE A C 1
ATOM 3064 O O . ILE A 1 392 ? -7.925 -37.668 -6.702 1.00 43.03 392 ILE A O 1
ATOM 3068 N N . VAL A 1 393 ? -6.626 -37.094 -4.970 1.00 43.53 393 VAL A N 1
ATOM 3069 C CA . VAL A 1 393 ? -5.361 -37.551 -5.565 1.00 43.53 393 VAL A CA 1
ATOM 3070 C C . VAL A 1 393 ? -4.824 -38.683 -4.702 1.00 43.53 393 VAL A C 1
ATOM 3072 O O . VAL A 1 393 ? -4.580 -38.487 -3.509 1.00 43.53 393 VAL A O 1
ATOM 3075 N N . ASN A 1 394 ? -4.659 -39.875 -5.282 1.00 41.28 394 ASN A N 1
ATOM 3076 C CA . ASN A 1 394 ? -4.195 -41.080 -4.579 1.00 41.28 394 ASN A CA 1
ATOM 3077 C C . ASN A 1 394 ? -5.016 -41.392 -3.310 1.00 41.28 394 ASN A C 1
ATOM 3079 O O . ASN A 1 394 ? -4.460 -41.640 -2.239 1.00 41.28 394 ASN A O 1
ATOM 3083 N N . GLY A 1 395 ? -6.347 -41.294 -3.406 1.00 41.16 395 GLY A N 1
ATOM 3084 C CA . GLY A 1 395 ? -7.264 -41.555 -2.289 1.00 41.16 395 GLY A CA 1
ATOM 3085 C C . GLY A 1 395 ? -7.288 -40.476 -1.198 1.00 41.16 395 GLY A C 1
ATOM 3086 O O . GLY A 1 395 ? -7.918 -40.675 -0.162 1.00 41.16 395 GLY A O 1
ATOM 3087 N N . LYS A 1 396 ? -6.618 -39.330 -1.397 1.00 41.91 396 LYS A N 1
ATOM 3088 C CA . LYS A 1 396 ? -6.612 -38.205 -0.449 1.00 41.91 396 LYS A CA 1
ATOM 3089 C C . LYS A 1 396 ? -7.335 -36.993 -1.024 1.00 41.91 396 LYS A C 1
ATOM 3091 O O . LYS A 1 396 ? -6.986 -36.520 -2.102 1.00 41.91 396 LYS A O 1
ATOM 3096 N N . LEU A 1 397 ? -8.284 -36.454 -0.261 1.00 44.41 397 LEU A N 1
ATOM 3097 C CA . LEU A 1 397 ? -8.990 -35.215 -0.585 1.00 44.41 397 LEU A CA 1
ATOM 3098 C C . LEU A 1 397 ? -8.022 -34.015 -0.537 1.00 44.41 397 LEU A C 1
ATOM 3100 O O . LEU A 1 397 ? -7.287 -33.831 0.437 1.00 44.41 397 LEU A O 1
ATOM 3104 N N . LYS A 1 398 ? -8.020 -33.193 -1.585 1.00 48.12 398 LYS A N 1
ATOM 3105 C CA . LYS A 1 398 ? -7.198 -31.988 -1.743 1.00 48.12 398 LYS A CA 1
ATOM 3106 C C . LYS A 1 398 ? -8.094 -30.817 -2.138 1.00 48.12 398 LYS A C 1
ATOM 3108 O O . LYS A 1 398 ? -8.837 -30.917 -3.107 1.00 48.12 398 LYS A O 1
ATOM 3113 N N . ARG A 1 399 ? -8.031 -29.717 -1.385 1.00 45.91 399 ARG A N 1
ATOM 3114 C CA . ARG A 1 399 ? -8.742 -28.466 -1.698 1.00 45.91 399 ARG A CA 1
ATOM 3115 C C . ARG A 1 399 ? -8.041 -27.752 -2.855 1.00 45.91 399 ARG A C 1
ATOM 3117 O O . ARG A 1 399 ? -6.812 -27.711 -2.875 1.00 45.91 399 ARG A O 1
ATOM 3124 N N . VAL A 1 400 ? -8.815 -27.194 -3.780 1.00 46.00 400 VAL A N 1
ATOM 3125 C CA . VAL A 1 400 ? -8.331 -26.412 -4.923 1.00 46.00 400 VAL A CA 1
ATOM 3126 C C . VAL A 1 400 ? -8.993 -25.026 -4.879 1.00 46.00 400 VAL A C 1
ATOM 3128 O O . VAL A 1 400 ? -10.223 -24.974 -4.790 1.00 46.00 400 VAL A O 1
ATOM 3131 N N . PRO A 1 401 ? -8.210 -23.928 -4.891 1.00 41.50 401 PRO A N 1
ATOM 3132 C CA . PRO A 1 401 ? -8.741 -22.565 -4.828 1.00 41.50 401 PRO A CA 1
ATOM 3133 C C . PRO A 1 401 ? -9.423 -22.132 -6.143 1.00 41.50 401 PRO A C 1
ATOM 3135 O O . PRO A 1 401 ? -9.243 -22.791 -7.177 1.00 41.50 401 PRO A O 1
ATOM 3138 N N . PRO A 1 402 ? -10.212 -21.039 -6.136 1.00 42.81 402 PRO A N 1
ATOM 3139 C CA . PRO A 1 402 ? -11.001 -20.607 -7.284 1.00 42.81 402 PRO A CA 1
ATOM 3140 C C . PRO A 1 402 ? -10.137 -19.914 -8.352 1.00 42.81 402 PRO A C 1
ATOM 3142 O O . PRO A 1 402 ? -9.331 -19.047 -8.045 1.00 42.81 402 PRO A O 1
ATOM 3145 N N . ARG A 1 403 ? -10.376 -20.270 -9.623 1.00 48.78 403 ARG A N 1
ATOM 3146 C CA . ARG A 1 403 ? -10.036 -19.535 -10.867 1.00 48.78 403 ARG A CA 1
ATOM 3147 C C . ARG A 1 403 ? -8.656 -18.844 -10.935 1.00 48.78 403 ARG A C 1
ATOM 3149 O O . ARG A 1 403 ? -8.551 -17.628 -10.868 1.00 48.78 403 ARG A O 1
ATOM 3156 N N . GLY A 1 404 ? -7.631 -19.628 -11.272 1.00 44.94 404 GLY A N 1
ATOM 3157 C CA . GLY A 1 404 ? -6.409 -19.153 -11.947 1.00 44.94 404 GLY A CA 1
ATOM 3158 C C . GLY A 1 404 ? -6.226 -19.809 -13.326 1.00 44.94 404 GLY A C 1
ATOM 3159 O O . GLY A 1 404 ? -6.975 -20.725 -13.676 1.00 44.94 404 GLY A O 1
ATOM 3160 N N . ILE A 1 405 ? -5.198 -19.411 -14.093 1.00 38.97 405 ILE A N 1
ATOM 3161 C CA . ILE A 1 405 ? -4.861 -19.955 -15.435 1.00 38.97 405 ILE A CA 1
ATOM 3162 C C . ILE A 1 405 ? -4.810 -21.493 -15.446 1.00 38.97 405 ILE A C 1
ATOM 3164 O O . ILE A 1 405 ? -5.265 -22.127 -16.394 1.00 38.97 405 ILE A O 1
ATOM 3168 N N . LYS A 1 406 ? -4.327 -22.116 -14.362 1.00 39.69 406 LYS A N 1
ATOM 3169 C CA . LYS A 1 406 ? -4.320 -23.582 -14.211 1.00 39.69 406 LYS A CA 1
ATOM 3170 C C . LYS A 1 406 ? -5.720 -24.193 -14.120 1.00 39.69 406 LYS A C 1
ATOM 3172 O O . LYS A 1 406 ? -5.910 -25.300 -14.603 1.00 39.69 406 LYS A O 1
ATOM 3177 N N . GLY A 1 407 ? -6.685 -23.492 -13.527 1.00 40.44 407 GLY A N 1
ATOM 3178 C CA . GLY A 1 407 ? -8.084 -23.917 -13.452 1.00 40.44 407 GLY A CA 1
ATOM 3179 C C . GLY A 1 407 ? -8.806 -23.768 -14.789 1.00 40.44 407 GLY A C 1
ATOM 3180 O O . GLY A 1 407 ? -9.500 -24.690 -15.196 1.00 40.44 407 GLY A O 1
ATOM 3181 N N . ALA A 1 408 ? -8.574 -22.666 -15.511 1.00 39.41 408 ALA A N 1
ATOM 3182 C CA . ALA A 1 408 ? -9.084 -22.489 -16.874 1.00 39.41 408 ALA A CA 1
ATOM 3183 C C . ALA A 1 408 ? -8.491 -23.525 -17.843 1.00 39.41 408 ALA A C 1
ATOM 3185 O O . ALA A 1 408 ? -9.207 -24.084 -18.666 1.00 39.41 408 ALA A O 1
ATOM 3186 N N . LEU A 1 409 ? -7.201 -23.845 -17.692 1.00 39.16 409 LEU A N 1
ATOM 3187 C CA . LEU A 1 409 ? -6.536 -24.899 -18.451 1.00 39.16 409 LEU A CA 1
ATOM 3188 C C . LEU A 1 409 ? -7.077 -26.289 -18.100 1.00 39.16 409 LEU A C 1
ATOM 3190 O O . LEU A 1 409 ? -7.348 -27.077 -18.997 1.00 39.16 409 LEU A O 1
ATOM 3194 N N . LEU A 1 410 ? -7.263 -26.591 -16.812 1.00 42.22 410 LEU A N 1
ATOM 3195 C CA . LEU A 1 410 ? -7.832 -27.867 -16.378 1.00 42.22 410 LEU A CA 1
ATOM 3196 C C . LEU A 1 410 ? -9.277 -28.014 -16.864 1.00 42.22 410 LEU A C 1
ATOM 3198 O O . LEU A 1 410 ? -9.650 -29.084 -17.322 1.00 42.22 410 LEU A O 1
ATOM 3202 N N . GLN A 1 411 ? -10.066 -26.941 -16.828 1.00 42.03 411 GLN A N 1
ATOM 3203 C CA . GLN A 1 411 ? -11.428 -26.928 -17.344 1.00 42.03 411 GLN A CA 1
ATOM 3204 C C . GLN A 1 411 ? -11.463 -27.084 -18.867 1.00 42.03 411 GLN A C 1
ATOM 3206 O O . GLN A 1 411 ? -12.219 -27.915 -19.350 1.00 42.03 411 GLN A O 1
ATOM 3211 N N . ALA A 1 412 ? -10.593 -26.400 -19.614 1.00 37.59 412 ALA A N 1
ATOM 3212 C CA . ALA A 1 412 ? -10.463 -26.599 -21.056 1.00 37.59 412 ALA A CA 1
ATOM 3213 C C . ALA A 1 412 ? -10.038 -28.037 -21.396 1.00 37.59 412 ALA A C 1
ATOM 3215 O O . ALA A 1 412 ? -10.589 -28.627 -22.315 1.00 37.59 412 ALA A O 1
ATOM 3216 N N . ILE A 1 413 ? -9.117 -28.635 -20.630 1.00 42.91 413 ILE A N 1
ATOM 3217 C CA . ILE A 1 413 ? -8.699 -30.038 -20.791 1.00 42.91 413 ILE A CA 1
ATOM 3218 C C . ILE A 1 413 ? -9.844 -30.999 -20.452 1.00 42.91 413 ILE A C 1
ATOM 3220 O O . ILE A 1 413 ? -10.032 -31.984 -21.160 1.00 42.91 413 ILE A O 1
ATOM 3224 N N . VAL A 1 414 ? -10.628 -30.719 -19.408 1.00 42.22 414 VAL A N 1
ATOM 3225 C CA . VAL A 1 414 ? -11.808 -31.514 -19.032 1.00 42.22 414 VAL A CA 1
ATOM 3226 C C . VAL A 1 414 ? -12.908 -31.387 -20.085 1.00 42.22 414 VAL A C 1
ATOM 3228 O O . VAL A 1 414 ? -13.513 -32.390 -20.438 1.00 42.22 414 VAL A O 1
ATOM 3231 N N . GLU A 1 415 ? -13.144 -30.194 -20.627 1.00 41.38 415 GLU A N 1
ATOM 3232 C CA . GLU A 1 415 ? -14.126 -29.942 -21.685 1.00 41.38 415 GLU A CA 1
ATOM 3233 C C . GLU A 1 415 ? -13.698 -30.571 -23.019 1.00 41.38 415 GLU A C 1
ATOM 3235 O O . GLU A 1 415 ? -14.532 -31.183 -23.682 1.00 41.38 415 GLU A O 1
ATOM 3240 N N . LEU A 1 416 ? -12.406 -30.523 -23.372 1.00 37.75 416 LEU A N 1
ATOM 3241 C CA . LEU A 1 416 ? -11.833 -31.243 -24.519 1.00 37.75 416 LEU A CA 1
ATOM 3242 C C . LEU A 1 416 ? -11.912 -32.760 -24.331 1.00 37.75 416 LEU A C 1
ATOM 3244 O O . LEU A 1 416 ? -12.366 -33.453 -25.233 1.00 37.75 416 LEU A O 1
ATOM 3248 N N . SER A 1 417 ? -11.563 -33.275 -23.151 1.00 43.53 417 SER A N 1
ATOM 3249 C CA . SER A 1 417 ? -11.658 -34.712 -22.849 1.00 43.53 417 SER A CA 1
ATOM 3250 C C . SER A 1 417 ? -13.112 -35.189 -22.851 1.00 43.53 417 SER A C 1
ATOM 3252 O O . SER A 1 417 ? -13.411 -36.269 -23.350 1.00 43.53 417 SER A O 1
ATOM 3254 N N . ALA A 1 418 ? -14.043 -34.377 -22.342 1.00 39.09 418 ALA A N 1
ATOM 3255 C CA . ALA A 1 418 ? -15.472 -34.667 -22.379 1.00 39.09 418 ALA A CA 1
ATOM 3256 C C . ALA A 1 418 ? -16.034 -34.597 -23.808 1.00 39.09 418 ALA A C 1
ATOM 3258 O O . ALA A 1 418 ? -16.895 -35.408 -24.150 1.00 39.09 418 ALA A O 1
ATOM 3259 N N . ALA A 1 419 ? -15.547 -33.673 -24.645 1.00 34.06 419 ALA A N 1
ATOM 3260 C CA . ALA A 1 419 ? -15.898 -33.580 -26.061 1.00 34.06 419 ALA A CA 1
ATOM 3261 C C . ALA A 1 419 ? -15.354 -34.774 -26.863 1.00 34.06 419 ALA A C 1
ATOM 3263 O O . ALA A 1 419 ? -16.109 -35.374 -27.623 1.00 34.06 419 ALA A O 1
ATOM 3264 N N . GLU A 1 420 ? -14.108 -35.193 -26.626 1.00 44.22 420 GLU A N 1
ATOM 3265 C CA . GLU A 1 420 ? -13.516 -36.404 -27.213 1.00 44.22 420 GLU A CA 1
ATOM 3266 C C . GLU A 1 420 ? -14.229 -37.674 -26.731 1.00 44.22 420 GLU A C 1
ATOM 3268 O O . GLU A 1 420 ? -14.467 -38.595 -27.510 1.00 44.22 420 GLU A O 1
ATOM 3273 N N . GLU A 1 421 ? -14.648 -37.736 -25.464 1.00 45.25 421 GLU A N 1
ATOM 3274 C CA . GLU A 1 421 ? -15.425 -38.862 -24.948 1.00 45.25 421 GLU A CA 1
ATOM 3275 C C . GLU A 1 421 ? -16.865 -38.871 -25.493 1.00 45.25 421 GLU A C 1
ATOM 3277 O O . GLU A 1 421 ? -17.437 -39.945 -25.696 1.00 45.25 421 GLU A O 1
ATOM 3282 N N . LEU A 1 422 ? -17.451 -37.702 -25.777 1.00 41.88 422 LEU A N 1
ATOM 3283 C CA . LEU A 1 422 ? -18.735 -37.555 -26.470 1.00 41.88 422 LEU A CA 1
ATOM 3284 C C . LEU A 1 422 ? -18.634 -37.935 -27.952 1.00 41.88 422 LEU A C 1
ATOM 3286 O O . LEU A 1 422 ? -19.516 -38.644 -28.435 1.00 41.88 422 LEU A O 1
ATOM 3290 N N . GLU A 1 423 ? -17.565 -37.551 -28.655 1.00 45.59 423 GLU A N 1
ATOM 3291 C CA . GLU A 1 423 ? -17.288 -37.980 -30.034 1.00 45.59 423 GLU A CA 1
ATOM 3292 C C . GLU A 1 423 ? -16.997 -39.483 -30.108 1.00 45.59 423 GLU A C 1
ATOM 3294 O O . GLU A 1 423 ? -17.550 -40.173 -30.968 1.00 45.59 423 GLU A O 1
ATOM 3299 N N . ARG A 1 424 ? -16.238 -40.033 -29.151 1.00 45.81 424 ARG A N 1
ATOM 3300 C CA . ARG A 1 424 ? -16.003 -41.478 -29.026 1.00 45.81 424 ARG A CA 1
ATOM 3301 C C . ARG A 1 424 ? -17.298 -42.230 -28.721 1.00 45.81 424 ARG A C 1
ATOM 3303 O O . ARG A 1 424 ? -17.602 -43.208 -29.392 1.00 45.81 424 ARG A O 1
ATOM 3310 N N . LYS A 1 425 ? -18.133 -41.742 -27.793 1.00 46.41 425 LYS A N 1
ATOM 3311 C CA . LYS A 1 425 ? -19.458 -42.330 -27.510 1.00 46.41 425 LYS A CA 1
ATOM 3312 C C . LYS A 1 425 ? -20.425 -42.190 -28.689 1.00 46.41 425 LYS A C 1
ATOM 3314 O O . LYS A 1 425 ? -21.258 -43.077 -28.868 1.00 46.41 425 LYS A O 1
ATOM 3319 N N . ALA A 1 426 ? -20.334 -41.131 -29.495 1.00 46.53 426 ALA A N 1
ATOM 3320 C CA . ALA A 1 426 ? -21.123 -40.967 -30.718 1.00 46.53 426 ALA A CA 1
ATOM 3321 C C . ALA A 1 426 ? -20.665 -41.932 -31.829 1.00 46.53 426 ALA A C 1
ATOM 3323 O O . ALA A 1 426 ? -21.511 -42.554 -32.478 1.00 46.53 426 ALA A O 1
ATOM 3324 N N . GLY A 1 427 ? -19.351 -42.125 -31.987 1.00 43.25 427 GLY A N 1
ATOM 3325 C CA . GLY A 1 427 ? -18.747 -43.113 -32.886 1.00 43.25 427 GLY A CA 1
ATOM 3326 C C . GLY A 1 427 ? -19.064 -44.556 -32.485 1.00 43.25 427 GLY A C 1
ATOM 3327 O O . GLY A 1 427 ? -19.513 -45.343 -33.318 1.00 43.25 427 GLY A O 1
ATOM 3328 N N . ASP A 1 428 ? -18.962 -44.886 -31.197 1.00 46.59 428 ASP A N 1
ATOM 3329 C CA . ASP A 1 428 ? -19.238 -46.227 -30.671 1.00 46.59 428 ASP A CA 1
ATOM 3330 C C . ASP A 1 428 ? -20.730 -46.579 -30.736 1.00 46.59 428 ASP A C 1
ATOM 3332 O O . ASP A 1 428 ? -21.085 -47.719 -31.040 1.00 46.59 42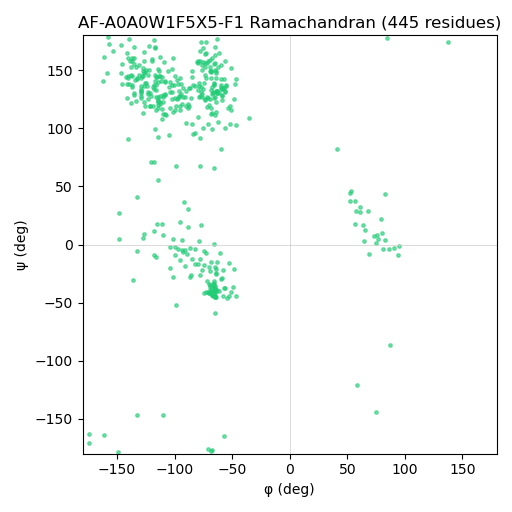8 ASP A O 1
ATOM 3336 N N . LYS A 1 429 ? -21.640 -45.609 -30.546 1.00 47.66 429 LYS A N 1
ATOM 3337 C CA . LYS A 1 429 ? -23.083 -45.826 -30.771 1.00 47.66 429 LYS A CA 1
ATOM 3338 C C . LYS A 1 429 ? -23.404 -46.050 -32.245 1.00 47.66 429 LYS A C 1
ATOM 3340 O O . LYS A 1 429 ? -24.267 -46.873 -32.548 1.00 47.66 429 LYS A O 1
ATOM 3345 N N . ALA A 1 430 ? -22.727 -45.345 -33.154 1.00 43.09 430 ALA A N 1
ATOM 3346 C CA . ALA A 1 430 ? -22.901 -45.520 -34.594 1.00 43.09 430 ALA A CA 1
ATOM 3347 C C . ALA A 1 430 ? -22.365 -46.883 -35.067 1.00 43.09 430 ALA A C 1
ATOM 3349 O O . ALA A 1 430 ? -23.040 -47.570 -35.835 1.00 43.09 430 ALA A O 1
ATOM 3350 N N . ILE A 1 431 ? -21.218 -47.323 -34.541 1.00 43.88 431 ILE A N 1
ATOM 3351 C CA . ILE A 1 431 ? -20.621 -48.636 -34.827 1.00 43.88 431 ILE A CA 1
ATOM 3352 C C . ILE A 1 431 ? -21.448 -49.764 -34.198 1.00 43.88 431 ILE A C 1
ATOM 3354 O O . ILE A 1 431 ? -21.723 -50.759 -34.870 1.00 43.88 431 ILE A O 1
ATOM 3358 N N . ALA A 1 432 ? -21.937 -49.611 -32.964 1.00 49.25 432 ALA A N 1
ATOM 3359 C CA . ALA A 1 432 ? -22.817 -50.591 -32.323 1.00 49.25 432 ALA A CA 1
ATOM 3360 C C . ALA A 1 432 ? -24.179 -50.696 -33.033 1.00 49.25 432 ALA A C 1
ATOM 3362 O O . ALA A 1 432 ? -24.679 -51.801 -33.248 1.00 49.25 432 ALA A O 1
ATOM 3363 N N . ALA A 1 433 ? -24.759 -49.571 -33.470 1.00 48.00 433 ALA A N 1
ATOM 3364 C CA . ALA A 1 433 ? -25.993 -49.562 -34.254 1.00 48.00 433 ALA A CA 1
ATOM 3365 C C . ALA A 1 433 ? -25.798 -50.186 -35.646 1.00 48.00 433 ALA A C 1
ATOM 3367 O O . ALA A 1 433 ? -26.648 -50.961 -36.089 1.00 48.00 433 ALA A O 1
ATOM 3368 N N . ALA A 1 434 ? -24.676 -49.907 -36.318 1.00 38.69 434 ALA A N 1
ATOM 3369 C CA . ALA A 1 434 ? -24.327 -50.525 -37.596 1.00 38.69 434 ALA A CA 1
ATOM 3370 C C . ALA A 1 434 ? -24.080 -52.036 -37.450 1.00 38.69 434 ALA A C 1
ATOM 3372 O O . ALA A 1 434 ? -24.604 -52.817 -38.242 1.00 38.69 434 ALA A O 1
ATOM 3373 N N . THR A 1 435 ? -23.382 -52.460 -36.393 1.00 43.91 435 THR A N 1
ATOM 3374 C CA . THR A 1 435 ? -23.094 -53.874 -36.093 1.00 43.91 435 THR A CA 1
ATOM 3375 C C . THR A 1 435 ? -24.368 -54.648 -35.749 1.00 43.91 435 THR A C 1
ATOM 3377 O O . THR A 1 435 ? -24.595 -55.727 -36.293 1.00 43.91 435 THR A O 1
ATOM 3380 N N . ALA A 1 436 ? -25.264 -54.075 -34.939 1.00 51.47 436 ALA A N 1
ATOM 3381 C CA . ALA A 1 436 ? -26.561 -54.676 -34.623 1.00 51.47 436 ALA A CA 1
ATOM 3382 C C . ALA A 1 436 ? -27.482 -54.773 -35.855 1.00 51.47 436 ALA A C 1
ATOM 3384 O O . ALA A 1 436 ? -28.231 -55.743 -36.009 1.00 51.47 436 ALA A O 1
ATOM 3385 N N . LYS A 1 437 ? -27.414 -53.790 -36.764 1.00 45.81 437 LYS A N 1
ATOM 3386 C CA . LYS A 1 437 ? -28.142 -53.818 -38.041 1.00 45.81 437 LYS A CA 1
ATOM 3387 C C . LYS A 1 437 ? -27.585 -54.903 -38.969 1.00 45.81 437 LYS A C 1
ATOM 3389 O O . LYS A 1 437 ? -28.372 -55.634 -39.565 1.00 45.81 437 LYS A O 1
ATOM 3394 N N . LEU A 1 438 ? -26.260 -55.069 -39.022 1.00 38.91 438 LEU A N 1
ATOM 3395 C CA . LEU A 1 438 ? -25.587 -56.121 -39.791 1.00 38.91 438 LEU A CA 1
ATOM 3396 C C . LEU A 1 438 ? -25.924 -57.526 -39.257 1.00 38.91 438 LEU A C 1
ATOM 3398 O O . LEU A 1 438 ? -26.269 -58.417 -40.028 1.00 38.91 438 LEU A O 1
ATOM 3402 N N . GLN A 1 439 ? -25.912 -57.715 -37.934 1.00 51.66 439 GLN A N 1
ATOM 3403 C CA . GLN A 1 439 ? -26.257 -58.989 -37.290 1.00 51.66 439 GLN A CA 1
ATOM 3404 C C . GLN A 1 439 ? -27.726 -59.385 -37.503 1.00 51.66 439 GLN A C 1
ATOM 3406 O O . GLN A 1 439 ? -28.012 -60.561 -37.711 1.00 51.66 439 GLN A O 1
ATOM 3411 N N . LYS A 1 440 ? -28.663 -58.424 -37.530 1.00 50.19 440 LYS A N 1
ATOM 3412 C CA . LYS A 1 440 ? -30.072 -58.690 -37.883 1.00 50.19 440 LYS A CA 1
ATOM 3413 C C . LYS A 1 440 ? -30.256 -59.122 -39.338 1.00 50.19 440 LYS A C 1
ATOM 3415 O O . LYS A 1 440 ? -31.090 -59.983 -39.600 1.00 50.19 440 LYS A O 1
ATOM 3420 N N . VAL A 1 441 ? -29.492 -58.549 -40.269 1.00 46.56 441 VAL A N 1
ATOM 3421 C CA . VAL A 1 441 ? -29.516 -58.963 -41.684 1.00 46.56 441 VAL A CA 1
ATOM 3422 C C . VAL A 1 441 ? -28.971 -60.387 -41.834 1.00 46.56 441 VAL A C 1
ATOM 3424 O O . VAL A 1 441 ? -29.574 -61.198 -42.529 1.00 46.56 441 VAL A O 1
ATOM 3427 N N . LEU A 1 442 ? -27.893 -60.722 -41.120 1.00 42.72 442 LEU A N 1
ATOM 3428 C CA . LEU A 1 442 ? -27.293 -62.061 -41.144 1.00 42.72 442 LEU A CA 1
ATOM 3429 C C . LEU A 1 442 ? -28.164 -63.128 -40.454 1.00 42.72 442 LEU A C 1
ATOM 3431 O O . LEU A 1 442 ? -28.209 -64.263 -40.916 1.00 42.72 442 LEU A O 1
ATOM 3435 N N . ALA A 1 443 ? -28.903 -62.773 -39.398 1.00 50.44 443 ALA A N 1
ATOM 3436 C CA . ALA A 1 443 ? -29.823 -63.684 -38.705 1.00 50.44 443 ALA A CA 1
ATOM 3437 C C . ALA A 1 443 ? -31.183 -63.864 -39.416 1.00 50.44 443 ALA A C 1
ATOM 3439 O O . ALA A 1 443 ? -31.909 -64.810 -39.119 1.00 50.44 443 ALA A O 1
ATOM 3440 N N . GLY A 1 444 ? -31.542 -62.968 -40.343 1.00 51.47 444 GLY A N 1
ATOM 3441 C CA . GLY A 1 444 ? -32.781 -63.025 -41.131 1.00 51.47 444 GLY A CA 1
ATOM 3442 C C . GLY A 1 444 ? -32.654 -63.734 -42.486 1.00 51.47 444 GLY A C 1
ATOM 3443 O O . GLY A 1 444 ? -33.664 -63.940 -43.151 1.00 51.47 444 GLY A O 1
ATOM 3444 N N . GLY A 1 445 ? -31.441 -64.117 -42.896 1.00 45.34 445 GLY A N 1
ATOM 3445 C CA . GLY A 1 445 ? -31.139 -64.772 -44.178 1.00 45.34 445 GLY A CA 1
ATOM 3446 C C . GLY A 1 445 ? -31.238 -66.300 -44.161 1.00 45.34 445 GLY A C 1
ATOM 3447 O O . GLY A 1 445 ? -30.483 -66.965 -44.862 1.00 45.34 445 GLY A O 1
ATOM 3448 N N . GLY A 1 446 ? -32.123 -66.854 -43.332 1.00 49.69 446 GLY A N 1
ATOM 3449 C CA . GLY A 1 446 ? -32.381 -68.288 -43.226 1.00 49.69 446 GLY A CA 1
ATOM 3450 C C . GLY A 1 446 ? -33.819 -68.635 -43.594 1.00 49.69 446 GLY A C 1
ATOM 3451 O O . GLY A 1 446 ? -34.596 -68.985 -42.708 1.00 49.69 446 GLY A O 1
ATOM 3452 N N . ARG A 1 447 ? -34.157 -68.525 -44.882 1.00 38.12 447 ARG A N 1
ATOM 3453 C CA . ARG A 1 447 ? -35.154 -69.347 -45.583 1.00 38.12 447 ARG A CA 1
ATOM 3454 C C . ARG A 1 447 ? -34.774 -69.473 -47.046 1.00 38.12 447 ARG A C 1
ATOM 3456 O O . ARG A 1 447 ? -34.461 -68.421 -47.643 1.00 38.12 447 ARG A O 1
#

Secondary structure (DSSP, 8-state):
-PPP-EEEEEES-STT-EEEEEE--SSTTSPPEEEE--EEEEEE--TT-SEEEEEEEEEEETTS-EEE----HHHHEESTT-EEETT-EEEE---EE-SSSSSPPEE--EEEESSPPSEEEEEEEETT-SS-EEEEEEEEE---SSSS-PBPPSS-GGGS-TT-EEEE-S--TTTT-TT---TT-EEEEEEEEETTEEESBSSSS--SGGGBTTTTPEEE--SSEEEEEEE--PPBPPTT----SS-----EEEEEETTEEEEEESBPTT-----TTPEE-TT-EEEEB--BSS--SS--EEEEEEETTT--B----B-SEEEE-GGGS-TT----SEEEESSBB--SS-EEEEE-----S----------GGG--S-------TTS-EEEEETTEEEEE-S--HHHHHHHHHHHHHHHHHHHHHHHHHHHHHHHHHHHHHHHS---

Sequence (447 aa):
MSAPIFEISADPGLNGKIYYLPLAPQSKDHQERYKVCARLRLVNKTTGRRAVTITGIRLSFEGHGAFDMEMVPEKNMEPEDGVLAFDEAATWHNGSWRENEDSPRQYNQVYLDGPAPTKMTVSVTCADFTRNYTQTFDLIRWGDPTGDGPLLLPFVRHELGDDEYVVTSARHYYNGGNSGTQIFAYDISIQARRNGEWSRNRVADATKNTDSRVFGRAVRGMGDGEVIDVIDGFWDNDFGAGNRTDHYGSNTVWVRYGELEVGYMHLKRDSITVETGDTVWAGRKLAEAGNSGNTKGSPHLHMECRVASNNRLCAMTFRNTWQLERELVPADNGPGRRVRIDDQGVSEQTAALRPFATQLTPPTLGRVDVELEAIVGEVFGGVSKGGDGFVIVNGKLKRVPPRGIKGALLQAIVELSAAEELERKAGDKAIAAATAKLQKVLAGGGR